Protein AF-A0A832LRJ4-F1 (afdb_monomer)

pLDDT: mean 75.79, std 30.63, range [23.42, 98.88]

Structure (mmCIF, N/CA/C/O backbone):
data_AF-A0A832LRJ4-F1
#
_entry.id   AF-A0A832LRJ4-F1
#
loop_
_atom_site.group_PDB
_atom_site.id
_atom_site.type_symbol
_atom_site.label_atom_id
_atom_site.label_alt_id
_atom_site.label_comp_id
_atom_site.label_asym_id
_atom_site.label_entity_id
_atom_site.label_seq_id
_atom_site.pdbx_PDB_ins_code
_atom_site.Cartn_x
_atom_site.Cartn_y
_atom_site.Cartn_z
_atom_site.occupancy
_atom_site.B_iso_or_equiv
_atom_site.auth_seq_id
_atom_site.auth_comp_id
_atom_site.auth_asym_id
_atom_site.auth_atom_id
_atom_site.pdbx_PDB_model_num
ATOM 1 N N . MET A 1 1 ? -65.850 -20.145 35.585 1.00 35.81 1 MET A N 1
ATOM 2 C CA . MET A 1 1 ? -65.029 -21.259 36.107 1.00 35.81 1 MET A CA 1
ATOM 3 C C . MET A 1 1 ? -63.804 -20.621 36.762 1.00 35.81 1 MET A C 1
ATOM 5 O O . MET A 1 1 ? -62.979 -20.102 36.031 1.00 35.81 1 MET A O 1
ATOM 9 N N . ALA A 1 2 ? -63.944 -20.174 38.019 1.00 32.88 2 ALA A N 1
ATOM 10 C CA . ALA A 1 2 ? -63.359 -20.767 39.246 1.00 32.88 2 ALA A CA 1
ATOM 11 C C . ALA A 1 2 ? -61.809 -20.692 39.245 1.00 32.88 2 ALA A C 1
ATOM 13 O O . ALA A 1 2 ? -61.194 -21.338 38.410 1.00 32.88 2 ALA A O 1
ATOM 14 N N . GLN A 1 3 ? -61.171 -19.717 39.915 1.00 32.28 3 GLN A N 1
ATOM 15 C CA . GLN A 1 3 ? -60.864 -19.558 41.363 1.00 32.28 3 GLN A CA 1
ATOM 16 C C . GLN A 1 3 ? -59.632 -20.347 41.865 1.00 32.28 3 GLN A C 1
ATOM 18 O O . GLN A 1 3 ? -59.634 -21.566 41.769 1.00 32.28 3 GLN A O 1
ATOM 23 N N . ASN A 1 4 ? -58.712 -19.591 42.505 1.00 33.97 4 ASN A N 1
ATOM 24 C CA . ASN A 1 4 ? -57.830 -19.918 43.656 1.00 33.97 4 ASN A CA 1
ATOM 25 C C . ASN A 1 4 ? -56.763 -21.027 43.482 1.00 33.97 4 ASN A C 1
ATOM 27 O O . ASN A 1 4 ? -56.917 -21.909 42.655 1.00 33.97 4 ASN A O 1
ATOM 31 N N . ASP A 1 5 ? -55.636 -21.120 44.199 1.00 32.16 5 ASP A N 1
ATOM 32 C CA . ASP A 1 5 ? -54.976 -20.430 45.329 1.00 32.16 5 ASP A CA 1
ATOM 33 C C . ASP A 1 5 ? -53.510 -20.971 45.331 1.00 32.16 5 ASP A C 1
ATOM 35 O O . ASP A 1 5 ? -53.287 -22.127 44.984 1.00 32.16 5 ASP A O 1
ATOM 39 N N . VAL A 1 6 ? -52.458 -20.157 45.482 1.00 32.34 6 VAL A N 1
ATOM 40 C CA . VAL A 1 6 ? -51.693 -19.898 46.728 1.00 32.34 6 VAL A CA 1
ATOM 41 C C . VAL A 1 6 ? -50.815 -21.055 47.273 1.00 32.34 6 VAL A C 1
ATOM 43 O O . VAL A 1 6 ? -51.296 -22.062 47.776 1.00 32.34 6 VAL A O 1
ATOM 46 N N . SER A 1 7 ? -49.502 -20.757 47.339 1.00 29.12 7 SER A N 1
ATOM 47 C CA . SER A 1 7 ? -48.551 -20.942 48.467 1.00 29.12 7 SER A CA 1
ATOM 48 C C . SER A 1 7 ? -47.408 -21.979 48.453 1.00 29.12 7 SER A C 1
ATOM 50 O O . SER A 1 7 ? -47.571 -23.155 48.159 1.00 29.12 7 SER A O 1
ATOM 52 N N . ARG A 1 8 ? -46.292 -21.455 49.009 1.00 29.42 8 ARG A N 1
ATOM 53 C CA . ARG A 1 8 ? -45.143 -22.049 49.739 1.00 29.42 8 ARG A CA 1
ATOM 54 C C . ARG A 1 8 ? -43.949 -22.534 48.906 1.00 29.42 8 ARG A C 1
ATOM 56 O O . ARG A 1 8 ? -44.051 -23.479 48.148 1.00 29.42 8 ARG A O 1
ATOM 63 N N . ALA A 1 9 ? -42.820 -21.816 48.902 1.00 28.31 9 ALA A N 1
ATOM 64 C CA . ALA A 1 9 ? -41.849 -21.528 49.981 1.00 28.31 9 ALA A CA 1
ATOM 65 C C . ALA A 1 9 ? -40.902 -22.704 50.279 1.00 28.31 9 ALA A C 1
ATOM 67 O O . ALA A 1 9 ? -41.332 -23.758 50.732 1.00 28.31 9 ALA A O 1
ATOM 68 N N . GLY A 1 10 ? -39.603 -22.457 50.090 1.00 27.03 10 GLY A N 1
ATOM 69 C CA . GLY A 1 10 ? -38.507 -23.356 50.446 1.00 27.03 10 GLY A CA 1
ATOM 70 C C . GLY A 1 10 ? -37.147 -22.684 50.250 1.00 27.03 10 GLY A C 1
ATOM 71 O O . GLY A 1 10 ? -36.474 -22.918 49.256 1.00 27.03 10 GLY A O 1
ATOM 72 N N . LYS A 1 11 ? -36.777 -21.811 51.194 1.00 28.09 11 LYS A N 1
ATOM 73 C CA . LYS A 1 11 ? -35.401 -21.350 51.444 1.00 28.09 11 LYS A CA 1
ATOM 74 C C . LYS A 1 11 ? -34.603 -22.502 52.065 1.00 28.09 11 LYS A C 1
ATOM 76 O O . LYS A 1 11 ? -35.090 -23.066 53.041 1.00 28.09 11 LYS A O 1
ATOM 81 N N . VAL A 1 12 ? -33.368 -22.730 51.616 1.00 29.28 12 VAL A N 1
ATOM 82 C CA . VAL A 1 12 ? -32.268 -23.203 52.477 1.00 29.28 12 VAL A CA 1
ATOM 83 C C . VAL A 1 12 ? -30.983 -22.486 52.056 1.00 29.28 12 VAL A C 1
ATOM 85 O O . VAL A 1 12 ? -30.514 -22.628 50.930 1.00 29.28 12 VAL A O 1
ATOM 88 N N . ASP A 1 13 ? -30.468 -21.681 52.983 1.00 26.97 13 ASP A N 1
ATOM 89 C CA . ASP A 1 13 ? -29.131 -21.090 52.996 1.00 26.97 13 ASP A CA 1
ATOM 90 C C . ASP A 1 13 ? -28.064 -22.159 53.303 1.00 26.97 13 ASP A C 1
ATOM 92 O O . ASP A 1 13 ? -28.333 -23.074 54.080 1.00 26.97 13 ASP A O 1
ATOM 96 N N . ALA A 1 14 ? -26.830 -21.978 52.808 1.00 27.12 14 ALA A N 1
ATOM 97 C CA . ALA A 1 14 ? -25.649 -21.694 53.649 1.00 27.12 14 ALA A CA 1
ATOM 98 C C . ALA A 1 14 ? -24.297 -22.195 53.081 1.00 27.12 14 ALA A C 1
ATOM 100 O O . ALA A 1 14 ? -24.053 -23.389 52.962 1.00 27.12 14 ALA A O 1
ATOM 101 N N . ARG A 1 15 ? -23.383 -21.216 52.961 1.00 25.84 15 ARG A N 1
ATOM 102 C CA . ARG A 1 15 ? -21.961 -21.213 53.383 1.00 25.84 15 ARG A CA 1
ATOM 103 C C . ARG A 1 15 ? -20.866 -21.873 52.524 1.00 25.84 15 ARG A C 1
ATOM 105 O O . ARG A 1 15 ? -20.690 -23.080 52.495 1.00 25.84 15 ARG A O 1
ATOM 112 N N . SER A 1 16 ? -20.048 -20.960 51.985 1.00 27.14 16 SER A N 1
ATOM 113 C CA . SER A 1 16 ? -18.578 -20.834 52.072 1.00 27.14 16 SER A CA 1
ATOM 114 C C . SER A 1 16 ? -17.693 -22.068 51.905 1.00 27.14 16 SER A C 1
ATOM 116 O O . SER A 1 16 ? -17.700 -22.953 52.755 1.00 27.14 16 SER A O 1
ATOM 118 N N . SER A 1 17 ? -16.749 -21.975 50.968 1.00 27.70 17 SER A N 1
ATOM 119 C CA . SER A 1 17 ? -15.317 -22.205 51.215 1.00 27.70 17 SER A CA 1
ATOM 120 C C . SER A 1 17 ? -14.514 -21.518 50.111 1.00 27.70 17 SER A C 1
ATOM 122 O O . SER A 1 17 ? -14.799 -21.692 48.929 1.00 27.70 17 SER A O 1
ATOM 124 N N . ALA A 1 18 ? -13.567 -20.681 50.524 1.00 28.09 18 ALA A N 1
ATOM 125 C CA . ALA A 1 18 ? -12.497 -20.169 49.688 1.00 28.09 18 ALA A CA 1
ATOM 126 C C . ALA A 1 18 ? -11.486 -21.291 49.437 1.00 28.09 18 ALA A C 1
ATOM 128 O O . ALA A 1 18 ? -11.211 -22.045 50.365 1.00 28.09 18 ALA A O 1
ATOM 129 N N . GLU A 1 19 ? -10.901 -21.348 48.243 1.00 27.17 19 GLU A N 1
ATOM 130 C CA . GLU A 1 19 ? -9.541 -21.859 48.079 1.00 27.17 19 GLU A CA 1
ATOM 131 C C . GLU A 1 19 ? -8.900 -21.334 46.790 1.00 27.17 19 GLU A C 1
ATOM 133 O O . GLU A 1 19 ? -9.514 -21.272 45.723 1.00 27.17 19 GLU A O 1
ATOM 138 N N . ASP A 1 20 ? -7.657 -20.900 46.975 1.00 28.56 20 ASP A N 1
ATOM 139 C CA . ASP A 1 20 ? -6.697 -20.378 46.016 1.00 28.56 20 ASP A CA 1
ATOM 140 C C . ASP A 1 20 ? -6.463 -21.300 44.813 1.00 28.56 20 ASP A C 1
ATOM 142 O O . ASP A 1 20 ? -6.279 -22.509 44.943 1.00 28.56 20 ASP A O 1
ATOM 146 N N . GLY A 1 21 ? -6.321 -20.693 43.636 1.00 26.58 21 GLY A N 1
ATOM 147 C CA . GLY A 1 21 ? -5.926 -21.384 42.413 1.00 26.58 21 GLY A CA 1
ATOM 148 C C . GLY A 1 21 ? -5.300 -20.424 41.413 1.00 26.58 21 GLY A C 1
ATOM 149 O O . GLY A 1 21 ? -5.977 -19.903 40.536 1.00 26.58 21 GLY A O 1
ATOM 150 N N . ARG A 1 22 ? -3.998 -20.182 41.594 1.00 27.45 22 ARG A N 1
ATOM 151 C CA . ARG A 1 22 ? -3.062 -19.445 40.726 1.00 27.45 22 ARG A CA 1
ATOM 152 C C . ARG A 1 22 ? -3.474 -19.433 39.245 1.00 27.45 22 ARG A C 1
ATOM 154 O O . ARG A 1 22 ? -3.411 -20.460 38.572 1.00 27.45 22 ARG A O 1
ATOM 161 N N . VAL A 1 23 ? -3.799 -18.250 38.726 1.00 29.05 23 VAL A N 1
ATOM 162 C CA . VAL A 1 23 ? -3.925 -18.017 37.282 1.00 29.05 23 VAL A CA 1
ATOM 163 C C . VAL A 1 23 ? -2.523 -17.799 36.724 1.00 29.05 23 VAL A C 1
ATOM 165 O O . VAL A 1 23 ? -1.851 -16.823 37.055 1.00 29.05 23 VAL A O 1
ATOM 168 N N . GLY A 1 24 ? -2.073 -18.774 35.938 1.00 27.33 24 GLY A N 1
ATOM 169 C CA . GLY A 1 24 ? -0.800 -18.754 35.235 1.00 27.33 24 GLY A CA 1
ATOM 170 C C . GLY A 1 24 ? -0.772 -17.754 34.081 1.00 27.33 24 GLY A C 1
ATOM 171 O O . GLY A 1 24 ? -1.783 -17.497 33.433 1.00 27.33 24 GLY A O 1
ATOM 172 N N . ASP A 1 25 ? 0.428 -17.216 33.885 1.00 25.44 25 ASP A N 1
ATOM 173 C CA . ASP A 1 25 ? 1.028 -16.628 32.690 1.00 25.44 25 ASP A CA 1
ATOM 174 C C . ASP A 1 25 ? 0.109 -16.054 31.601 1.00 25.44 25 ASP A C 1
ATOM 176 O O . ASP A 1 25 ? -0.518 -16.743 30.794 1.00 25.44 25 ASP A O 1
ATOM 180 N N . VAL A 1 26 ? 0.179 -14.725 31.515 1.00 28.14 26 VAL A N 1
ATOM 181 C CA . VAL A 1 26 ? -0.291 -13.890 30.414 1.00 28.14 26 VAL A CA 1
ATOM 182 C C . VAL A 1 26 ? 0.405 -14.318 29.117 1.00 28.14 26 VAL A C 1
ATOM 184 O O . VAL A 1 26 ? 1.537 -13.929 28.823 1.00 28.14 26 VAL A O 1
ATOM 187 N N . ALA A 1 27 ? -0.289 -15.114 28.309 1.00 26.22 27 ALA A N 1
ATOM 188 C CA . ALA A 1 27 ? 0.099 -15.371 26.934 1.00 26.22 27 ALA A CA 1
ATOM 189 C C . ALA A 1 27 ? -0.023 -14.070 26.124 1.00 26.22 27 ALA A C 1
ATOM 191 O O . ALA A 1 27 ? -1.119 -13.541 25.929 1.00 26.22 27 ALA A O 1
ATOM 192 N N . ARG A 1 28 ? 1.111 -13.561 25.625 1.00 28.25 28 ARG A N 1
ATOM 193 C CA . ARG A 1 28 ? 1.143 -12.575 24.537 1.00 28.25 28 ARG A CA 1
ATOM 194 C C . ARG A 1 28 ? 0.307 -13.128 23.379 1.00 28.25 28 ARG A C 1
ATOM 196 O O . ARG A 1 28 ? 0.629 -14.186 22.838 1.00 28.25 28 ARG A O 1
ATOM 203 N N . LEU A 1 29 ? -0.774 -12.435 23.027 1.00 32.53 29 LEU A N 1
ATOM 204 C CA . LEU A 1 29 ? -1.585 -12.737 21.850 1.00 32.53 29 LEU A CA 1
ATOM 205 C C . LEU A 1 29 ? -0.773 -12.395 20.598 1.00 32.53 29 LEU A C 1
ATOM 207 O O . LEU A 1 29 ? -0.835 -11.295 20.063 1.00 32.53 29 LEU A O 1
ATOM 211 N N . ASP A 1 30 ? 0.019 -13.366 20.167 1.00 33.06 30 ASP A N 1
ATOM 212 C CA . ASP A 1 30 ? 0.796 -13.345 18.938 1.00 33.06 30 ASP A CA 1
ATOM 213 C C . ASP A 1 30 ? -0.171 -13.478 17.744 1.00 33.06 30 ASP A C 1
ATOM 215 O O . ASP A 1 30 ? -0.506 -14.586 17.312 1.00 33.06 30 ASP A O 1
ATOM 219 N N . HIS A 1 31 ? -0.684 -12.346 17.242 1.00 37.84 31 HIS A N 1
ATOM 220 C CA . HIS A 1 31 ? -1.486 -12.281 16.005 1.00 37.84 31 HIS A CA 1
ATOM 221 C C . HIS A 1 31 ? -0.708 -12.795 14.770 1.00 37.84 31 HIS A C 1
ATOM 223 O O . HIS A 1 31 ? -1.313 -13.071 13.738 1.00 37.84 31 HIS A O 1
ATOM 229 N N . ASP A 1 32 ? 0.606 -13.019 14.893 1.00 42.34 32 ASP A N 1
ATOM 230 C CA . ASP A 1 32 ? 1.498 -13.487 13.828 1.00 42.34 32 ASP A CA 1
ATOM 231 C C . ASP A 1 32 ? 1.553 -15.023 13.663 1.00 42.34 32 ASP A C 1
ATOM 233 O O . ASP A 1 32 ? 2.128 -15.517 12.694 1.00 42.34 32 ASP A O 1
ATOM 237 N N . ARG A 1 33 ? 0.944 -15.826 14.552 1.00 34.81 33 ARG A N 1
ATOM 238 C CA . ARG A 1 33 ? 1.095 -17.302 14.517 1.00 34.81 33 ARG A CA 1
ATOM 239 C C . ARG A 1 33 ? 0.225 -18.059 13.508 1.00 34.81 33 ARG A C 1
ATOM 241 O O . ARG A 1 33 ? 0.353 -19.279 13.414 1.00 34.81 33 ARG A O 1
ATOM 248 N N . ARG A 1 34 ? -0.664 -17.395 12.762 1.00 37.09 34 ARG A N 1
ATOM 249 C CA . ARG A 1 34 ? -1.572 -18.066 11.800 1.00 37.09 34 ARG A CA 1
ATOM 250 C C . ARG A 1 34 ? -1.325 -17.749 10.331 1.00 37.09 34 ARG A C 1
ATOM 252 O O . ARG A 1 34 ? -2.131 -18.145 9.494 1.00 37.09 34 ARG A O 1
ATOM 259 N N . LEU A 1 35 ? -0.210 -17.115 9.996 1.00 39.69 35 LEU A N 1
ATOM 260 C CA . LEU A 1 35 ? 0.130 -16.821 8.612 1.00 39.69 35 LEU A CA 1
ATOM 261 C C . LEU A 1 35 ? 1.509 -17.407 8.312 1.00 39.69 35 LEU A C 1
ATOM 263 O O . LEU A 1 35 ? 2.471 -17.104 9.009 1.00 39.69 35 LEU A O 1
ATOM 267 N N . LEU A 1 36 ? 1.573 -18.208 7.243 1.00 39.75 36 LEU A N 1
ATOM 268 C CA . LEU A 1 36 ? 2.739 -18.912 6.683 1.00 39.75 36 LEU A CA 1
ATOM 269 C C . LEU A 1 36 ? 2.964 -20.338 7.225 1.00 39.75 36 LEU A C 1
ATOM 271 O O . LEU A 1 36 ? 3.086 -20.589 8.423 1.00 39.75 36 LEU A O 1
ATOM 275 N N . ARG A 1 37 ? 3.022 -21.306 6.296 1.00 33.97 37 ARG A N 1
ATOM 276 C CA . ARG A 1 37 ? 3.372 -22.704 6.589 1.00 33.97 37 ARG A CA 1
ATOM 277 C C . ARG A 1 37 ? 4.834 -22.772 7.060 1.00 33.97 37 ARG A C 1
ATOM 279 O O . ARG A 1 37 ? 5.704 -22.329 6.313 1.00 33.97 37 ARG A O 1
ATOM 286 N N . PRO A 1 38 ? 5.145 -23.376 8.220 1.00 31.53 38 PRO A N 1
ATOM 287 C CA . PRO A 1 38 ? 6.525 -23.685 8.565 1.00 31.53 38 PRO A CA 1
ATOM 288 C C . PRO A 1 38 ? 7.069 -24.778 7.630 1.00 31.53 38 PRO A C 1
ATOM 290 O O . PRO A 1 38 ? 6.417 -25.799 7.393 1.00 31.53 38 PRO A O 1
ATOM 293 N N . VAL A 1 39 ? 8.274 -24.562 7.100 1.00 36.56 39 VAL A N 1
ATOM 294 C CA . VAL A 1 39 ? 9.027 -25.558 6.325 1.00 36.56 39 VAL A CA 1
ATOM 295 C C . VAL A 1 39 ? 9.465 -26.689 7.261 1.00 36.56 39 VAL A C 1
ATOM 297 O O . VAL A 1 39 ? 10.035 -26.442 8.323 1.00 36.56 39 VAL A O 1
ATOM 300 N N . ARG A 1 40 ? 9.195 -27.943 6.870 1.00 30.05 40 ARG A N 1
ATOM 301 C CA . ARG A 1 40 ? 9.679 -29.146 7.565 1.00 30.05 40 ARG A CA 1
ATOM 302 C C . ARG A 1 40 ? 11.206 -29.189 7.504 1.00 30.05 40 ARG A C 1
ATOM 304 O O . ARG A 1 40 ? 11.779 -29.301 6.424 1.00 30.05 40 ARG A O 1
ATOM 311 N N . THR A 1 41 ? 11.861 -29.151 8.656 1.00 30.12 41 THR A N 1
ATOM 312 C CA . THR A 1 41 ? 13.288 -29.440 8.782 1.00 30.12 41 THR A CA 1
ATOM 313 C C . THR A 1 41 ? 13.515 -30.952 8.878 1.00 30.12 41 THR A C 1
ATOM 315 O O . THR A 1 41 ? 13.034 -31.607 9.796 1.00 30.12 41 THR A O 1
ATOM 318 N N . GLY A 1 42 ? 14.291 -31.489 7.933 1.00 27.47 42 GLY A N 1
ATOM 319 C CA . GLY A 1 42 ? 15.109 -32.690 8.119 1.00 27.47 42 GLY A CA 1
ATOM 320 C C . GLY A 1 42 ? 14.443 -34.051 7.905 1.00 27.47 42 GLY A C 1
ATOM 321 O O . GLY A 1 42 ? 14.055 -34.709 8.864 1.00 27.47 42 GLY A O 1
ATOM 322 N N . GLU A 1 43 ? 14.517 -34.567 6.676 1.00 29.30 43 GLU A N 1
ATOM 323 C CA . GLU A 1 43 ? 14.774 -35.995 6.470 1.00 29.30 43 GLU A CA 1
ATOM 324 C C . GLU A 1 43 ? 16.072 -36.176 5.681 1.00 29.30 43 GLU A C 1
ATOM 326 O O . GLU A 1 43 ? 16.409 -35.412 4.781 1.00 29.30 43 GLU A O 1
ATOM 331 N N . ARG A 1 44 ? 16.845 -37.153 6.146 1.00 29.95 44 ARG A N 1
ATOM 332 C CA . ARG A 1 44 ? 18.266 -37.370 5.890 1.00 29.95 44 ARG A CA 1
ATOM 333 C C . ARG A 1 44 ? 18.532 -37.717 4.426 1.00 29.95 44 ARG A C 1
ATOM 335 O O . ARG A 1 44 ? 17.987 -38.693 3.914 1.00 29.95 44 ARG A O 1
ATOM 342 N N . GLU A 1 45 ? 19.455 -36.988 3.805 1.00 30.62 45 GLU A N 1
ATOM 343 C CA . GLU A 1 45 ? 20.090 -37.392 2.553 1.00 30.62 45 GLU A CA 1
ATOM 344 C C . GLU A 1 45 ? 20.773 -38.757 2.730 1.00 30.62 45 GLU A C 1
ATOM 346 O O . GLU A 1 45 ? 21.581 -38.969 3.639 1.00 30.62 45 GLU A O 1
ATOM 351 N N . ARG A 1 46 ? 20.429 -39.706 1.854 1.00 31.77 46 ARG A N 1
ATOM 352 C CA . ARG A 1 46 ? 21.192 -40.943 1.655 1.00 31.77 46 ARG A CA 1
ATOM 353 C C . ARG A 1 46 ? 22.271 -40.679 0.595 1.00 31.77 46 ARG A C 1
ATOM 355 O O . ARG A 1 46 ? 21.964 -40.034 -0.406 1.00 31.77 46 ARG A O 1
ATOM 362 N N . PRO A 1 47 ? 23.504 -41.183 0.767 1.00 29.64 47 PRO A N 1
ATOM 363 C CA . PRO A 1 47 ? 24.596 -40.898 -0.154 1.00 29.64 47 PRO A CA 1
ATOM 364 C C . PRO A 1 47 ? 24.414 -41.639 -1.486 1.00 29.64 47 PRO A C 1
ATOM 366 O O . PRO A 1 47 ? 24.156 -42.843 -1.516 1.00 29.64 47 PRO A O 1
ATOM 369 N N . VAL A 1 48 ? 24.586 -40.909 -2.589 1.00 35.44 48 VAL A N 1
ATOM 370 C CA . VAL A 1 48 ? 24.651 -41.441 -3.957 1.00 35.44 48 VAL A CA 1
ATOM 371 C C . VAL A 1 48 ? 26.093 -41.898 -4.242 1.00 35.44 48 VAL A C 1
ATOM 373 O O . VAL A 1 48 ? 27.014 -41.104 -4.043 1.00 35.44 48 VAL A O 1
ATOM 376 N N . PRO A 1 49 ? 26.341 -43.142 -4.696 1.00 34.19 49 PRO A N 1
ATOM 377 C CA . PRO A 1 49 ? 27.681 -43.592 -5.077 1.00 34.19 49 PRO A CA 1
ATOM 378 C C . PRO A 1 49 ? 28.046 -43.136 -6.507 1.00 34.19 49 PRO A C 1
ATOM 380 O O . PRO A 1 49 ? 27.153 -42.971 -7.342 1.00 34.19 49 PRO A O 1
ATOM 383 N N . PRO A 1 50 ? 29.341 -42.949 -6.834 1.00 30.25 50 PRO A N 1
ATOM 384 C CA . PRO A 1 50 ? 29.750 -42.405 -8.124 1.00 30.25 50 PRO A CA 1
ATOM 385 C C . PRO A 1 50 ? 29.757 -43.493 -9.205 1.00 30.25 50 PRO A C 1
ATOM 387 O O . PRO A 1 50 ? 30.310 -44.577 -9.007 1.00 30.25 50 PRO A O 1
ATOM 390 N N . ALA A 1 51 ? 29.196 -43.187 -10.377 1.00 31.41 51 ALA A N 1
ATOM 391 C CA . ALA A 1 51 ? 29.285 -44.038 -11.560 1.00 31.41 51 ALA A CA 1
ATOM 392 C C . ALA A 1 51 ? 30.133 -43.380 -12.663 1.00 31.41 51 ALA A C 1
ATOM 394 O O . ALA A 1 51 ? 30.018 -42.195 -12.960 1.00 31.41 51 ALA A O 1
ATOM 395 N N . ARG A 1 52 ? 31.020 -44.216 -13.202 1.00 29.27 52 ARG A N 1
ATOM 396 C CA . ARG A 1 52 ? 32.176 -43.998 -14.081 1.00 29.27 52 ARG A CA 1
ATOM 397 C C . ARG A 1 52 ? 31.856 -43.378 -15.453 1.00 29.27 52 ARG A C 1
ATOM 399 O O . ARG A 1 52 ? 30.885 -43.764 -16.095 1.00 29.27 52 ARG A O 1
ATOM 406 N N . GLN A 1 53 ? 32.767 -42.531 -15.941 1.00 29.28 53 GLN A N 1
ATOM 407 C CA . GLN A 1 53 ? 32.975 -42.254 -17.371 1.00 29.28 53 GLN A CA 1
ATOM 408 C C . GLN A 1 53 ? 33.820 -43.368 -18.019 1.00 29.28 53 GLN A C 1
ATOM 410 O O . GLN A 1 53 ? 34.683 -43.930 -17.338 1.00 29.28 53 GLN A O 1
ATOM 415 N N . PRO A 1 54 ? 33.655 -43.634 -19.326 1.00 34.84 54 PRO A N 1
ATOM 416 C CA . PRO A 1 54 ? 34.701 -44.216 -20.156 1.00 34.84 54 PRO A CA 1
ATOM 417 C C . PRO A 1 54 ? 35.342 -43.182 -21.100 1.00 34.84 54 PRO A C 1
ATOM 419 O O . PRO A 1 54 ? 34.663 -42.372 -21.731 1.00 34.84 54 PRO A O 1
ATOM 422 N N . ASP A 1 55 ? 36.669 -43.274 -21.175 1.00 29.38 55 ASP A N 1
ATOM 423 C CA . ASP A 1 55 ? 37.606 -42.569 -22.052 1.00 29.38 55 ASP A CA 1
ATOM 424 C C . ASP A 1 55 ? 37.407 -42.847 -23.553 1.00 29.38 55 ASP A C 1
ATOM 426 O O . ASP A 1 55 ? 36.961 -43.930 -23.922 1.00 29.38 55 ASP A O 1
ATOM 430 N N . HIS A 1 56 ? 37.835 -41.895 -24.401 1.00 29.19 56 HIS A N 1
ATOM 431 C CA . HIS A 1 56 ? 38.708 -42.050 -25.593 1.00 29.19 56 HIS A CA 1
ATOM 432 C C . HIS A 1 56 ? 38.687 -40.749 -26.436 1.00 29.19 56 HIS A C 1
ATOM 434 O O . HIS A 1 56 ? 37.634 -40.140 -26.556 1.00 29.19 56 HIS A O 1
ATOM 440 N N . ILE A 1 57 ? 39.709 -40.256 -27.156 1.00 28.67 57 ILE A N 1
ATOM 441 C CA . ILE A 1 57 ? 41.184 -40.343 -27.218 1.00 28.67 57 ILE A CA 1
ATOM 442 C C . ILE A 1 57 ? 41.618 -39.234 -28.226 1.00 28.67 57 ILE A C 1
ATOM 444 O O . ILE A 1 57 ? 40.951 -39.089 -29.243 1.00 28.67 57 ILE A O 1
ATOM 448 N N . ALA A 1 58 ? 42.761 -38.559 -27.968 1.00 29.09 58 ALA A N 1
ATOM 449 C CA . ALA A 1 58 ? 43.721 -37.882 -28.895 1.00 29.09 58 ALA A CA 1
ATOM 450 C C . ALA A 1 58 ? 43.235 -36.770 -29.865 1.00 29.09 58 ALA A C 1
ATOM 452 O O . ALA A 1 58 ? 42.151 -36.852 -30.409 1.00 29.09 58 ALA A O 1
ATOM 453 N N . ARG A 1 59 ? 43.981 -35.733 -30.289 1.00 29.42 59 ARG A N 1
ATOM 454 C CA . ARG A 1 59 ? 45.358 -35.148 -30.231 1.00 29.42 59 ARG A CA 1
ATOM 455 C C . ARG A 1 59 ? 45.160 -33.722 -30.841 1.00 29.42 59 ARG A C 1
ATOM 457 O O . ARG A 1 59 ? 44.213 -33.553 -31.595 1.00 29.42 59 ARG A O 1
ATOM 464 N N . SER A 1 60 ? 45.882 -32.629 -30.574 1.00 29.78 60 SER A N 1
ATOM 465 C CA . SER A 1 60 ? 47.316 -32.304 -30.734 1.00 29.78 60 SER A CA 1
ATOM 466 C C . SER A 1 60 ? 47.532 -30.847 -30.247 1.00 29.78 60 SER A C 1
ATOM 468 O O . SER A 1 60 ? 46.678 -30.013 -30.520 1.00 29.78 60 SER A O 1
ATOM 470 N N . GLY A 1 61 ? 48.559 -30.537 -29.436 1.00 26.12 61 GLY A N 1
ATOM 471 C CA . GLY A 1 61 ? 49.776 -29.776 -29.827 1.00 26.12 61 GLY A CA 1
ATOM 472 C C . GLY A 1 61 ? 49.504 -28.284 -30.102 1.00 26.12 61 GLY A C 1
ATOM 473 O O . GLY A 1 61 ? 48.782 -27.980 -31.035 1.00 26.12 61 GLY A O 1
ATOM 474 N N . VAL A 1 62 ? 49.965 -27.294 -29.327 1.00 29.05 62 VAL A N 1
ATOM 475 C CA . VAL A 1 62 ? 51.323 -26.705 -29.170 1.00 29.05 62 VAL A CA 1
ATOM 476 C C . VAL A 1 62 ? 51.145 -25.641 -28.048 1.00 29.05 62 VAL A C 1
ATOM 478 O O . VAL A 1 62 ? 50.121 -24.977 -28.035 1.00 29.05 62 VAL A O 1
ATOM 481 N N . GLY A 1 63 ? 51.961 -25.397 -27.019 1.00 25.38 63 GLY A N 1
ATOM 482 C CA . GLY A 1 63 ? 53.401 -25.510 -26.842 1.00 25.38 63 GLY A CA 1
ATOM 483 C C . GLY A 1 63 ? 54.052 -24.119 -26.869 1.00 25.38 63 GLY A C 1
ATOM 484 O O . GLY A 1 63 ? 54.566 -23.753 -27.912 1.00 25.38 63 GLY A O 1
ATOM 485 N N . GLN A 1 64 ? 54.071 -23.364 -25.756 1.00 29.92 64 GLN A N 1
ATOM 486 C CA . GLN A 1 64 ? 55.171 -22.437 -25.424 1.00 29.92 64 GLN A CA 1
ATOM 487 C C . GLN A 1 64 ? 55.123 -21.943 -23.965 1.00 29.92 64 GLN A C 1
ATOM 489 O O . GLN A 1 64 ? 54.084 -21.900 -23.316 1.00 29.92 64 GLN A O 1
ATOM 494 N N . ARG A 1 65 ? 56.319 -21.674 -23.444 1.00 27.84 65 ARG A N 1
ATOM 495 C CA . ARG A 1 65 ? 56.756 -21.583 -22.043 1.00 27.84 65 ARG A CA 1
ATOM 496 C C . ARG A 1 65 ? 57.585 -20.291 -21.905 1.00 27.84 65 ARG A C 1
ATOM 498 O O . ARG A 1 65 ? 58.072 -19.817 -22.926 1.00 27.84 65 ARG A O 1
ATOM 505 N N . LEU A 1 66 ? 57.884 -19.889 -20.655 1.00 27.58 66 LEU A N 1
ATOM 506 C CA . LEU A 1 66 ? 58.864 -18.860 -20.195 1.00 27.58 66 LEU A CA 1
ATOM 507 C C . LEU A 1 66 ? 58.257 -17.439 -20.033 1.00 27.58 66 LEU A C 1
ATOM 509 O O . LEU A 1 66 ? 57.483 -17.022 -20.873 1.00 27.58 66 LEU A O 1
ATOM 513 N N . THR A 1 67 ? 58.511 -16.620 -18.996 1.00 28.12 67 THR A N 1
ATOM 514 C CA . THR A 1 67 ? 59.472 -16.652 -17.871 1.00 28.12 67 THR A CA 1
ATOM 515 C C . THR A 1 67 ? 59.129 -15.602 -16.791 1.00 28.12 67 THR A C 1
ATOM 517 O O . THR A 1 67 ? 58.701 -14.506 -17.114 1.00 28.12 67 THR A O 1
ATOM 520 N N . LYS A 1 68 ? 59.418 -15.961 -15.527 1.00 27.03 68 LYS A N 1
ATOM 521 C CA . LYS A 1 68 ? 59.968 -15.193 -14.376 1.00 27.03 68 LYS A CA 1
ATOM 522 C C . LYS A 1 68 ? 59.743 -13.668 -14.235 1.00 27.03 68 LYS A C 1
ATOM 524 O O . LYS A 1 68 ? 60.215 -12.883 -15.042 1.00 27.03 68 LYS A O 1
ATOM 529 N N . GLY A 1 69 ? 59.315 -13.279 -13.024 1.00 25.95 69 GLY A N 1
ATOM 530 C CA . GLY A 1 69 ? 59.555 -11.950 -12.440 1.00 25.95 69 GLY A CA 1
ATOM 531 C C . GLY A 1 69 ? 59.098 -11.818 -10.978 1.00 25.95 69 GLY A C 1
ATOM 532 O O . GLY A 1 69 ? 58.044 -11.260 -10.710 1.00 25.95 69 GLY A O 1
ATOM 533 N N . ARG A 1 70 ? 59.886 -12.339 -10.025 1.00 26.66 70 ARG A N 1
ATOM 534 C CA . ARG A 1 70 ? 59.781 -12.057 -8.575 1.00 26.66 70 ARG A CA 1
ATOM 535 C C . ARG A 1 70 ? 60.356 -10.665 -8.275 1.00 26.66 70 ARG A C 1
ATOM 537 O O . ARG A 1 70 ? 61.481 -10.414 -8.696 1.00 26.66 70 ARG A O 1
ATOM 544 N N . ARG A 1 71 ? 59.709 -9.878 -7.405 1.00 24.58 71 ARG A N 1
ATOM 545 C CA . ARG A 1 71 ? 60.391 -9.112 -6.339 1.00 24.58 71 ARG A CA 1
ATOM 546 C C . ARG A 1 71 ? 59.527 -9.062 -5.079 1.00 24.58 71 ARG A C 1
ATOM 548 O O . ARG A 1 71 ? 58.437 -8.510 -5.075 1.00 24.58 71 ARG A O 1
ATOM 555 N N . VAL A 1 72 ? 60.077 -9.670 -4.035 1.00 24.67 72 VAL A N 1
ATOM 556 C CA . VAL A 1 72 ? 59.776 -9.477 -2.617 1.00 24.67 72 VAL A CA 1
ATOM 557 C C . VAL A 1 72 ? 60.891 -8.576 -2.091 1.00 24.67 72 VAL A C 1
ATOM 559 O O . VAL A 1 72 ? 62.050 -8.806 -2.440 1.00 24.67 72 VAL A O 1
ATOM 562 N N . VAL A 1 73 ? 60.563 -7.594 -1.254 1.00 25.97 73 VAL A N 1
ATOM 563 C CA . VAL A 1 73 ? 61.508 -7.007 -0.296 1.00 25.97 73 VAL A CA 1
ATOM 564 C C . VAL A 1 73 ? 60.815 -7.005 1.063 1.00 25.97 73 VAL A C 1
ATOM 566 O O . VAL A 1 73 ? 59.657 -6.613 1.180 1.00 25.97 73 VAL A O 1
ATOM 569 N N . HIS A 1 74 ? 61.532 -7.528 2.049 1.00 23.42 74 HIS A N 1
ATOM 570 C CA . HIS A 1 74 ? 61.162 -7.709 3.445 1.00 23.42 74 HIS A CA 1
ATOM 571 C C . HIS A 1 74 ? 61.991 -6.727 4.297 1.00 23.42 74 HIS A C 1
ATOM 573 O O . HIS A 1 74 ? 63.160 -6.540 3.970 1.00 23.42 74 HIS A O 1
ATOM 579 N N . LEU A 1 75 ? 61.388 -6.266 5.409 1.00 25.69 75 LEU A N 1
ATOM 580 C CA . LEU A 1 75 ? 61.984 -6.052 6.752 1.00 25.69 75 LEU A CA 1
ATOM 581 C C . LEU A 1 75 ? 62.979 -4.867 6.910 1.00 25.69 75 LEU A C 1
ATOM 583 O O . LEU A 1 75 ? 63.705 -4.540 5.986 1.00 25.69 75 LEU A O 1
ATOM 587 N N . ASP A 1 76 ? 63.041 -4.112 8.016 1.00 24.94 76 ASP A N 1
ATOM 588 C CA . ASP A 1 76 ? 62.918 -4.492 9.432 1.00 24.94 76 ASP A CA 1
ATOM 589 C C . ASP A 1 76 ? 62.635 -3.292 10.379 1.00 24.94 76 ASP A C 1
ATOM 591 O O . ASP A 1 76 ? 63.087 -2.177 10.136 1.00 24.94 76 ASP A O 1
ATOM 595 N N . ASN A 1 77 ? 61.919 -3.603 11.473 1.00 25.94 77 ASN A N 1
ATOM 596 C CA . ASN A 1 77 ? 62.101 -3.249 12.900 1.00 25.94 77 ASN A CA 1
ATOM 597 C C . ASN A 1 77 ? 62.497 -1.825 13.368 1.00 25.94 77 ASN A C 1
ATOM 599 O O . ASN A 1 77 ? 63.556 -1.317 13.025 1.00 25.94 77 ASN A O 1
ATOM 603 N N . ALA A 1 78 ? 61.793 -1.281 14.380 1.00 25.95 78 ALA A N 1
ATOM 604 C CA . ALA A 1 78 ? 62.038 -1.597 15.807 1.00 25.95 78 ALA A CA 1
ATOM 605 C C . ALA A 1 78 ? 61.335 -0.624 16.801 1.00 25.95 78 ALA A C 1
ATOM 607 O O . ALA A 1 78 ? 61.439 0.590 16.680 1.00 25.95 78 ALA A O 1
ATOM 608 N N . SER A 1 79 ? 60.696 -1.216 17.827 1.00 27.70 79 SER A N 1
ATOM 609 C CA . SER A 1 79 ? 60.658 -0.833 19.265 1.00 27.70 79 SER A CA 1
ATOM 610 C C . SER A 1 79 ? 60.217 0.573 19.750 1.00 27.70 79 SER A C 1
ATOM 612 O O . SER A 1 79 ? 60.887 1.568 19.506 1.00 27.70 79 SER A O 1
ATOM 614 N N . GLY A 1 80 ? 59.155 0.607 20.585 1.00 24.70 80 GLY A N 1
ATOM 615 C CA . GLY A 1 80 ? 58.769 1.724 21.489 1.00 24.70 80 GLY A CA 1
ATOM 616 C C . GLY A 1 80 ? 59.656 1.821 22.750 1.00 24.70 80 GLY A C 1
ATOM 617 O O . GLY A 1 80 ? 60.832 1.490 22.646 1.00 24.70 80 GLY A O 1
ATOM 618 N N . PRO A 1 81 ? 59.150 2.092 23.980 1.00 43.78 81 PRO A N 1
ATOM 619 C CA . PRO A 1 81 ? 57.980 2.862 24.456 1.00 43.78 81 PRO A CA 1
ATOM 620 C C . PRO A 1 81 ? 58.340 3.853 25.619 1.00 43.78 81 PRO A C 1
ATOM 622 O O . PRO A 1 81 ? 59.438 3.779 26.152 1.00 43.78 81 PRO A O 1
ATOM 625 N N . CYS A 1 82 ? 57.413 4.716 26.083 1.00 23.91 82 CYS A N 1
ATOM 626 C CA . CYS A 1 82 ? 57.221 5.189 27.495 1.00 23.91 82 CYS A CA 1
ATOM 627 C C . CYS A 1 82 ? 56.301 6.433 27.509 1.00 23.91 82 CYS A C 1
ATOM 629 O O . CYS A 1 82 ? 56.577 7.384 26.796 1.00 23.91 82 CYS A O 1
ATOM 631 N N . ARG A 1 83 ? 55.105 6.444 28.122 1.00 27.47 83 ARG A N 1
ATOM 632 C CA . ARG A 1 83 ? 54.696 6.428 29.553 1.00 27.47 83 ARG A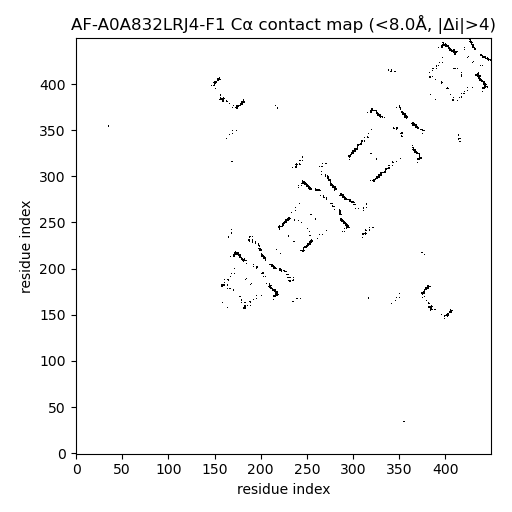 CA 1
ATOM 633 C C . ARG A 1 83 ? 54.755 7.793 30.279 1.00 27.47 83 ARG A C 1
ATOM 635 O O . ARG A 1 83 ? 55.837 8.283 30.557 1.00 27.47 83 ARG A O 1
ATOM 642 N N . ARG A 1 84 ? 53.562 8.168 30.790 1.00 26.94 84 ARG A N 1
ATOM 643 C CA . ARG A 1 84 ? 53.214 9.023 31.961 1.00 26.94 84 ARG A CA 1
ATOM 644 C C . ARG A 1 84 ? 53.416 10.546 31.791 1.00 26.94 84 ARG A C 1
ATOM 646 O O . ARG A 1 84 ? 54.407 10.960 31.226 1.00 26.94 84 ARG A O 1
ATOM 653 N N . GLY A 1 85 ? 52.540 11.422 32.291 1.00 25.70 85 GLY A N 1
ATOM 654 C CA . GLY A 1 85 ? 51.357 11.216 33.127 1.00 25.70 85 GLY A CA 1
ATOM 655 C C . GLY A 1 85 ? 50.579 12.509 33.432 1.00 25.70 85 GLY A C 1
ATOM 656 O O . GLY A 1 85 ? 51.016 13.601 33.096 1.00 25.70 85 GLY A O 1
ATOM 657 N N . CYS A 1 86 ? 49.406 12.285 34.032 1.00 24.59 86 CYS A N 1
ATOM 658 C CA . CYS A 1 86 ? 48.557 13.110 34.903 1.00 24.59 86 CYS A CA 1
ATOM 659 C C . CYS A 1 86 ? 48.907 14.591 35.147 1.00 24.59 86 CYS A C 1
ATOM 661 O O . CYS A 1 86 ? 49.970 14.869 35.690 1.00 24.59 86 CYS A O 1
ATOM 663 N N . ALA A 1 87 ? 47.913 15.473 34.959 1.00 26.66 87 ALA A N 1
ATOM 664 C CA . ALA A 1 87 ? 47.459 16.449 35.968 1.00 26.66 87 ALA A CA 1
ATOM 665 C C . ALA A 1 87 ? 46.195 17.218 35.499 1.00 26.66 87 ALA A C 1
ATOM 667 O O . ALA A 1 87 ? 46.212 17.886 34.472 1.00 26.66 87 ALA A O 1
ATOM 668 N N . THR A 1 88 ? 45.115 17.127 36.276 1.00 28.52 88 THR A N 1
ATOM 669 C CA . THR A 1 88 ? 44.128 18.202 36.566 1.00 28.52 88 THR A CA 1
ATOM 670 C C . THR A 1 88 ? 44.481 18.752 37.968 1.00 28.52 88 THR A C 1
ATOM 672 O O . THR A 1 88 ? 45.178 18.001 38.664 1.00 28.52 88 THR A O 1
ATOM 675 N N . PRO A 1 89 ? 44.055 19.942 38.466 1.00 39.66 89 PRO A N 1
ATOM 676 C CA . PRO A 1 89 ? 42.778 20.676 38.284 1.00 39.66 89 PRO A CA 1
ATOM 677 C C . PRO A 1 89 ? 43.018 22.209 38.048 1.00 39.66 89 PRO A C 1
ATOM 679 O O . PRO A 1 89 ? 44.150 22.575 37.761 1.00 39.66 89 PRO A O 1
ATOM 682 N N . ASP A 1 90 ? 42.077 23.159 37.929 1.00 26.33 90 ASP A N 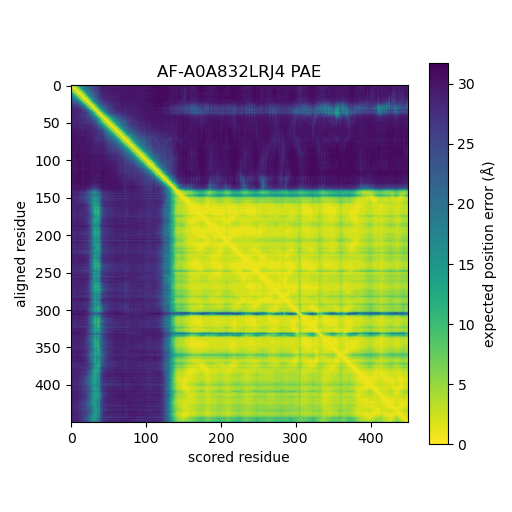1
ATOM 683 C CA . ASP A 1 90 ? 41.090 23.674 38.896 1.00 26.33 90 ASP A CA 1
ATOM 684 C C . ASP A 1 90 ? 40.201 24.780 38.261 1.00 26.33 90 ASP A C 1
ATOM 686 O O . ASP A 1 90 ? 40.498 25.316 37.192 1.00 26.33 90 ASP A O 1
ATOM 690 N N . HIS A 1 91 ? 39.111 25.091 38.968 1.00 28.25 91 HIS A N 1
ATOM 691 C CA . HIS A 1 91 ? 38.084 26.123 38.762 1.00 28.25 91 HIS A CA 1
ATOM 692 C C . HIS A 1 91 ? 38.584 27.588 38.716 1.00 28.25 91 HIS A C 1
ATOM 694 O O . HIS A 1 91 ? 39.518 27.924 39.429 1.00 28.25 91 HIS A O 1
ATOM 700 N N . GLU A 1 92 ? 37.885 28.479 37.986 1.00 27.20 92 GLU A N 1
ATOM 701 C CA . GLU A 1 92 ? 37.074 29.595 38.546 1.00 27.20 92 GLU A CA 1
ATOM 702 C C . GLU A 1 92 ? 36.480 30.545 37.471 1.00 27.20 92 GLU A C 1
ATOM 704 O O . GLU A 1 92 ? 36.915 30.601 36.324 1.00 27.20 92 GLU A O 1
ATOM 709 N N . GLU A 1 93 ? 35.399 31.223 37.869 1.00 28.64 93 GLU A N 1
ATOM 710 C CA . GLU A 1 93 ? 34.430 32.042 37.123 1.00 28.64 93 GLU A CA 1
ATOM 711 C C . GLU A 1 93 ? 34.976 33.375 36.552 1.00 28.64 93 GLU A C 1
ATOM 713 O O . GLU A 1 93 ? 35.925 33.930 37.089 1.00 28.64 93 GLU A O 1
ATOM 718 N N . HIS A 1 94 ? 34.317 33.968 35.533 1.00 28.62 94 HIS A N 1
ATOM 719 C CA . HIS A 1 94 ? 33.421 35.145 35.676 1.00 28.62 94 HIS A CA 1
ATOM 720 C C . HIS A 1 94 ? 33.045 35.826 34.324 1.00 28.62 94 HIS A C 1
ATOM 722 O O . HIS A 1 94 ? 33.892 36.166 33.508 1.00 28.62 94 HIS A O 1
ATOM 728 N N . ASN A 1 95 ? 31.746 36.140 34.207 1.00 27.73 95 ASN A N 1
ATOM 729 C CA . ASN A 1 95 ? 31.085 37.296 33.561 1.00 27.73 95 ASN A CA 1
ATOM 730 C C . ASN A 1 95 ? 30.960 37.516 32.024 1.00 27.73 95 ASN A C 1
ATOM 732 O O . ASN A 1 95 ? 31.887 37.921 31.335 1.00 27.73 95 ASN A O 1
ATOM 736 N N . ARG A 1 96 ? 29.683 37.450 31.591 1.00 29.16 96 ARG A N 1
ATOM 737 C CA . ARG A 1 96 ? 28.866 38.399 30.781 1.00 29.16 96 ARG A CA 1
ATOM 738 C C . ARG A 1 96 ? 29.501 39.170 29.607 1.00 29.16 96 ARG A C 1
ATOM 740 O O . ARG A 1 96 ? 30.331 40.047 29.827 1.00 29.16 96 ARG A O 1
ATOM 747 N N . ARG A 1 97 ? 28.853 39.068 28.430 1.00 27.36 97 ARG A N 1
ATOM 748 C CA . ARG A 1 97 ? 28.143 40.169 27.716 1.00 27.36 97 ARG A CA 1
ATOM 749 C C . ARG A 1 97 ? 27.530 39.682 26.386 1.00 27.36 97 ARG A C 1
ATOM 751 O O . ARG A 1 97 ? 28.215 39.062 25.582 1.00 27.36 97 ARG A O 1
ATOM 758 N N . GLU A 1 98 ? 26.252 39.995 26.168 1.00 33.44 98 GLU A N 1
ATOM 759 C CA . GLU A 1 98 ? 25.567 39.963 24.861 1.00 33.44 98 GLU A CA 1
ATOM 760 C C . GLU A 1 98 ? 26.050 41.108 23.949 1.00 33.44 98 GLU A C 1
ATOM 762 O O . GLU A 1 98 ? 26.567 42.111 24.457 1.00 33.44 98 GLU A O 1
ATOM 767 N N . PRO A 1 99 ? 25.760 41.044 22.635 1.00 35.78 99 PRO A N 1
ATOM 768 C CA . PRO A 1 99 ? 25.471 42.270 21.901 1.00 35.78 99 PRO A CA 1
ATOM 769 C C . PRO A 1 99 ? 24.161 42.225 21.095 1.00 35.78 99 PRO A C 1
ATOM 771 O O . PRO A 1 99 ? 23.829 41.253 20.418 1.00 35.78 99 PRO A O 1
ATOM 774 N N . GLN A 1 100 ? 23.464 43.360 21.156 1.00 27.88 100 GLN A N 1
ATOM 775 C CA . GLN A 1 100 ? 22.328 43.772 20.338 1.00 27.88 100 GLN A CA 1
ATOM 776 C C . GLN A 1 100 ? 22.792 44.494 19.059 1.00 27.88 100 GLN A C 1
ATOM 778 O O . GLN A 1 100 ? 23.799 45.198 19.083 1.00 27.88 100 GLN A O 1
ATOM 783 N N . GLY A 1 101 ? 21.955 44.422 18.016 1.00 25.22 101 GLY A N 1
ATOM 784 C CA . GLY A 1 101 ? 21.588 45.576 17.181 1.00 25.22 101 GLY A CA 1
ATOM 785 C C . GLY A 1 101 ? 22.401 45.847 15.910 1.00 25.22 101 GLY A C 1
ATOM 786 O O . GLY A 1 101 ? 23.584 46.148 15.977 1.00 25.22 101 GLY A O 1
ATOM 787 N N . PHE A 1 102 ? 21.716 45.867 14.760 1.00 26.08 102 PHE A N 1
ATOM 788 C CA . PHE A 1 102 ? 22.095 46.681 13.598 1.00 26.08 102 PHE A CA 1
ATOM 789 C C . PHE A 1 102 ? 20.836 47.176 12.866 1.00 26.08 102 PHE A C 1
ATOM 791 O O . PHE A 1 102 ? 20.037 46.379 12.377 1.00 26.08 102 PHE A O 1
ATOM 798 N N . GLU A 1 103 ? 20.688 48.500 12.800 1.00 29.14 103 GLU A N 1
ATOM 799 C CA . GLU A 1 103 ? 19.714 49.240 11.992 1.00 29.14 103 GLU A CA 1
ATOM 800 C C . GLU A 1 103 ? 20.385 49.871 10.754 1.00 29.14 103 GLU A C 1
ATOM 802 O O . GLU A 1 103 ? 21.537 50.294 10.809 1.00 29.14 103 GLU A O 1
ATOM 807 N N . HIS A 1 104 ? 19.578 49.975 9.690 1.00 27.09 104 HIS A N 1
ATOM 808 C CA . HIS A 1 104 ? 19.531 50.975 8.607 1.00 27.09 104 HIS A CA 1
ATOM 809 C C . HIS A 1 104 ? 20.736 51.280 7.689 1.00 27.09 104 HIS A C 1
ATOM 811 O O . HIS A 1 104 ? 21.780 51.746 8.124 1.00 27.09 104 HIS A O 1
ATOM 817 N N . LEU A 1 105 ? 20.473 51.253 6.365 1.00 26.52 105 LEU A N 1
ATOM 818 C CA . LEU A 1 105 ? 20.516 52.456 5.502 1.00 26.52 105 LEU A CA 1
ATOM 819 C C . LEU A 1 105 ? 19.887 52.230 4.105 1.00 26.52 105 LEU A C 1
ATOM 821 O O . LEU A 1 105 ? 20.023 51.178 3.488 1.00 26.52 105 LEU A O 1
ATOM 825 N N . GLU A 1 106 ? 19.169 53.256 3.642 1.00 28.50 106 GLU A N 1
ATOM 826 C CA . GLU A 1 106 ? 18.377 53.358 2.409 1.00 28.50 106 GLU A CA 1
ATOM 827 C C . GLU A 1 106 ? 19.173 53.878 1.183 1.00 28.50 106 GLU A C 1
ATOM 829 O O . GLU A 1 106 ? 20.077 54.694 1.322 1.00 28.50 106 GLU A O 1
ATOM 834 N N . ARG A 1 107 ? 18.663 53.503 -0.009 1.00 27.39 107 ARG A N 1
ATOM 835 C CA . ARG A 1 107 ? 18.588 54.219 -1.314 1.00 27.39 107 ARG A CA 1
ATOM 836 C C . ARG A 1 107 ? 19.858 54.652 -2.062 1.00 27.39 107 ARG A C 1
ATOM 838 O O . ARG A 1 107 ? 20.624 55.473 -1.589 1.00 27.39 107 ARG A O 1
ATOM 845 N N . LEU A 1 108 ? 19.877 54.320 -3.364 1.00 26.44 108 LEU A N 1
ATOM 846 C CA . LEU A 1 108 ? 20.068 55.270 -4.480 1.00 26.44 108 LEU A CA 1
ATOM 847 C C . LEU A 1 108 ? 19.558 54.664 -5.809 1.00 26.44 108 LEU A C 1
ATOM 849 O O . LEU A 1 108 ? 19.749 53.486 -6.092 1.00 26.44 108 LEU A O 1
ATOM 853 N N . SER A 1 109 ? 18.901 55.494 -6.624 1.00 27.34 109 SER A N 1
ATOM 854 C CA . SER A 1 109 ? 18.389 55.213 -7.976 1.00 27.34 109 SER A CA 1
ATOM 855 C C . SER A 1 109 ? 19.076 56.149 -8.973 1.00 27.34 109 SER A C 1
ATOM 857 O O . SER A 1 109 ? 19.240 57.323 -8.634 1.00 27.34 109 SER A O 1
ATOM 859 N N . ARG A 1 110 ? 19.428 55.666 -10.185 1.00 28.88 110 ARG A N 1
ATOM 860 C CA . ARG A 1 110 ? 19.362 56.395 -11.481 1.00 28.88 110 ARG A CA 1
ATOM 861 C C . ARG A 1 110 ? 19.921 55.579 -12.677 1.00 28.88 110 ARG A C 1
ATOM 863 O O . ARG A 1 110 ? 21.080 55.201 -12.678 1.00 28.88 110 ARG A O 1
ATOM 870 N N . HIS A 1 111 ? 19.063 55.426 -13.696 1.00 28.05 111 HIS A N 1
ATOM 871 C CA . HIS A 1 111 ? 19.253 55.517 -15.164 1.00 28.05 111 HIS A CA 1
ATOM 872 C C . HIS A 1 111 ? 20.385 54.779 -15.919 1.00 28.05 111 HIS A C 1
ATOM 874 O O . HIS A 1 111 ? 21.564 55.041 -15.724 1.00 28.05 111 HIS A O 1
ATOM 880 N N . GLY A 1 112 ? 19.984 54.037 -16.967 1.00 24.67 112 GLY A N 1
ATOM 881 C CA . GLY A 1 112 ? 20.823 53.682 -18.123 1.00 24.67 112 GLY A CA 1
ATOM 882 C C . GLY A 1 112 ? 20.144 52.677 -19.068 1.00 24.67 112 GLY A C 1
ATOM 883 O O . GLY A 1 112 ? 19.885 51.547 -18.678 1.00 24.67 112 GLY A O 1
ATOM 884 N N . SER A 1 113 ? 19.831 53.094 -20.298 1.00 25.05 113 SER A N 1
ATOM 885 C CA . SER A 1 113 ? 19.196 52.289 -21.358 1.00 25.05 113 SER A CA 1
ATOM 886 C C . SER A 1 113 ? 20.224 51.831 -22.411 1.00 25.05 113 SER A C 1
ATOM 888 O O . SER A 1 113 ? 21.300 52.414 -22.499 1.00 25.05 113 SER A O 1
ATOM 890 N N . ILE A 1 114 ? 19.794 50.898 -23.279 1.00 26.23 114 ILE A N 1
ATOM 891 C CA . ILE A 1 114 ? 20.334 50.484 -24.601 1.00 26.23 114 ILE A CA 1
ATOM 892 C C . ILE A 1 114 ? 21.190 49.194 -24.624 1.00 26.23 114 ILE A C 1
ATOM 894 O O . ILE A 1 114 ? 22.364 49.206 -24.282 1.00 26.23 114 ILE A O 1
ATOM 898 N N . ALA A 1 115 ? 20.631 48.093 -25.158 1.00 26.73 115 ALA A N 1
ATOM 899 C CA . ALA A 1 115 ? 20.989 47.522 -26.477 1.00 26.73 115 ALA A CA 1
ATOM 900 C C . ALA A 1 115 ? 20.443 46.089 -26.680 1.00 26.73 115 ALA A C 1
ATOM 902 O O . ALA A 1 115 ? 20.645 45.187 -25.875 1.00 26.73 115 ALA A O 1
ATOM 903 N N . LYS A 1 116 ? 19.791 45.880 -27.829 1.00 26.09 116 LYS A N 1
ATOM 904 C CA . LYS A 1 116 ? 19.256 44.609 -28.344 1.00 26.09 116 LYS A CA 1
ATOM 905 C C . LYS A 1 116 ? 20.363 43.603 -28.702 1.00 26.09 116 LYS A C 1
ATOM 907 O O . LYS A 1 116 ? 21.256 43.945 -29.472 1.00 26.09 116 LYS A O 1
ATOM 912 N N . ARG A 1 117 ? 20.159 42.319 -28.377 1.00 27.53 117 ARG A N 1
ATOM 913 C CA . ARG A 1 117 ? 20.472 41.197 -29.286 1.00 27.53 117 ARG A CA 1
ATOM 914 C C . ARG A 1 117 ? 19.341 40.168 -29.263 1.00 27.53 117 ARG A C 1
ATOM 916 O O . ARG A 1 117 ? 18.929 39.699 -28.210 1.00 27.53 117 ARG A O 1
ATOM 923 N N . ARG A 1 118 ? 18.828 39.865 -30.457 1.00 28.44 118 ARG A N 1
ATOM 924 C CA . ARG A 1 118 ? 17.902 38.766 -30.753 1.00 28.44 118 ARG A CA 1
ATOM 925 C C . ARG A 1 118 ? 18.709 37.473 -30.901 1.00 28.44 118 ARG A C 1
ATOM 927 O O . ARG A 1 118 ? 19.654 37.460 -31.684 1.00 28.44 118 ARG A O 1
ATOM 934 N N . SER A 1 119 ? 18.266 36.385 -30.280 1.00 28.25 119 SER A N 1
ATOM 935 C CA . SER A 1 119 ? 18.367 35.053 -30.883 1.00 28.25 119 SER A CA 1
ATOM 936 C C . SER A 1 119 ? 17.110 34.242 -30.558 1.00 28.25 119 SER A C 1
ATOM 938 O O . SER A 1 119 ? 16.494 34.385 -29.503 1.00 28.25 119 SER A O 1
ATOM 940 N N . LEU A 1 120 ? 16.675 33.498 -31.570 1.00 31.27 120 LEU A N 1
ATOM 941 C CA . LEU A 1 120 ? 15.459 32.700 -31.648 1.00 31.27 120 LEU A CA 1
ATOM 942 C C . LEU A 1 120 ? 15.676 31.330 -30.995 1.00 31.27 120 LEU A C 1
ATOM 944 O O . LEU A 1 120 ? 16.740 30.739 -31.144 1.00 31.27 120 LEU A O 1
ATOM 948 N N . GLY A 1 121 ? 14.639 30.812 -30.337 1.00 28.23 121 GLY A N 1
ATOM 949 C CA . GLY A 1 121 ? 14.616 29.459 -29.777 1.00 28.23 121 GLY A CA 1
ATOM 950 C C . GLY A 1 121 ? 13.496 29.302 -28.754 1.00 28.23 121 GLY A C 1
ATOM 951 O O . GLY A 1 121 ? 13.750 29.169 -27.562 1.00 28.23 121 GLY A O 1
ATOM 952 N N . GLY A 1 122 ? 12.245 29.422 -29.207 1.00 25.78 122 GLY A N 1
ATOM 953 C CA . GLY A 1 122 ? 11.058 29.393 -28.356 1.00 25.78 122 GLY A CA 1
ATOM 954 C C . GLY A 1 122 ? 10.827 28.029 -27.708 1.00 25.78 122 GLY A C 1
ATOM 955 O O . GLY A 1 122 ? 10.136 27.186 -28.266 1.00 25.78 122 GLY A O 1
ATOM 956 N N . CYS A 1 123 ? 11.346 27.844 -26.497 1.00 26.88 123 CYS A N 1
ATOM 957 C CA . CYS A 1 123 ? 10.868 26.830 -25.569 1.00 26.88 123 CYS A CA 1
ATOM 958 C C . CYS A 1 123 ? 9.671 27.427 -24.816 1.00 26.88 123 CYS A C 1
ATOM 960 O O . CYS A 1 123 ? 9.838 28.302 -23.960 1.00 26.88 123 CYS A O 1
ATOM 962 N N . ARG A 1 124 ? 8.447 27.015 -25.175 1.00 29.41 124 ARG A N 1
ATOM 963 C CA . ARG A 1 124 ? 7.232 27.379 -24.434 1.00 29.41 124 ARG A CA 1
ATOM 964 C C . ARG A 1 124 ? 7.281 26.700 -23.064 1.00 29.41 124 ARG A C 1
ATOM 966 O O . ARG A 1 124 ? 6.781 25.597 -22.888 1.00 29.41 124 ARG A O 1
ATOM 973 N N . ARG A 1 125 ? 7.887 27.379 -22.088 1.00 31.05 125 ARG A N 1
ATOM 974 C CA . ARG A 1 125 ? 7.664 27.113 -20.666 1.00 31.05 125 ARG A CA 1
ATOM 975 C C . ARG A 1 125 ? 6.194 27.400 -20.376 1.00 31.05 125 ARG A C 1
ATOM 977 O O . ARG A 1 125 ? 5.793 28.557 -20.299 1.00 31.05 125 ARG A O 1
ATOM 984 N N . LEU A 1 126 ? 5.397 26.346 -20.241 1.00 33.00 126 LEU A N 1
ATOM 985 C CA . LEU A 1 126 ? 4.129 26.413 -19.525 1.00 33.00 126 LEU A CA 1
ATOM 986 C C . LEU A 1 126 ? 4.476 26.698 -18.062 1.00 33.00 126 LEU A C 1
ATOM 988 O O . LEU A 1 126 ? 4.814 25.798 -17.296 1.00 33.00 126 LEU A O 1
ATOM 992 N N . ALA A 1 127 ? 4.502 27.982 -17.713 1.00 29.00 127 ALA A N 1
ATOM 993 C CA . ALA A 1 127 ? 4.585 28.429 -16.338 1.00 29.00 127 ALA A CA 1
ATOM 994 C C . ALA A 1 127 ? 3.267 28.051 -15.656 1.00 29.00 127 ALA A C 1
ATOM 996 O O . ALA A 1 127 ? 2.250 28.719 -15.830 1.00 29.00 127 ALA A O 1
ATOM 997 N N . TRP A 1 128 ? 3.281 26.954 -14.905 1.00 34.19 128 TRP A N 1
ATOM 998 C CA . TRP A 1 128 ? 2.235 26.649 -13.940 1.00 34.19 128 TRP A CA 1
ATOM 999 C C . TRP A 1 128 ? 2.388 27.624 -12.771 1.00 34.19 128 TRP A C 1
ATOM 1001 O O . TRP A 1 128 ? 3.082 27.354 -11.794 1.00 34.19 128 TRP A O 1
ATOM 1011 N N . GLY A 1 129 ? 1.805 28.812 -12.922 1.00 35.72 129 GLY A N 1
ATOM 1012 C CA . GLY A 1 129 ? 1.673 29.785 -11.848 1.00 35.72 129 GLY A CA 1
ATOM 1013 C C . GLY A 1 129 ? 0.626 29.308 -10.851 1.00 35.72 129 GLY A C 1
ATOM 1014 O O . GLY A 1 129 ? -0.556 29.569 -11.035 1.00 35.72 129 GLY A O 1
ATOM 1015 N N . LEU A 1 130 ? 1.063 28.607 -9.807 1.00 40.56 130 LEU A N 1
ATOM 1016 C CA . LEU A 1 130 ? 0.269 28.339 -8.609 1.00 40.56 130 LEU A CA 1
ATOM 1017 C C . LEU A 1 130 ? 1.154 28.519 -7.371 1.00 40.56 130 LEU A C 1
ATOM 1019 O O . LEU A 1 130 ? 1.480 27.571 -6.666 1.00 40.56 130 LEU A O 1
ATOM 1023 N N . THR A 1 131 ? 1.538 29.762 -7.092 1.00 39.12 131 THR A N 1
ATOM 1024 C CA . THR A 1 131 ? 1.814 30.197 -5.717 1.00 39.12 131 THR A CA 1
ATOM 1025 C C . THR A 1 131 ? 0.485 30.617 -5.103 1.00 39.12 131 THR A C 1
ATOM 1027 O O . THR A 1 131 ? 0.201 31.802 -4.950 1.00 39.12 131 THR A O 1
ATOM 1030 N N . ALA A 1 132 ? -0.383 29.645 -4.828 1.00 40.88 132 ALA A N 1
ATOM 1031 C CA . ALA A 1 132 ? -1.489 29.879 -3.915 1.00 40.88 132 ALA A CA 1
ATOM 1032 C C . ALA A 1 132 ? -0.909 29.787 -2.501 1.00 40.88 132 ALA A C 1
ATOM 1034 O O . ALA A 1 132 ? -0.838 28.711 -1.907 1.00 40.88 132 ALA A O 1
ATOM 1035 N N . GLU A 1 133 ? -0.415 30.914 -1.992 1.00 42.00 133 GLU A N 1
ATOM 1036 C CA . GLU A 1 133 ? -0.336 31.117 -0.551 1.00 42.00 133 GLU A CA 1
ATOM 1037 C C . GLU A 1 133 ? -1.775 31.000 -0.041 1.00 42.00 133 GLU A C 1
ATOM 1039 O O . GLU A 1 133 ? -2.604 31.859 -0.323 1.00 42.00 133 GLU A O 1
ATOM 1044 N N . TYR A 1 134 ? -2.115 29.888 0.610 1.00 45.84 134 TYR A N 1
ATOM 1045 C CA . TYR A 1 134 ? -3.376 29.768 1.334 1.00 45.84 134 TYR A CA 1
ATOM 1046 C C . TYR A 1 134 ? -3.146 30.401 2.706 1.00 45.84 134 TYR A C 1
ATOM 1048 O O . TYR A 1 134 ? -2.535 29.751 3.561 1.00 45.84 134 TYR A O 1
ATOM 1056 N N . PRO A 1 135 ? -3.558 31.659 2.946 1.00 48.88 135 PRO A N 1
ATOM 1057 C CA . PRO A 1 135 ? -3.445 32.228 4.273 1.00 48.88 135 PRO A CA 1
ATOM 1058 C C . PRO A 1 135 ? -4.264 31.363 5.238 1.00 48.88 135 PRO A C 1
ATOM 1060 O O . PRO A 1 135 ? -5.415 31.012 4.967 1.00 48.88 135 PRO A O 1
ATOM 1063 N N . LEU A 1 136 ? -3.667 31.023 6.384 1.00 53.81 136 LEU A N 1
ATOM 1064 C CA . LEU A 1 136 ? -4.316 30.294 7.486 1.00 53.81 136 LEU A CA 1
ATOM 1065 C C . LEU A 1 136 ? -5.624 30.963 7.959 1.00 53.81 136 LEU A C 1
ATOM 1067 O O . LEU A 1 136 ? -6.427 30.330 8.631 1.00 53.81 136 LEU A O 1
ATO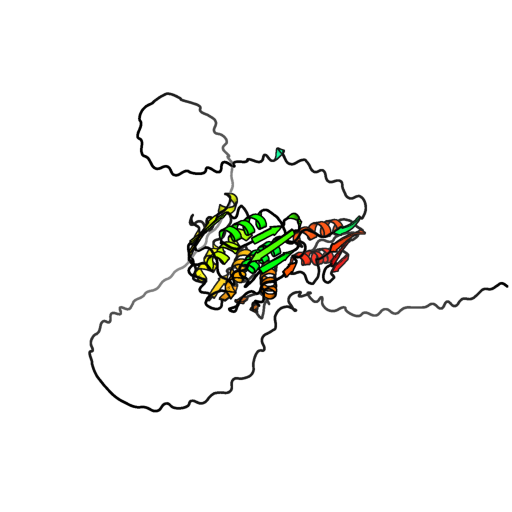M 1071 N N . SER A 1 137 ? -5.867 32.216 7.560 1.00 55.84 137 SER A N 1
ATOM 1072 C CA . SER A 1 137 ? -7.070 33.001 7.842 1.00 55.84 137 SER A CA 1
ATOM 1073 C C . SER A 1 137 ? -8.356 32.503 7.169 1.00 55.84 137 SER A C 1
ATOM 1075 O O . SER A 1 137 ? -9.396 33.123 7.365 1.00 55.84 137 SER A O 1
ATOM 1077 N N . TRP A 1 138 ? -8.312 31.457 6.333 1.00 59.09 138 TRP A N 1
ATOM 1078 C CA . TRP A 1 138 ? -9.503 30.935 5.644 1.00 59.09 138 TRP A CA 1
ATOM 1079 C C . TRP A 1 138 ? -10.144 29.720 6.328 1.00 59.09 138 TRP A C 1
ATOM 1081 O O . TRP A 1 138 ? -11.247 29.327 5.950 1.00 59.09 138 TRP A O 1
ATOM 1091 N N . MET A 1 139 ? -9.486 29.111 7.320 1.00 59.28 139 MET A N 1
ATOM 1092 C CA . MET A 1 139 ? -10.088 27.995 8.046 1.00 59.28 139 MET A CA 1
ATOM 1093 C C . MET A 1 139 ? -11.125 28.551 9.028 1.00 59.28 139 MET A C 1
ATOM 1095 O O . MET A 1 139 ? -10.744 29.314 9.913 1.00 59.28 139 MET A O 1
ATOM 1099 N N . PRO A 1 140 ? -12.422 28.221 8.888 1.00 79.06 140 PRO A N 1
ATOM 1100 C CA . PRO A 1 140 ? -13.411 28.645 9.867 1.00 79.06 140 PRO A CA 1
ATOM 1101 C C . PRO A 1 140 ? -13.063 28.038 11.228 1.00 79.06 140 PRO A C 1
ATOM 1103 O O . PRO A 1 140 ? -12.737 26.850 11.312 1.00 79.06 140 PRO A O 1
ATOM 1106 N N . ASP A 1 141 ? -13.156 28.841 12.288 1.00 83.81 141 ASP A N 1
ATOM 1107 C CA . ASP A 1 141 ? -13.005 28.346 13.652 1.00 83.81 141 ASP A CA 1
ATOM 1108 C C . ASP A 1 141 ? -14.043 27.246 13.911 1.00 83.81 141 ASP A C 1
ATOM 1110 O O . ASP A 1 141 ? -15.255 27.473 13.855 1.00 83.81 141 ASP A O 1
ATOM 1114 N N . LEU A 1 142 ? -13.566 26.034 14.199 1.00 88.06 142 LEU A N 1
ATOM 1115 C CA . LEU A 1 142 ? -14.420 24.914 14.572 1.00 88.06 142 LEU A CA 1
ATOM 1116 C C . LEU A 1 142 ? -14.501 24.834 16.097 1.00 88.06 142 LEU A C 1
ATOM 1118 O O . LEU A 1 142 ? -13.618 24.287 16.755 1.00 88.06 142 LEU A O 1
ATOM 1122 N N . THR A 1 143 ? -15.581 25.364 16.669 1.00 90.81 143 THR A N 1
ATOM 1123 C CA . THR A 1 143 ? -15.860 25.197 18.103 1.00 90.81 143 THR A CA 1
ATOM 1124 C C . THR A 1 143 ? -16.482 23.823 18.352 1.00 90.81 143 THR A C 1
ATOM 1126 O O . THR A 1 143 ? -17.609 23.562 17.933 1.00 90.81 143 THR A O 1
ATOM 1129 N N . LEU A 1 144 ? -15.764 22.946 19.056 1.00 89.75 144 LEU A N 1
ATOM 1130 C CA . LEU A 1 144 ? -16.265 21.631 19.462 1.00 89.75 144 LEU A CA 1
ATOM 1131 C C . LEU A 1 144 ? -17.008 21.738 20.799 1.00 89.75 144 LEU A C 1
ATOM 1133 O O . LEU A 1 144 ? -16.415 22.081 21.820 1.00 89.75 144 LEU A O 1
ATOM 1137 N N . GLN A 1 145 ? -18.305 21.433 20.799 1.00 90.88 145 GLN A N 1
ATOM 1138 C CA . GLN A 1 145 ? -19.091 21.345 22.031 1.00 90.88 145 GLN A CA 1
ATOM 1139 C C . GLN A 1 145 ? -18.761 20.028 22.757 1.00 90.88 145 GLN A C 1
ATOM 1141 O O . GLN A 1 145 ? -18.828 18.973 22.119 1.00 90.88 145 GLN A O 1
ATOM 1146 N N . PRO A 1 146 ? -18.415 20.050 24.060 1.00 89.00 146 PRO A N 1
ATOM 1147 C CA . PRO A 1 146 ? -18.139 18.830 24.811 1.00 89.00 146 PRO A CA 1
ATOM 1148 C C . PRO A 1 146 ? -19.322 17.860 24.794 1.00 89.00 146 PRO A C 1
ATOM 1150 O O . PRO A 1 146 ? -20.483 18.257 24.919 1.00 89.00 146 PRO A O 1
ATOM 1153 N N . VAL A 1 147 ? -19.022 16.569 24.681 1.00 89.25 147 VAL A N 1
ATOM 1154 C CA . VAL A 1 147 ? -20.030 15.510 24.764 1.00 89.25 147 VAL A CA 1
ATOM 1155 C C . VAL A 1 147 ? -20.520 15.413 26.213 1.00 89.25 147 VAL A C 1
ATOM 1157 O O . VAL A 1 147 ? -19.742 15.121 27.114 1.00 89.25 147 VAL A O 1
ATOM 1160 N N . SER A 1 148 ? -21.807 15.680 26.447 1.00 87.25 148 SER A N 1
ATOM 1161 C CA . SER A 1 148 ? -22.394 15.776 27.797 1.00 87.25 148 SER A CA 1
ATOM 1162 C C . SER A 1 148 ? -23.081 14.500 28.292 1.00 87.25 148 SER A C 1
ATOM 1164 O O . SER A 1 148 ? -23.494 14.430 29.448 1.00 87.25 148 SER A O 1
ATOM 1166 N N . ARG A 1 149 ? -23.239 13.497 27.424 1.00 91.94 149 ARG A N 1
ATOM 1167 C CA . ARG A 1 149 ? -23.902 12.221 27.722 1.00 91.94 149 ARG A CA 1
ATOM 1168 C C . ARG A 1 149 ? -23.284 11.092 26.895 1.00 91.94 149 ARG A C 1
ATOM 1170 O O . ARG A 1 149 ? -22.809 11.376 25.793 1.00 91.94 149 ARG A O 1
ATOM 1177 N N . PRO A 1 150 ? -23.325 9.834 27.368 1.00 95.25 150 PRO A N 1
ATOM 1178 C CA . PRO A 1 150 ? -22.894 8.702 26.562 1.00 95.25 150 PRO A CA 1
ATOM 1179 C C . PRO A 1 150 ? -23.689 8.643 25.258 1.00 95.25 150 PRO A C 1
ATOM 1181 O O . PRO A 1 150 ? -24.874 8.993 25.198 1.00 95.25 150 PRO A O 1
ATOM 1184 N N . PHE A 1 151 ? -23.016 8.198 24.208 1.00 96.44 151 PHE A N 1
ATOM 1185 C CA . PHE A 1 151 ? -23.596 7.990 22.891 1.00 96.44 151 PHE A CA 1
ATOM 1186 C C . PHE A 1 151 ? -23.472 6.525 22.499 1.00 96.44 151 PHE A C 1
ATOM 1188 O O . PHE A 1 151 ? -22.587 5.822 22.970 1.00 96.44 151 PHE A O 1
ATOM 1195 N N . ASP A 1 152 ? -24.359 6.087 21.619 1.00 97.94 152 ASP A N 1
ATOM 1196 C CA . ASP A 1 152 ? -24.310 4.778 20.987 1.00 97.94 152 ASP A CA 1
ATOM 1197 C C . ASP A 1 152 ? -24.308 5.009 19.473 1.00 97.94 152 ASP A C 1
ATOM 1199 O O . ASP A 1 152 ? -25.243 5.611 18.937 1.00 97.94 152 ASP A O 1
ATOM 1203 N N . ALA A 1 153 ? -23.237 4.594 18.797 1.00 97.25 153 ALA A N 1
ATOM 1204 C CA . ALA A 1 153 ? -23.064 4.798 17.368 1.00 97.25 153 ALA A CA 1
ATOM 1205 C C . ALA A 1 153 ? -22.542 3.544 16.657 1.00 97.25 153 ALA A C 1
ATOM 1207 O O . ALA A 1 153 ? -21.739 2.776 17.187 1.00 97.25 153 ALA A O 1
ATOM 1208 N N . ALA A 1 154 ? -22.966 3.370 15.408 1.00 97.88 154 ALA A N 1
ATOM 1209 C CA . ALA A 1 154 ? -22.346 2.460 14.454 1.00 97.88 154 ALA A CA 1
ATOM 1210 C C . ALA A 1 154 ? -21.797 3.283 13.286 1.00 97.88 154 ALA A C 1
ATOM 1212 O O . ALA A 1 154 ? -22.475 4.184 12.788 1.00 97.88 154 ALA A O 1
ATOM 1213 N N . ILE A 1 155 ? -20.566 2.997 12.874 1.00 96.62 155 ILE A N 1
ATOM 1214 C CA . ILE A 1 155 ? -19.872 3.731 11.822 1.00 96.62 155 ILE A CA 1
ATOM 1215 C C . ILE A 1 155 ? -19.216 2.786 10.819 1.00 96.62 155 ILE A C 1
ATOM 1217 O O . ILE A 1 155 ? -18.830 1.660 11.131 1.00 96.62 155 ILE A O 1
ATOM 1221 N N . THR A 1 156 ? -19.009 3.306 9.615 1.00 95.31 156 THR A N 1
ATOM 1222 C CA . THR A 1 156 ? -18.184 2.673 8.587 1.00 95.31 156 THR A CA 1
ATOM 1223 C C . THR A 1 156 ? -17.306 3.758 7.974 1.00 95.31 156 THR A C 1
ATOM 1225 O O . THR A 1 156 ? -17.794 4.545 7.156 1.00 95.31 156 THR A O 1
ATOM 1228 N N . PRO A 1 157 ? -16.033 3.873 8.397 1.00 93.94 157 PRO A N 1
ATOM 1229 C CA . PRO A 1 157 ? -15.097 4.799 7.776 1.00 93.94 157 PRO A CA 1
ATOM 1230 C C . PRO A 1 157 ? -14.990 4.569 6.259 1.00 93.94 157 PRO A C 1
ATOM 1232 O O . PRO A 1 157 ? -15.271 3.469 5.774 1.00 93.94 157 PRO A O 1
ATOM 1235 N N . PRO A 1 158 ? -14.548 5.578 5.487 1.00 94.50 158 PRO A N 1
ATOM 1236 C CA . PRO A 1 158 ? -14.159 5.372 4.096 1.00 94.50 158 PRO A CA 1
ATOM 1237 C C . PRO A 1 158 ? -13.100 4.272 3.966 1.00 94.50 158 PRO A C 1
ATOM 1239 O O . PRO A 1 158 ? -12.419 3.945 4.939 1.00 94.50 158 PRO A O 1
ATOM 124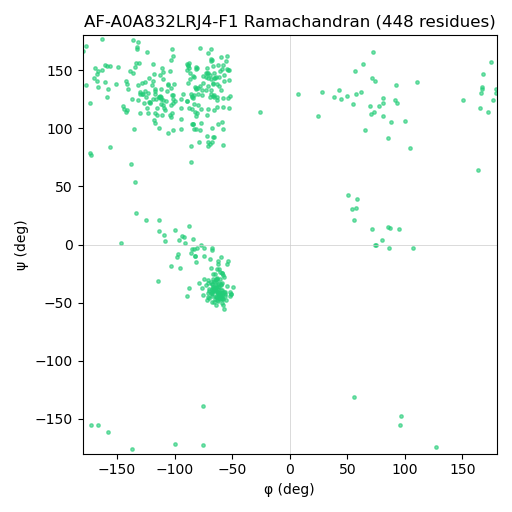2 N N . GLY A 1 159 ? -12.926 3.734 2.759 1.00 97.06 159 GLY A N 1
ATOM 1243 C CA . GLY A 1 159 ? -11.898 2.733 2.492 1.00 97.06 159 GLY A CA 1
ATOM 1244 C C . GLY A 1 159 ? -10.487 3.177 2.885 1.00 97.06 159 GLY A C 1
ATOM 1245 O O . GLY A 1 159 ? -10.141 4.360 2.846 1.00 97.06 159 GLY A O 1
ATOM 1246 N N . SER A 1 160 ? -9.655 2.202 3.234 1.00 97.88 160 SER A N 1
ATOM 1247 C CA . SER A 1 160 ? -8.267 2.412 3.624 1.00 97.88 160 SER A CA 1
ATOM 1248 C C . SER A 1 160 ? -7.432 2.989 2.486 1.00 97.88 160 SER A C 1
ATOM 1250 O O . SER A 1 160 ? -7.301 2.389 1.408 1.00 97.88 160 SER A O 1
ATOM 1252 N N . LYS A 1 161 ? -6.780 4.131 2.741 1.00 96.50 161 L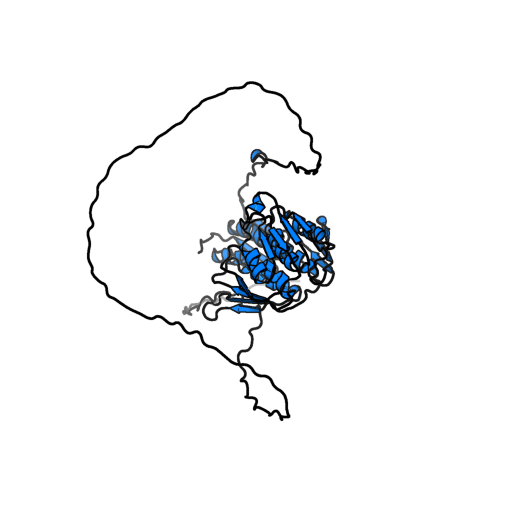YS A N 1
ATOM 1253 C CA . LYS A 1 161 ? -5.833 4.731 1.781 1.00 96.50 161 LYS A CA 1
ATOM 1254 C C . LYS A 1 161 ? -4.673 3.781 1.493 1.00 96.50 161 LYS A C 1
ATOM 1256 O O . LYS A 1 161 ? -4.245 3.628 0.349 1.00 96.50 161 LYS A O 1
ATOM 1261 N N . SER A 1 162 ? -4.163 3.147 2.547 1.00 96.38 162 SER A N 1
ATOM 1262 C CA . SER A 1 162 ? -3.000 2.261 2.496 1.00 96.38 162 SER A CA 1
ATOM 1263 C C . SER A 1 162 ? -3.261 1.005 1.672 1.00 96.38 162 SER A C 1
ATOM 1265 O O . SER A 1 162 ? -2.365 0.586 0.936 1.00 96.38 162 SER A O 1
ATOM 1267 N N . LEU A 1 163 ? -4.466 0.435 1.762 1.00 98.06 163 LEU A N 1
ATOM 1268 C CA . LEU A 1 163 ? -4.876 -0.700 0.935 1.00 98.06 163 LEU A CA 1
ATOM 1269 C C . LEU A 1 163 ? -5.202 -0.266 -0.494 1.00 98.06 163 LEU A C 1
ATOM 1271 O O . LEU A 1 163 ? -4.717 -0.900 -1.425 1.00 98.06 163 LEU A O 1
ATOM 1275 N N . THR A 1 164 ? -5.929 0.843 -0.685 1.00 98.50 164 THR A N 1
ATOM 1276 C CA . THR A 1 164 ? -6.251 1.362 -2.030 1.00 98.50 164 THR A CA 1
ATOM 1277 C C . THR A 1 164 ? -4.974 1.593 -2.848 1.00 98.50 164 THR A C 1
ATOM 1279 O O . THR A 1 164 ? -4.850 1.105 -3.970 1.00 98.50 164 THR A O 1
ATOM 1282 N N . ASN A 1 165 ? -3.972 2.259 -2.262 1.00 98.00 165 ASN A N 1
ATOM 1283 C CA . ASN A 1 165 ? -2.708 2.544 -2.943 1.00 98.00 165 ASN A CA 1
ATOM 1284 C C . ASN A 1 165 ? -1.839 1.306 -3.214 1.00 98.00 165 ASN A C 1
ATOM 1286 O O . ASN A 1 165 ? -0.967 1.389 -4.070 1.00 98.00 165 ASN A O 1
ATOM 1290 N N . ARG A 1 166 ? -2.036 0.183 -2.510 1.00 98.62 166 ARG A N 1
ATOM 1291 C CA . ARG A 1 166 ? -1.355 -1.095 -2.808 1.00 98.62 166 ARG A CA 1
ATOM 1292 C C . ARG A 1 166 ? -2.122 -1.923 -3.835 1.00 98.62 166 ARG A C 1
ATOM 1294 O O . ARG A 1 166 ? -1.521 -2.537 -4.707 1.00 98.62 166 ARG A O 1
ATOM 1301 N N . ALA A 1 167 ? -3.450 -1.904 -3.764 1.00 98.75 167 ALA A N 1
ATOM 1302 C CA . ALA A 1 167 ? -4.305 -2.632 -4.691 1.00 98.75 167 ALA A CA 1
ATOM 1303 C C . ALA A 1 167 ? -4.164 -2.106 -6.127 1.00 98.75 167 ALA A C 1
ATOM 1305 O O . ALA A 1 167 ? -4.102 -2.904 -7.051 1.00 98.75 167 ALA A O 1
ATOM 1306 N N . LEU A 1 168 ? -4.049 -0.787 -6.323 1.00 98.81 168 LEU A N 1
ATOM 1307 C CA . LEU A 1 168 ? -3.911 -0.174 -7.653 1.00 98.81 168 LEU A CA 1
ATOM 1308 C C . LEU A 1 168 ? -2.705 -0.687 -8.472 1.00 98.81 168 LEU A C 1
ATOM 1310 O O . LEU A 1 168 ? -2.919 -1.157 -9.592 1.00 98.81 168 LEU A O 1
ATOM 1314 N N . PRO A 1 169 ? -1.451 -0.637 -7.978 1.00 98.75 169 PRO A N 1
ATOM 1315 C CA . PRO A 1 169 ? -0.315 -1.189 -8.712 1.00 98.75 169 PRO A CA 1
ATOM 1316 C C . PRO A 1 169 ? -0.387 -2.716 -8.849 1.00 98.75 169 PRO A C 1
ATOM 1318 O O . PRO A 1 169 ? -0.063 -3.220 -9.918 1.00 98.75 169 PRO A O 1
ATOM 1321 N N . LEU A 1 170 ? -0.854 -3.459 -7.837 1.00 98.88 170 LEU A N 1
ATOM 1322 C CA . LEU A 1 170 ? -1.034 -4.915 -7.956 1.00 98.88 170 LEU A CA 1
ATOM 1323 C C . LEU A 1 170 ? -2.044 -5.280 -9.055 1.00 98.88 170 LEU A C 1
ATOM 1325 O O . LEU A 1 170 ? -1.759 -6.133 -9.890 1.00 98.88 170 LEU A O 1
ATOM 1329 N N . ALA A 1 171 ? -3.170 -4.568 -9.121 1.00 98.88 171 ALA A N 1
ATOM 1330 C CA . ALA A 1 171 ? -4.178 -4.709 -10.165 1.00 98.88 171 ALA A CA 1
ATOM 1331 C C . ALA A 1 171 ? -3.631 -4.372 -11.561 1.00 98.88 171 ALA A C 1
ATOM 1333 O O . ALA A 1 171 ? -3.896 -5.096 -12.516 1.00 98.88 171 ALA A O 1
ATOM 1334 N N . ALA A 1 172 ? -2.815 -3.321 -11.686 1.00 98.81 172 ALA A N 1
ATOM 1335 C CA . ALA A 1 172 ? -2.152 -2.981 -12.947 1.00 98.81 172 ALA A CA 1
ATOM 1336 C C . ALA A 1 172 ? -1.157 -4.071 -13.393 1.00 98.81 172 ALA A C 1
ATOM 1338 O O . ALA A 1 172 ? -1.021 -4.367 -14.582 1.00 98.81 172 ALA A O 1
ATOM 1339 N N . LEU A 1 173 ? -0.469 -4.695 -12.436 1.00 98.81 173 LEU A N 1
ATOM 1340 C CA . LEU A 1 173 ? 0.497 -5.761 -12.685 1.00 98.81 173 LEU A CA 1
ATOM 1341 C C . LEU A 1 173 ? -0.152 -7.144 -12.881 1.00 98.81 173 LEU A C 1
ATOM 1343 O O . LEU A 1 173 ? 0.508 -8.041 -13.407 1.00 98.81 173 LEU A O 1
ATOM 1347 N N . ALA A 1 174 ? -1.420 -7.324 -12.514 1.00 98.69 174 ALA A N 1
ATOM 1348 C CA . ALA A 1 174 ? -2.167 -8.566 -12.690 1.00 98.69 174 ALA A CA 1
ATOM 1349 C C . ALA A 1 174 ? -2.421 -8.920 -14.162 1.00 98.69 174 ALA A C 1
ATOM 1351 O O . ALA A 1 174 ? -2.441 -8.060 -15.038 1.00 98.69 174 ALA A O 1
ATOM 1352 N N . GLY A 1 175 ? -2.586 -10.208 -14.464 1.00 98.19 175 GLY A N 1
ATOM 1353 C CA . GLY A 1 175 ? -2.973 -10.684 -15.794 1.00 98.19 175 GLY A CA 1
ATOM 1354 C C . GLY A 1 175 ? -4.489 -10.686 -15.991 1.00 98.19 175 GLY A C 1
ATOM 1355 O O . GLY A 1 175 ? -5.109 -11.728 -15.807 1.00 98.19 175 GLY A O 1
ATOM 1356 N N . GLY A 1 176 ? -5.077 -9.553 -16.382 1.00 98.31 176 GLY A N 1
ATOM 1357 C CA . GLY A 1 176 ? -6.522 -9.396 -16.601 1.00 98.31 176 GLY A CA 1
ATOM 1358 C C . GLY A 1 176 ? -7.116 -8.220 -15.824 1.00 98.31 176 GLY A C 1
ATOM 1359 O O . GLY A 1 176 ? -6.394 -7.456 -15.186 1.00 98.31 176 GLY A O 1
ATOM 1360 N N . THR A 1 177 ? -8.440 -8.065 -15.864 1.00 98.75 177 THR A N 1
ATOM 1361 C CA . THR A 1 177 ? -9.130 -6.933 -15.228 1.00 98.75 177 THR A CA 1
ATOM 1362 C C . THR A 1 177 ? -9.417 -7.195 -13.753 1.00 98.75 177 THR A C 1
ATOM 1364 O O . THR A 1 177 ? -10.020 -8.207 -13.415 1.00 98.75 177 THR A O 1
ATOM 1367 N N . SER A 1 178 ? -9.022 -6.266 -12.883 1.00 98.88 178 SER A N 1
ATOM 1368 C CA . SER A 1 178 ? -9.349 -6.287 -11.451 1.00 98.88 178 SER A CA 1
ATOM 1369 C C . SER A 1 178 ? -10.333 -5.173 -11.111 1.00 98.88 178 SER A C 1
ATOM 1371 O O . SER A 1 178 ? -10.197 -4.057 -11.626 1.00 98.88 178 SER A O 1
ATOM 1373 N N . ARG A 1 179 ? -11.276 -5.442 -10.204 1.00 98.75 179 ARG A N 1
ATOM 1374 C CA . ARG A 1 179 ? -12.206 -4.441 -9.675 1.00 98.75 179 ARG A CA 1
ATOM 1375 C C . ARG A 1 179 ? -11.908 -4.163 -8.209 1.00 98.75 179 ARG A C 1
ATOM 1377 O O . ARG A 1 179 ? -11.994 -5.044 -7.364 1.00 98.75 179 ARG A O 1
ATOM 1384 N N . ILE A 1 180 ? -11.612 -2.912 -7.892 1.00 98.69 180 ILE A N 1
ATOM 1385 C CA . ILE A 1 180 ? -11.372 -2.436 -6.531 1.00 98.69 180 ILE A CA 1
ATOM 1386 C C . ILE A 1 180 ? -12.621 -1.679 -6.081 1.00 98.69 180 ILE A C 1
ATOM 1388 O O . ILE A 1 180 ? -12.920 -0.611 -6.614 1.00 98.69 180 ILE A O 1
ATOM 1392 N N . SER A 1 181 ? -13.367 -2.225 -5.123 1.00 98.38 181 SER A N 1
ATOM 1393 C CA . SER A 1 181 ? -14.563 -1.592 -4.552 1.00 98.38 181 SER A CA 1
ATOM 1394 C C . SER A 1 181 ? -14.275 -0.997 -3.174 1.00 98.38 181 SER A C 1
ATOM 1396 O O . SER A 1 181 ? -13.300 -1.361 -2.517 1.00 98.38 181 SER A O 1
ATOM 1398 N N . ASN A 1 182 ? -15.108 -0.041 -2.752 1.00 97.25 182 ASN A N 1
ATOM 1399 C CA . ASN A 1 182 ? -14.877 0.778 -1.557 1.00 97.25 182 ASN A CA 1
ATOM 1400 C C . ASN A 1 182 ? -13.503 1.483 -1.565 1.00 97.25 182 ASN A C 1
ATOM 1402 O O . ASN A 1 182 ? -12.903 1.719 -0.520 1.00 97.25 182 ASN A O 1
ATOM 1406 N N . ALA A 1 183 ? -12.988 1.816 -2.749 1.00 97.75 183 ALA A N 1
ATOM 1407 C CA . ALA A 1 183 ? -11.726 2.524 -2.891 1.00 97.75 183 ALA A CA 1
ATOM 1408 C C . ALA A 1 183 ? -11.823 3.931 -2.283 1.00 97.75 183 ALA A C 1
ATOM 1410 O O . ALA A 1 183 ? -12.845 4.612 -2.403 1.00 97.75 183 ALA A O 1
ATOM 1411 N N . LEU A 1 184 ? -10.735 4.398 -1.669 1.00 97.19 184 LEU A N 1
ATOM 1412 C CA . LEU A 1 184 ? -10.646 5.792 -1.247 1.00 97.19 184 LEU A CA 1
ATOM 1413 C C . LEU A 1 184 ? -10.367 6.701 -2.451 1.00 97.19 184 LEU A C 1
ATOM 1415 O O . LEU A 1 184 ? -9.431 6.462 -3.213 1.00 97.19 184 LEU A O 1
ATOM 1419 N N . PHE A 1 185 ? -11.110 7.798 -2.572 1.00 96.25 185 PHE A N 1
ATOM 1420 C CA . PHE A 1 185 ? -10.828 8.869 -3.529 1.00 96.25 185 PHE A CA 1
ATOM 1421 C C . PHE A 1 185 ? -10.255 10.079 -2.785 1.00 96.25 185 PHE A C 1
ATOM 1423 O O . PHE A 1 185 ? -10.977 10.892 -2.215 1.00 96.25 185 PHE A O 1
ATOM 1430 N N . ALA A 1 186 ? -8.926 10.162 -2.761 1.00 94.81 186 ALA A N 1
ATOM 1431 C CA . ALA A 1 186 ? -8.147 11.239 -2.155 1.00 94.81 186 ALA A CA 1
ATOM 1432 C C . ALA A 1 186 ? -7.064 11.702 -3.139 1.00 94.81 186 ALA A C 1
ATOM 1434 O O . ALA A 1 186 ? -6.820 11.037 -4.145 1.00 94.81 186 ALA A O 1
ATOM 1435 N N . ASP A 1 187 ? -6.378 12.809 -2.848 1.00 94.81 187 ASP A N 1
ATOM 1436 C CA . ASP A 1 187 ? -5.333 13.346 -3.734 1.00 94.81 187 ASP A CA 1
ATOM 1437 C C . ASP A 1 187 ? -4.295 12.283 -4.109 1.00 94.81 187 ASP A C 1
ATOM 1439 O O . ASP A 1 187 ? -3.986 12.113 -5.285 1.00 94.81 187 ASP A O 1
ATOM 1443 N N . ASP A 1 188 ? -3.841 11.495 -3.128 1.00 93.94 188 ASP A N 1
ATOM 1444 C CA . ASP A 1 188 ? -2.911 10.381 -3.311 1.00 93.94 188 ASP A CA 1
ATOM 1445 C C . ASP A 1 188 ? -3.391 9.330 -4.324 1.00 93.94 188 ASP A C 1
ATOM 1447 O O . ASP A 1 188 ? -2.606 8.886 -5.167 1.00 93.94 188 ASP A O 1
ATOM 1451 N N . THR A 1 189 ? -4.664 8.930 -4.256 1.00 94.44 189 THR A N 1
ATOM 1452 C CA . THR A 1 189 ? -5.211 7.887 -5.137 1.00 94.44 189 THR A CA 1
ATOM 1453 C C . THR A 1 189 ? -5.521 8.441 -6.521 1.00 94.44 189 THR A C 1
ATOM 1455 O O . THR A 1 189 ? -5.299 7.748 -7.512 1.00 94.44 189 THR A O 1
ATOM 1458 N N . ARG A 1 190 ? -5.928 9.714 -6.619 1.00 97.50 190 ARG A N 1
ATOM 1459 C CA . ARG A 1 190 ? -6.123 10.402 -7.904 1.00 97.50 190 ARG A CA 1
ATOM 1460 C C . ARG A 1 190 ? -4.812 10.501 -8.681 1.00 97.50 190 ARG A C 1
ATOM 1462 O O . ARG A 1 190 ? -4.759 10.067 -9.830 1.00 97.50 190 ARG A O 1
ATOM 1469 N N . VAL A 1 191 ? -3.725 10.949 -8.042 1.00 98.12 191 VAL A N 1
ATOM 1470 C CA . VAL A 1 191 ? -2.411 11.009 -8.713 1.00 98.12 191 VAL A CA 1
ATOM 1471 C C . VAL A 1 191 ? -1.852 9.619 -9.042 1.00 98.12 191 VAL A C 1
ATOM 1473 O O . VAL A 1 191 ? -1.147 9.476 -10.041 1.00 98.12 191 VAL A O 1
ATOM 1476 N N . MET A 1 192 ? -2.178 8.584 -8.254 1.00 98.62 192 MET A N 1
ATOM 1477 C CA . MET A 1 192 ? -1.847 7.189 -8.584 1.00 98.62 192 MET A CA 1
ATOM 1478 C C . MET A 1 192 ? -2.565 6.736 -9.860 1.00 98.62 192 MET A C 1
ATOM 1480 O O . MET A 1 192 ? -1.916 6.256 -10.789 1.00 98.62 192 MET A O 1
ATOM 1484 N N . VAL A 1 193 ? -3.886 6.920 -9.928 1.00 98.69 193 VAL A N 1
ATOM 1485 C CA . VAL A 1 193 ? -4.711 6.564 -11.093 1.00 98.69 193 VAL A CA 1
ATOM 1486 C C . VAL A 1 193 ? -4.228 7.291 -12.348 1.00 98.69 193 VAL A C 1
ATOM 1488 O O . VAL A 1 193 ? -4.023 6.658 -13.385 1.00 98.69 193 VAL A O 1
ATOM 1491 N N . ASP A 1 194 ? -3.977 8.596 -12.258 1.00 98.69 194 ASP A N 1
ATOM 1492 C CA . ASP A 1 194 ? -3.491 9.382 -13.394 1.00 98.69 194 ASP A CA 1
ATOM 1493 C C . ASP A 1 194 ? -2.100 8.942 -13.853 1.00 98.69 194 ASP A C 1
ATOM 1495 O O . ASP A 1 194 ? -1.820 8.892 -15.052 1.00 98.69 194 ASP A O 1
ATOM 1499 N N . SER A 1 195 ? -1.230 8.564 -12.919 1.00 98.81 195 SER A N 1
ATOM 1500 C CA . SER A 1 195 ? 0.097 8.058 -13.259 1.00 98.81 195 SER A CA 1
ATOM 1501 C C . SER A 1 195 ? 0.041 6.672 -13.910 1.00 98.81 195 SER A C 1
ATOM 1503 O O . SER A 1 195 ? 0.762 6.434 -14.876 1.00 98.81 195 SER A O 1
ATOM 1505 N N . LEU A 1 196 ? -0.850 5.777 -13.466 1.00 98.88 196 LEU A N 1
ATOM 1506 C CA . LEU A 1 196 ? -1.092 4.495 -14.141 1.00 98.88 196 LEU A CA 1
ATOM 1507 C C . LEU A 1 196 ? -1.627 4.704 -15.567 1.00 98.88 196 LEU A C 1
ATOM 1509 O O . LEU A 1 196 ? -1.144 4.068 -16.504 1.00 98.88 196 LEU A O 1
ATOM 1513 N N . ARG A 1 197 ? -2.548 5.654 -15.770 1.00 98.81 197 ARG A N 1
ATOM 1514 C CA . ARG A 1 197 ? -3.020 6.033 -17.115 1.00 98.81 197 ARG A CA 1
ATOM 1515 C C . ARG A 1 197 ? -1.884 6.549 -17.998 1.00 98.81 197 ARG A C 1
ATOM 1517 O O . ARG A 1 197 ? -1.784 6.154 -19.155 1.00 98.81 197 ARG A O 1
ATOM 1524 N N . ARG A 1 198 ? -0.986 7.381 -17.456 1.00 98.69 198 ARG A N 1
ATOM 1525 C CA . ARG A 1 198 ? 0.213 7.867 -18.171 1.00 98.69 198 ARG A CA 1
ATOM 1526 C C . ARG A 1 198 ? 1.198 6.756 -18.523 1.00 98.69 198 ARG A C 1
ATOM 1528 O O . ARG A 1 198 ? 1.865 6.849 -19.547 1.00 98.69 198 ARG A O 1
ATOM 1535 N N . LEU A 1 199 ? 1.271 5.706 -17.709 1.00 98.81 199 LEU A N 1
ATOM 1536 C CA . LEU A 1 199 ? 2.025 4.491 -18.026 1.00 98.81 199 LEU A CA 1
ATOM 1537 C C . LEU A 1 199 ? 1.325 3.609 -19.077 1.00 98.81 199 LEU A C 1
ATOM 1539 O O . LEU A 1 199 ? 1.895 2.601 -19.488 1.00 98.81 199 LEU A O 1
ATOM 1543 N N . GLY A 1 200 ? 0.128 3.986 -19.536 1.00 98.50 200 GLY A N 1
ATOM 1544 C CA . GLY A 1 200 ? -0.631 3.314 -20.591 1.00 98.50 200 GLY A CA 1
ATOM 1545 C C . GLY A 1 200 ? -1.535 2.179 -20.104 1.00 98.50 200 GLY A C 1
ATOM 1546 O O . GLY A 1 200 ? -1.997 1.379 -20.918 1.00 98.50 200 GLY A O 1
ATOM 1547 N N . PHE A 1 201 ? -1.787 2.078 -18.795 1.00 98.75 201 PHE A N 1
ATOM 1548 C CA . PHE A 1 201 ? -2.815 1.181 -18.265 1.00 98.75 201 PHE A CA 1
ATOM 1549 C C . PHE A 1 201 ? -4.210 1.761 -18.507 1.00 98.75 201 PHE A C 1
ATOM 1551 O O . PHE A 1 201 ? -4.418 2.973 -18.413 1.00 98.75 201 PHE A O 1
ATOM 1558 N N . GLU A 1 202 ? -5.187 0.895 -18.772 1.00 98.69 202 GLU A N 1
ATOM 1559 C CA . GLU A 1 202 ? -6.584 1.313 -18.804 1.00 98.69 202 GLU A CA 1
ATOM 1560 C C . GLU A 1 202 ? -7.146 1.284 -17.380 1.00 98.69 202 GLU A C 1
ATOM 1562 O O . GLU A 1 202 ? -7.199 0.233 -16.742 1.00 98.69 202 GLU A O 1
ATO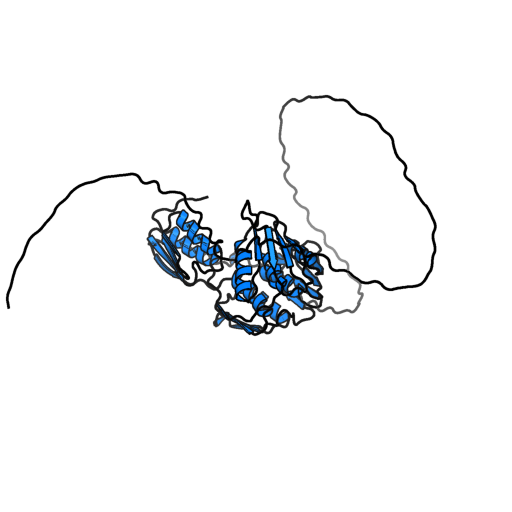M 1567 N N . VAL A 1 203 ? -7.531 2.459 -16.874 1.00 98.75 203 VAL A N 1
ATOM 1568 C CA . VAL A 1 203 ? -8.058 2.630 -15.515 1.00 98.75 203 VAL A CA 1
ATOM 1569 C C . VAL A 1 203 ? -9.355 3.428 -15.559 1.00 98.75 203 VAL A C 1
ATOM 1571 O O . VAL A 1 203 ? -9.351 4.629 -15.872 1.00 98.75 203 VAL A O 1
ATOM 1574 N N . ARG A 1 204 ? -10.463 2.776 -15.205 1.00 98.62 204 ARG A N 1
ATOM 1575 C CA . ARG A 1 204 ? -11.795 3.385 -15.105 1.00 98.62 204 ARG A CA 1
ATOM 1576 C C . ARG A 1 204 ? -12.103 3.615 -13.633 1.00 98.62 204 ARG A C 1
ATOM 1578 O O . ARG A 1 204 ? -12.092 2.675 -12.850 1.00 98.62 204 ARG A O 1
ATOM 1585 N N . ALA A 1 205 ? -12.323 4.866 -13.248 1.00 98.06 205 ALA A N 1
ATOM 1586 C CA . ALA A 1 205 ? -12.540 5.242 -11.857 1.00 98.06 205 ALA A CA 1
ATOM 1587 C C . ALA A 1 205 ? -13.898 5.934 -11.727 1.00 98.06 205 ALA A C 1
ATOM 1589 O O . ALA A 1 205 ? -14.136 6.939 -12.395 1.00 98.06 205 ALA A O 1
ATOM 1590 N N . ASP A 1 206 ? -14.758 5.386 -10.876 1.00 97.69 206 ASP A N 1
ATOM 1591 C CA . ASP A 1 206 ? -16.063 5.928 -10.518 1.00 97.69 206 ASP A CA 1
ATOM 1592 C C . ASP A 1 206 ? -16.034 6.332 -9.042 1.00 97.69 206 ASP A C 1
ATOM 1594 O O . ASP A 1 206 ? -16.130 5.503 -8.133 1.00 97.69 206 ASP A O 1
ATOM 1598 N N . GLU A 1 207 ? -15.862 7.631 -8.810 1.00 96.25 207 GLU A N 1
ATOM 1599 C CA . GLU A 1 207 ? -15.789 8.200 -7.466 1.00 96.25 207 GLU A CA 1
ATOM 1600 C C . GLU A 1 207 ? -17.128 8.101 -6.726 1.00 96.25 207 GLU A C 1
ATOM 1602 O O . GLU A 1 207 ? -17.152 7.857 -5.519 1.00 96.25 207 GLU A O 1
ATOM 1607 N N . SER A 1 208 ? -18.246 8.210 -7.450 1.00 96.06 208 SER A N 1
ATOM 1608 C CA . SER A 1 208 ? -19.586 8.132 -6.864 1.00 96.06 208 SER A CA 1
ATOM 1609 C C . SER A 1 208 ? -19.889 6.728 -6.337 1.00 96.06 208 SER A C 1
ATOM 1611 O O . SER A 1 208 ? -20.399 6.577 -5.227 1.00 96.06 208 SER A O 1
ATOM 1613 N N . ALA A 1 209 ? -19.478 5.701 -7.086 1.00 96.62 209 ALA A N 1
ATOM 1614 C CA . ALA A 1 209 ? -19.595 4.301 -6.698 1.00 96.62 209 ALA A CA 1
ATOM 1615 C C . ALA A 1 209 ? -18.426 3.807 -5.825 1.00 96.62 209 ALA A C 1
ATOM 1617 O O . ALA A 1 209 ? -18.432 2.654 -5.390 1.00 96.62 209 ALA A O 1
ATOM 1618 N N . ARG A 1 210 ? -17.411 4.651 -5.579 1.00 97.31 210 ARG A N 1
ATOM 1619 C CA . ARG A 1 210 ? -16.156 4.292 -4.895 1.00 97.31 210 ARG A CA 1
ATOM 1620 C C . ARG A 1 210 ? -15.505 3.041 -5.495 1.00 97.31 210 ARG A C 1
ATOM 1622 O O . ARG A 1 210 ? -15.052 2.150 -4.772 1.00 97.31 210 ARG A O 1
ATOM 1629 N N . ALA A 1 211 ? -15.497 2.956 -6.820 1.00 98.19 211 ALA A N 1
ATOM 1630 C CA . ALA A 1 211 ? -15.040 1.789 -7.557 1.00 98.19 211 ALA A CA 1
ATOM 1631 C C . ALA A 1 211 ? -13.962 2.168 -8.575 1.00 98.19 211 ALA A C 1
ATOM 1633 O O . ALA A 1 211 ? -14.051 3.197 -9.243 1.00 98.19 211 ALA A O 1
ATOM 1634 N N . ILE A 1 212 ? -12.936 1.329 -8.701 1.00 98.75 212 ILE A N 1
ATOM 1635 C CA . ILE A 1 212 ? -11.882 1.481 -9.703 1.00 98.75 212 ILE A CA 1
ATOM 1636 C C . ILE A 1 212 ? -11.676 0.139 -10.398 1.00 98.75 212 ILE A C 1
ATOM 1638 O O . ILE A 1 212 ? -11.394 -0.862 -9.748 1.00 98.75 212 ILE A O 1
ATOM 1642 N N . GLU A 1 213 ? -11.790 0.121 -11.719 1.00 98.81 213 GLU A N 1
ATOM 1643 C CA . GLU A 1 213 ? -11.430 -1.016 -12.560 1.00 98.81 213 GLU A CA 1
ATOM 1644 C C . GLU A 1 213 ? -10.093 -0.749 -13.243 1.00 98.81 213 GLU A C 1
ATOM 1646 O O . GLU A 1 213 ? -9.863 0.336 -13.789 1.00 98.81 213 GLU A O 1
ATOM 1651 N N . VAL A 1 214 ? -9.214 -1.747 -13.224 1.00 98.81 214 VAL A N 1
ATOM 1652 C CA . VAL A 1 214 ? -7.886 -1.679 -13.839 1.00 98.81 214 VAL A CA 1
ATOM 1653 C C . VAL A 1 214 ? -7.716 -2.870 -14.771 1.00 98.81 214 VAL A C 1
ATOM 1655 O O . VAL A 1 214 ? -7.805 -4.013 -14.323 1.00 98.81 214 VAL A O 1
ATOM 1658 N N . ASP A 1 215 ? -7.448 -2.613 -16.053 1.00 98.75 215 ASP A N 1
ATOM 1659 C CA . ASP A 1 215 ? -7.040 -3.655 -16.999 1.00 98.75 215 ASP A CA 1
ATOM 1660 C C . ASP A 1 215 ? -5.542 -3.939 -16.840 1.00 98.75 215 ASP A C 1
ATOM 1662 O O . ASP A 1 215 ? -4.678 -3.185 -17.308 1.00 98.75 215 ASP A O 1
ATOM 1666 N N . GLY A 1 216 ? -5.240 -5.011 -16.113 1.00 98.56 216 GLY A N 1
ATOM 1667 C CA . GLY A 1 216 ? -3.889 -5.423 -15.791 1.00 98.56 216 GLY A CA 1
ATOM 1668 C C . GLY A 1 216 ? -3.144 -6.009 -16.990 1.00 98.56 216 GLY A C 1
ATOM 1669 O O . GLY A 1 216 ? -3.711 -6.643 -17.884 1.00 98.56 216 GLY A O 1
ATOM 1670 N N . ARG A 1 217 ? -1.825 -5.801 -17.019 1.00 98.44 217 ARG A N 1
ATOM 1671 C CA . ARG A 1 217 ? -0.958 -6.162 -18.157 1.00 98.44 217 ARG A CA 1
ATOM 1672 C C . ARG A 1 217 ? 0.046 -7.270 -17.837 1.00 98.44 217 ARG A C 1
ATOM 1674 O O . ARG A 1 217 ? 1.053 -7.407 -18.531 1.00 98.44 217 ARG A O 1
ATOM 1681 N N . GLY A 1 218 ? -0.210 -8.067 -16.799 1.00 97.56 218 GLY A N 1
ATOM 1682 C CA . GLY A 1 218 ? 0.568 -9.267 -16.468 1.00 97.56 218 GLY A CA 1
ATOM 1683 C C . GLY A 1 218 ? 2.055 -8.989 -16.223 1.00 97.56 218 GLY A C 1
ATOM 1684 O O . GLY A 1 218 ? 2.909 -9.749 -16.682 1.00 97.56 218 GLY A O 1
ATOM 1685 N N . GLY A 1 219 ? 2.352 -7.870 -15.561 1.00 97.00 219 GLY A N 1
ATOM 1686 C CA . GLY A 1 219 ? 3.698 -7.392 -15.251 1.00 97.00 219 GLY A CA 1
ATOM 1687 C C . GLY A 1 219 ? 4.370 -6.550 -16.338 1.00 97.00 219 GLY A C 1
ATOM 1688 O O . GLY A 1 219 ? 5.464 -6.038 -16.110 1.00 97.00 219 GLY A O 1
ATOM 1689 N N . ARG A 1 220 ? 3.739 -6.361 -17.505 1.00 97.56 220 ARG A N 1
ATOM 1690 C CA . ARG A 1 220 ? 4.252 -5.474 -18.558 1.00 97.56 220 ARG A CA 1
ATOM 1691 C C . ARG A 1 220 ? 3.844 -4.027 -18.287 1.00 97.56 220 ARG A C 1
ATOM 1693 O O . ARG A 1 220 ? 2.656 -3.734 -18.214 1.00 97.56 220 ARG A O 1
ATOM 1700 N N . ILE A 1 221 ? 4.811 -3.112 -18.258 1.00 98.50 221 ILE A N 1
ATOM 1701 C CA . ILE A 1 221 ? 4.536 -1.667 -18.292 1.00 98.50 221 ILE A CA 1
ATOM 1702 C C . ILE A 1 221 ? 4.258 -1.258 -19.749 1.00 98.50 221 ILE A C 1
ATOM 1704 O O . ILE A 1 221 ? 5.118 -1.504 -20.597 1.00 98.50 221 ILE A O 1
ATOM 1708 N N . PRO A 1 222 ? 3.075 -0.704 -20.088 1.00 98.31 222 PRO A N 1
ATOM 1709 C CA . PRO A 1 222 ? 2.725 -0.433 -21.485 1.00 98.31 222 PRO A CA 1
ATOM 1710 C C . PRO A 1 222 ? 3.569 0.642 -22.166 1.00 98.31 222 PRO A C 1
ATOM 1712 O O . PRO A 1 222 ? 3.893 0.482 -23.342 1.00 98.31 222 PRO A O 1
ATOM 1715 N N . ALA A 1 223 ? 3.892 1.719 -21.450 1.00 98.19 223 ALA A N 1
ATOM 1716 C CA . ALA A 1 223 ? 4.694 2.823 -21.959 1.00 98.19 223 ALA A CA 1
ATOM 1717 C C . ALA A 1 223 ? 6.197 2.523 -21.875 1.00 98.19 223 ALA A C 1
ATOM 1719 O O . ALA A 1 223 ? 6.692 2.113 -20.825 1.00 98.19 223 ALA A O 1
ATOM 1720 N N . ASP A 1 224 ? 6.938 2.828 -22.942 1.00 97.25 224 ASP A N 1
ATOM 1721 C CA . ASP A 1 224 ? 8.405 2.703 -22.984 1.00 97.25 224 ASP A CA 1
ATOM 1722 C C . ASP A 1 224 ? 9.127 3.911 -22.353 1.00 97.25 224 ASP A C 1
ATOM 1724 O O . ASP A 1 224 ? 10.334 3.884 -22.138 1.00 97.25 224 ASP A O 1
ATOM 1728 N N . SER A 1 225 ? 8.399 4.985 -22.037 1.00 98.19 225 SER A N 1
ATOM 1729 C CA . SER A 1 225 ? 8.875 6.111 -21.224 1.00 98.19 225 SER A CA 1
ATOM 1730 C C . SER A 1 225 ? 7.694 6.899 -20.657 1.00 98.19 225 SER A C 1
ATOM 1732 O O . SER A 1 225 ? 6.611 6.876 -21.244 1.00 98.19 225 SER A O 1
ATOM 1734 N N . ALA A 1 226 ? 7.877 7.597 -19.532 1.00 98.31 226 ALA A N 1
ATOM 1735 C CA . ALA A 1 226 ? 6.856 8.507 -19.002 1.00 98.31 226 ALA A CA 1
ATOM 1736 C C . ALA A 1 226 ? 7.422 9.562 -18.039 1.00 98.31 226 ALA A C 1
ATOM 1738 O O . ALA A 1 226 ? 8.398 9.321 -17.326 1.00 98.31 226 ALA A O 1
ATOM 1739 N N . GLU A 1 227 ? 6.737 10.705 -17.957 1.00 98.50 227 GLU A N 1
ATOM 1740 C CA . GLU A 1 227 ? 6.893 11.692 -16.884 1.00 98.50 227 GLU A CA 1
ATOM 1741 C C . GLU A 1 227 ? 5.654 11.671 -15.978 1.00 98.50 227 GLU A C 1
ATOM 1743 O O . GLU A 1 227 ? 4.530 11.971 -16.403 1.00 98.50 227 GLU A O 1
ATOM 1748 N N . LEU A 1 228 ? 5.852 11.297 -14.715 1.00 98.75 228 LEU A N 1
ATOM 1749 C CA . LEU A 1 228 ? 4.791 11.089 -13.736 1.00 98.75 228 LEU A CA 1
ATOM 1750 C C . LEU A 1 228 ? 4.830 12.192 -12.679 1.00 98.75 228 LEU A C 1
ATOM 1752 O O . LEU A 1 228 ? 5.814 12.346 -11.954 1.00 98.75 228 LEU A O 1
ATOM 1756 N N . PHE A 1 229 ? 3.734 12.939 -12.568 1.00 98.50 229 PHE A N 1
ATOM 1757 C CA . PHE A 1 229 ? 3.553 13.920 -11.505 1.00 98.50 229 PHE A CA 1
ATOM 1758 C C . PHE A 1 229 ? 2.782 13.283 -10.345 1.00 98.50 229 PHE A C 1
ATOM 1760 O O . PHE A 1 229 ? 1.583 13.040 -10.441 1.00 98.50 229 PHE A O 1
ATOM 1767 N N . CYS A 1 230 ? 3.476 13.023 -9.239 1.00 98.00 230 CYS A N 1
ATOM 1768 C CA . CYS A 1 230 ? 2.955 12.315 -8.067 1.00 98.00 230 CYS A CA 1
ATOM 1769 C C . CYS A 1 230 ? 2.385 13.258 -6.988 1.00 98.00 230 CYS A C 1
ATOM 1771 O O . CYS A 1 230 ? 2.081 12.818 -5.876 1.00 98.00 230 CYS A O 1
ATOM 1773 N N . GLY A 1 231 ? 2.280 14.564 -7.268 1.00 97.19 231 GLY A N 1
ATOM 1774 C CA . GLY A 1 231 ? 1.818 15.564 -6.300 1.00 97.19 231 GLY A CA 1
ATOM 1775 C C . GLY A 1 231 ? 2.644 15.547 -5.009 1.00 97.19 231 GLY A C 1
ATOM 1776 O O . GLY A 1 231 ? 3.874 15.554 -5.053 1.00 97.19 231 GLY A O 1
ATOM 1777 N N . ASN A 1 232 ? 1.975 15.517 -3.851 1.00 97.12 232 ASN A N 1
ATOM 1778 C CA . ASN A 1 232 ? 2.616 15.314 -2.545 1.00 97.12 232 ASN A CA 1
ATOM 1779 C C . ASN A 1 232 ? 2.490 13.860 -2.026 1.00 97.12 232 ASN A C 1
ATOM 1781 O O . ASN A 1 232 ? 2.807 13.581 -0.865 1.00 97.12 232 ASN A O 1
ATOM 1785 N N . SER A 1 233 ? 2.066 12.908 -2.868 1.00 97.31 233 SER A N 1
ATOM 1786 C CA . SER A 1 233 ? 1.883 11.515 -2.450 1.00 97.31 233 SER A CA 1
ATOM 1787 C C . SER A 1 233 ? 3.185 10.723 -2.496 1.00 97.31 233 SER A C 1
ATOM 1789 O O . SER A 1 233 ? 3.674 10.304 -3.547 1.00 97.31 233 SER A O 1
ATOM 1791 N N . GLY A 1 234 ? 3.755 10.492 -1.311 1.00 96.12 234 GLY A N 1
ATOM 1792 C CA . GLY A 1 234 ? 4.984 9.710 -1.172 1.00 96.12 234 GLY A CA 1
ATOM 1793 C C . GLY A 1 234 ? 4.763 8.246 -1.532 1.00 96.12 234 GLY A C 1
ATOM 1794 O O . GLY A 1 234 ? 5.652 7.617 -2.096 1.00 96.12 234 GLY A O 1
ATOM 1795 N N . THR A 1 235 ? 3.571 7.718 -1.246 1.00 96.62 235 THR A N 1
ATOM 1796 C CA . THR A 1 235 ? 3.201 6.339 -1.570 1.00 96.62 235 THR A CA 1
ATOM 1797 C C . THR A 1 235 ? 3.152 6.131 -3.077 1.00 96.62 235 THR A C 1
ATOM 1799 O O . THR A 1 235 ? 3.784 5.196 -3.564 1.00 96.62 235 THR A O 1
ATOM 1802 N N . THR A 1 236 ? 2.507 7.039 -3.816 1.00 98.25 236 THR A N 1
ATOM 1803 C CA . THR A 1 236 ? 2.462 6.989 -5.282 1.00 98.25 236 THR A CA 1
ATOM 1804 C C . THR A 1 236 ? 3.854 7.032 -5.890 1.00 98.25 236 THR A C 1
ATOM 1806 O O . THR A 1 236 ? 4.206 6.137 -6.653 1.00 98.25 236 THR A O 1
ATOM 1809 N N . LEU A 1 237 ? 4.690 7.995 -5.487 1.00 98.56 237 LEU A N 1
ATOM 1810 C CA . LEU A 1 237 ? 6.048 8.104 -6.021 1.00 98.56 237 LEU A CA 1
ATOM 1811 C C . LEU A 1 237 ? 6.880 6.841 -5.759 1.00 98.56 237 LEU A C 1
ATOM 1813 O O . LEU A 1 237 ? 7.561 6.352 -6.655 1.00 98.56 237 LEU A O 1
ATOM 1817 N N . ARG A 1 238 ? 6.825 6.292 -4.542 1.00 98.00 238 ARG A N 1
ATOM 1818 C CA . ARG A 1 238 ? 7.633 5.125 -4.154 1.00 98.00 238 ARG A CA 1
ATOM 1819 C C . ARG A 1 238 ? 7.170 3.851 -4.847 1.00 98.00 238 ARG A C 1
ATOM 1821 O O . ARG A 1 238 ? 7.999 3.108 -5.364 1.00 98.00 238 ARG A O 1
ATOM 1828 N N . PHE A 1 239 ? 5.863 3.602 -4.879 1.00 98.75 239 PHE A N 1
ATOM 1829 C CA . PHE A 1 239 ? 5.321 2.409 -5.526 1.00 98.75 239 PHE A CA 1
ATOM 1830 C C . PHE A 1 239 ? 5.529 2.469 -7.034 1.00 98.75 239 PHE A C 1
ATOM 1832 O O . PHE A 1 239 ? 6.004 1.498 -7.615 1.00 98.75 239 PHE A O 1
ATOM 1839 N N . LEU A 1 240 ? 5.276 3.617 -7.665 1.00 98.81 240 LEU A N 1
ATOM 1840 C CA . LEU A 1 240 ? 5.464 3.744 -9.104 1.00 98.81 240 LEU A CA 1
ATOM 1841 C C . LEU A 1 240 ? 6.934 3.749 -9.519 1.00 98.81 240 LEU A C 1
ATOM 1843 O O . LEU A 1 240 ? 7.241 3.217 -10.576 1.00 98.81 240 LEU A O 1
ATOM 1847 N N . ALA A 1 241 ? 7.859 4.249 -8.693 1.00 98.75 241 ALA A N 1
ATOM 1848 C CA . ALA A 1 241 ? 9.288 4.095 -8.970 1.00 98.75 241 ALA A CA 1
ATOM 1849 C C . ALA A 1 241 ? 9.693 2.611 -9.050 1.00 98.75 241 ALA A C 1
ATOM 1851 O O . ALA A 1 241 ? 10.460 2.235 -9.936 1.00 98.75 241 ALA A O 1
ATOM 1852 N N . ALA A 1 242 ? 9.138 1.759 -8.178 1.00 98.75 242 ALA A N 1
ATOM 1853 C CA . ALA A 1 242 ? 9.337 0.314 -8.256 1.00 98.75 242 ALA A CA 1
ATOM 1854 C C . ALA A 1 242 ? 8.602 -0.315 -9.453 1.00 98.75 242 ALA A C 1
ATOM 1856 O O . ALA A 1 242 ? 9.189 -1.134 -10.149 1.00 98.75 242 ALA A O 1
ATOM 1857 N N . VAL A 1 243 ? 7.363 0.087 -9.759 1.00 98.88 243 VAL A N 1
ATOM 1858 C CA . VAL A 1 243 ? 6.620 -0.395 -10.948 1.00 98.88 243 VAL A CA 1
ATOM 1859 C C . VAL A 1 243 ? 7.374 -0.074 -12.241 1.00 98.88 243 VAL A C 1
ATOM 1861 O O . VAL A 1 243 ? 7.565 -0.954 -13.076 1.00 98.88 243 VAL A O 1
ATOM 1864 N N . CYS A 1 244 ? 7.879 1.153 -12.387 1.00 98.81 244 CYS A N 1
ATOM 1865 C CA . CYS A 1 244 ? 8.691 1.572 -13.529 1.00 98.81 244 CYS A CA 1
ATOM 1866 C C . CYS A 1 244 ? 9.965 0.730 -13.687 1.00 98.81 244 CYS A C 1
ATOM 1868 O O . CYS A 1 244 ? 10.445 0.574 -14.807 1.00 98.81 244 CYS A O 1
ATOM 1870 N N . ALA A 1 245 ? 10.468 0.119 -12.606 1.00 98.56 245 ALA A N 1
ATOM 1871 C CA . ALA A 1 245 ? 11.613 -0.788 -12.632 1.00 98.56 245 ALA A CA 1
ATOM 1872 C C . ALA A 1 245 ? 11.396 -2.000 -13.569 1.00 98.56 245 ALA A C 1
ATOM 1874 O O . ALA A 1 245 ? 12.362 -2.524 -14.118 1.00 98.56 245 ALA A O 1
ATOM 1875 N N . LEU A 1 246 ? 10.137 -2.400 -13.793 1.00 98.56 246 LEU A N 1
ATOM 1876 C CA . LEU A 1 246 ? 9.730 -3.484 -14.698 1.00 98.56 246 LEU A CA 1
ATOM 1877 C C . LEU A 1 246 ? 9.637 -3.061 -16.177 1.00 98.56 246 LEU A C 1
ATOM 1879 O O . LEU A 1 246 ? 9.451 -3.910 -17.048 1.00 98.56 246 LEU A O 1
ATOM 1883 N N . GLY A 1 247 ? 9.722 -1.761 -16.467 1.00 98.00 247 GLY A N 1
ATOM 1884 C CA . GLY A 1 247 ? 9.592 -1.202 -17.810 1.00 98.00 247 GLY A CA 1
ATOM 1885 C C . GLY A 1 247 ? 10.817 -1.406 -18.707 1.00 98.00 247 GLY A C 1
ATOM 1886 O O . GLY A 1 247 ? 11.760 -2.113 -18.351 1.00 98.00 247 GLY A O 1
ATOM 1887 N N . ARG A 1 248 ? 10.806 -0.773 -19.887 1.00 96.56 248 ARG A N 1
ATOM 1888 C CA . ARG A 1 248 ? 11.856 -0.901 -20.924 1.00 96.56 248 ARG A CA 1
ATOM 1889 C C . ARG A 1 248 ? 12.465 0.432 -21.376 1.00 96.56 248 ARG A C 1
ATOM 1891 O O . ARG A 1 248 ? 13.039 0.520 -22.459 1.00 96.56 248 ARG A O 1
ATOM 1898 N N . GLY A 1 249 ? 12.354 1.474 -20.559 1.00 95.19 249 GLY A N 1
ATOM 1899 C CA . GLY A 1 249 ? 13.013 2.737 -20.862 1.00 95.19 249 GLY A CA 1
ATOM 1900 C C . GLY A 1 249 ? 13.050 3.717 -19.693 1.00 95.19 249 GLY A C 1
ATOM 1901 O O . GLY A 1 249 ? 13.087 3.291 -18.535 1.00 95.19 249 GLY A O 1
ATOM 1902 N N . PRO A 1 250 ? 13.160 5.028 -19.979 1.00 98.19 250 PRO A N 1
ATOM 1903 C CA . PRO A 1 250 ? 13.309 6.050 -18.955 1.00 98.19 250 PRO A CA 1
ATOM 1904 C C . PRO A 1 250 ? 11.959 6.511 -18.396 1.00 98.19 250 PRO A C 1
ATOM 1906 O O . PRO A 1 250 ? 11.077 6.960 -19.127 1.00 98.19 250 PRO A O 1
ATOM 1909 N N . TYR A 1 251 ? 11.846 6.515 -17.073 1.00 98.81 251 TYR A N 1
ATOM 1910 C CA . TYR A 1 251 ? 10.705 7.068 -16.351 1.00 98.81 251 TYR A CA 1
ATOM 1911 C C . TYR A 1 251 ? 11.188 8.136 -15.376 1.00 98.81 251 TYR A C 1
ATOM 1913 O O . TYR A 1 251 ? 12.125 7.904 -14.613 1.00 98.81 251 TYR A O 1
ATOM 1921 N N . THR A 1 252 ? 10.555 9.306 -15.389 1.00 98.81 252 THR A N 1
ATOM 1922 C CA . THR A 1 252 ? 10.843 10.386 -14.436 1.00 98.81 252 THR A CA 1
ATOM 1923 C C . THR A 1 252 ? 9.636 10.586 -13.532 1.00 98.81 252 THR A C 1
ATOM 1925 O O . THR A 1 252 ? 8.525 10.762 -14.025 1.00 98.81 252 THR A O 1
ATOM 1928 N N . LEU A 1 253 ? 9.844 10.556 -12.217 1.00 98.81 253 LEU A N 1
ATOM 1929 C CA . LEU A 1 253 ? 8.804 10.793 -11.218 1.00 98.81 253 LEU A CA 1
ATOM 1930 C C . LEU A 1 253 ? 9.151 12.046 -10.418 1.00 98.81 253 LEU A C 1
ATOM 1932 O O . LEU A 1 253 ? 10.231 12.138 -9.835 1.00 98.81 253 LEU A O 1
ATOM 1936 N N . ASP A 1 254 ? 8.225 12.995 -10.378 1.00 98.62 254 ASP A N 1
ATOM 1937 C CA . ASP A 1 254 ? 8.377 14.275 -9.686 1.00 98.62 254 ASP A CA 1
ATOM 1938 C C . ASP A 1 254 ? 7.105 14.612 -8.895 1.00 98.62 254 ASP A C 1
ATOM 1940 O O . ASP A 1 254 ? 6.107 13.891 -8.940 1.00 98.62 254 ASP A O 1
ATOM 1944 N N . GLY A 1 255 ? 7.124 15.711 -8.156 1.00 97.75 255 GLY A N 1
ATOM 1945 C CA . GLY A 1 255 ? 5.974 16.216 -7.431 1.00 97.75 255 GLY A CA 1
ATOM 1946 C C . GLY A 1 255 ? 6.097 17.701 -7.131 1.00 97.75 255 GLY A C 1
ATOM 1947 O O . GLY A 1 255 ? 6.863 18.433 -7.755 1.00 97.75 255 GLY A O 1
ATOM 1948 N N . VAL A 1 256 ? 5.313 18.150 -6.157 1.00 98.06 256 VAL A N 1
ATOM 1949 C CA . VAL A 1 256 ? 5.395 19.527 -5.651 1.00 98.06 256 VAL A CA 1
ATOM 1950 C C . VAL A 1 256 ? 6.708 19.760 -4.896 1.00 98.06 256 VAL A C 1
ATOM 1952 O O . VAL A 1 256 ? 7.387 18.812 -4.511 1.00 98.06 256 VAL A O 1
ATOM 1955 N N . GLU A 1 257 ? 7.034 21.015 -4.591 1.00 97.50 257 GLU A N 1
ATOM 1956 C CA . GLU A 1 257 ? 8.260 21.375 -3.859 1.00 97.50 257 GLU A CA 1
ATOM 1957 C C . GLU A 1 257 ? 8.439 20.570 -2.561 1.00 97.50 257 GLU A C 1
ATOM 1959 O O . GLU A 1 257 ? 9.501 20.009 -2.297 1.00 97.50 257 GLU A O 1
ATOM 1964 N N . ARG A 1 258 ? 7.354 20.377 -1.798 1.00 97.62 258 ARG A N 1
ATOM 1965 C CA . ARG A 1 258 ? 7.387 19.552 -0.585 1.00 97.62 258 ARG A CA 1
ATOM 1966 C C . ARG A 1 258 ? 7.797 18.100 -0.852 1.00 97.62 258 ARG A C 1
ATOM 1968 O O . ARG A 1 258 ? 8.460 17.510 0.003 1.00 97.62 258 ARG A O 1
ATOM 1975 N N . MET A 1 259 ? 7.417 17.526 -1.997 1.00 97.56 259 MET A N 1
ATOM 1976 C CA . MET A 1 259 ? 7.796 16.170 -2.412 1.00 97.56 259 MET A CA 1
ATOM 1977 C C . MET A 1 259 ? 9.293 16.074 -2.705 1.00 97.56 259 MET A C 1
ATOM 1979 O O . MET A 1 259 ? 9.920 15.096 -2.308 1.00 97.56 259 MET A O 1
ATOM 1983 N N . ARG A 1 260 ? 9.883 17.108 -3.311 1.00 98.06 260 ARG A N 1
ATOM 1984 C CA . ARG A 1 260 ? 11.322 17.186 -3.628 1.00 98.06 260 ARG A CA 1
ATOM 1985 C C . ARG A 1 260 ? 12.235 17.272 -2.403 1.00 98.06 260 ARG A C 1
ATOM 1987 O O . ARG A 1 260 ? 13.451 17.202 -2.521 1.00 98.06 260 ARG A O 1
ATOM 1994 N N . GLN A 1 261 ? 11.639 17.371 -1.219 1.00 96.88 261 GLN A N 1
ATOM 1995 C CA . GLN A 1 261 ? 12.309 17.352 0.082 1.00 96.88 261 GLN A CA 1
ATOM 1996 C C . GLN A 1 261 ? 12.040 1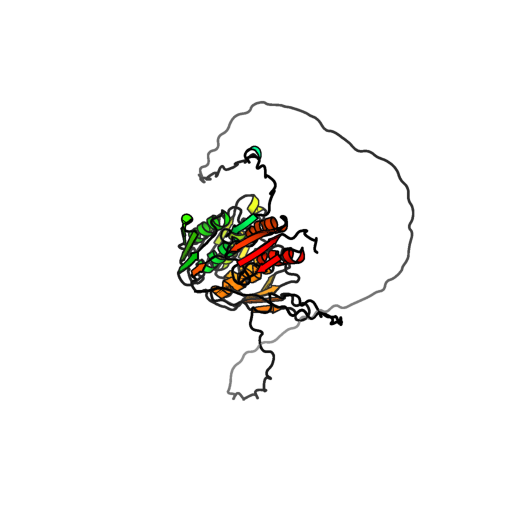6.046 0.851 1.00 96.88 261 GLN A C 1
ATOM 1998 O O . GLN A 1 261 ? 12.396 15.924 2.023 1.00 96.88 261 GLN A O 1
ATOM 2003 N N . ARG A 1 262 ? 11.319 15.082 0.258 1.00 95.88 262 ARG A N 1
ATOM 2004 C CA . ARG A 1 262 ? 11.020 13.794 0.897 1.00 95.88 262 ARG A CA 1
ATOM 2005 C C . ARG A 1 262 ? 12.082 12.766 0.504 1.00 95.88 262 ARG A C 1
ATOM 2007 O O . ARG A 1 262 ? 12.292 12.557 -0.690 1.00 95.88 262 ARG A O 1
ATOM 2014 N N . PRO A 1 263 ? 12.682 12.058 1.475 1.00 94.56 263 PRO A N 1
ATOM 2015 C CA . PRO A 1 263 ? 13.707 11.071 1.178 1.00 94.56 263 PRO A CA 1
ATOM 2016 C C . PRO A 1 263 ? 13.138 9.900 0.367 1.00 94.56 263 PRO A C 1
ATOM 2018 O O . PRO A 1 263 ? 11.995 9.461 0.572 1.00 94.56 263 PRO A O 1
ATOM 2021 N N . VAL A 1 264 ? 13.968 9.405 -0.553 1.00 96.19 264 VAL A N 1
ATOM 2022 C CA . VAL A 1 264 ? 13.733 8.204 -1.370 1.00 96.19 264 VAL A CA 1
ATOM 2023 C C . VAL A 1 264 ? 15.031 7.433 -1.675 1.00 96.19 264 VAL A C 1
ATOM 2025 O O . VAL A 1 264 ? 14.992 6.399 -2.336 1.00 96.19 264 VAL A O 1
ATOM 2028 N N . ALA A 1 265 ? 16.182 7.891 -1.167 1.00 95.38 265 ALA A N 1
ATOM 2029 C CA . ALA A 1 265 ? 17.497 7.297 -1.418 1.00 95.38 265 ALA A CA 1
ATOM 2030 C C . ALA A 1 265 ? 17.555 5.779 -1.160 1.00 95.38 265 ALA A C 1
ATOM 2032 O O . ALA A 1 265 ? 18.091 5.050 -1.997 1.00 95.38 265 ALA A O 1
ATOM 2033 N N . ASP A 1 266 ? 16.954 5.306 -0.066 1.00 94.31 266 ASP A N 1
ATOM 2034 C CA . ASP A 1 266 ? 16.957 3.884 0.306 1.00 94.31 266 ASP A CA 1
ATOM 2035 C C . ASP A 1 266 ? 16.187 3.023 -0.702 1.00 94.31 266 ASP A C 1
ATOM 2037 O O . ASP A 1 266 ? 16.645 1.948 -1.080 1.00 94.31 266 ASP A O 1
ATOM 2041 N N . LEU A 1 267 ? 15.055 3.516 -1.221 1.00 96.12 267 LEU A N 1
ATOM 2042 C CA . LEU A 1 267 ? 14.338 2.834 -2.300 1.00 96.12 267 LEU A CA 1
ATOM 2043 C C . LEU A 1 267 ? 15.196 2.757 -3.564 1.00 96.12 267 LEU A C 1
ATOM 2045 O O . LEU A 1 267 ? 15.280 1.703 -4.189 1.00 96.12 267 LEU A O 1
ATOM 2049 N N . LEU A 1 268 ? 15.854 3.858 -3.936 1.00 97.31 268 LEU A N 1
ATOM 2050 C CA . LEU A 1 268 ? 16.732 3.866 -5.105 1.00 97.31 268 LEU A CA 1
ATOM 2051 C C . LEU A 1 268 ? 17.902 2.885 -4.921 1.00 97.31 268 LEU A C 1
ATOM 2053 O O . LEU A 1 268 ? 18.300 2.229 -5.878 1.00 97.31 268 LEU A O 1
ATOM 2057 N N . ALA A 1 269 ? 18.431 2.747 -3.701 1.00 95.75 269 ALA A N 1
ATOM 2058 C CA . ALA A 1 269 ? 19.465 1.767 -3.378 1.00 95.75 269 ALA A CA 1
ATOM 2059 C C . ALA A 1 269 ? 18.974 0.323 -3.538 1.00 95.75 269 ALA A C 1
ATOM 2061 O O . ALA A 1 269 ? 19.663 -0.469 -4.183 1.00 95.75 269 ALA A O 1
ATOM 2062 N N . LEU A 1 270 ? 17.771 0.003 -3.048 1.00 96.19 270 LEU A N 1
ATOM 2063 C CA . LEU A 1 270 ? 17.156 -1.312 -3.255 1.00 96.19 270 LEU A CA 1
ATOM 2064 C C . LEU A 1 270 ? 16.988 -1.626 -4.747 1.00 96.19 270 LEU A C 1
ATOM 2066 O O . LEU A 1 270 ? 17.379 -2.698 -5.198 1.00 96.19 270 LEU A O 1
ATOM 2070 N N . LEU A 1 271 ? 16.462 -0.682 -5.536 1.00 97.81 271 LEU A N 1
ATOM 2071 C CA . LEU A 1 271 ? 16.287 -0.877 -6.980 1.00 97.81 271 LEU A CA 1
ATOM 2072 C C . LEU A 1 271 ? 17.631 -1.081 -7.699 1.00 97.81 271 LEU A C 1
ATOM 2074 O O . LEU A 1 271 ? 17.729 -1.942 -8.573 1.00 97.81 271 LEU A O 1
ATOM 2078 N N . ARG A 1 272 ? 18.687 -0.365 -7.286 1.00 97.56 272 ARG A N 1
ATOM 2079 C CA . ARG A 1 272 ? 20.050 -0.582 -7.798 1.00 97.56 272 ARG A CA 1
ATOM 2080 C C . ARG A 1 272 ? 20.608 -1.955 -7.439 1.00 97.56 272 ARG A C 1
ATOM 2082 O O . ARG A 1 272 ? 21.237 -2.573 -8.292 1.00 97.56 272 ARG A O 1
ATOM 2089 N N . ASN A 1 273 ? 20.372 -2.455 -6.222 1.00 96.38 273 ASN A N 1
ATOM 2090 C CA . ASN A 1 273 ? 20.760 -3.824 -5.851 1.00 96.38 273 ASN A CA 1
ATOM 2091 C C . ASN A 1 273 ? 20.087 -4.868 -6.752 1.00 96.38 273 ASN A C 1
ATOM 2093 O O . ASN A 1 273 ? 20.712 -5.863 -7.100 1.00 96.38 273 ASN A O 1
ATOM 2097 N N . LEU A 1 274 ? 18.856 -4.599 -7.191 1.00 97.88 274 LEU A N 1
ATOM 2098 C CA . LEU A 1 274 ? 18.082 -5.470 -8.081 1.00 97.88 274 LEU A CA 1
ATOM 2099 C C . LEU A 1 274 ? 18.336 -5.214 -9.579 1.00 97.88 274 LEU A C 1
ATOM 2101 O O . LEU A 1 274 ? 17.564 -5.660 -10.434 1.00 97.88 274 LEU A O 1
ATOM 2105 N N . GLY A 1 275 ? 19.420 -4.506 -9.908 1.0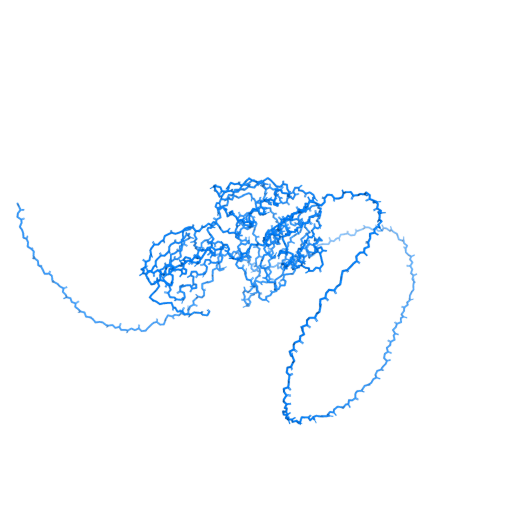0 97.06 275 GLY A N 1
ATOM 2106 C CA . GLY A 1 275 ? 19.909 -4.336 -11.276 1.00 97.06 275 GLY A CA 1
ATOM 2107 C C . GLY A 1 275 ? 19.264 -3.199 -12.069 1.00 97.06 275 GLY A C 1
ATOM 2108 O O . GLY A 1 275 ? 19.412 -3.168 -13.288 1.00 97.06 275 GLY A O 1
ATOM 2109 N N . VAL A 1 276 ? 18.565 -2.265 -11.416 1.00 97.88 276 VAL A N 1
ATOM 2110 C CA . VAL A 1 276 ? 17.911 -1.128 -12.083 1.00 97.88 276 VAL A CA 1
ATOM 2111 C C . VAL A 1 276 ? 18.667 0.165 -11.816 1.00 97.88 276 VAL A C 1
ATOM 2113 O O . VAL A 1 276 ? 18.987 0.501 -10.676 1.00 97.88 276 VAL A O 1
ATOM 2116 N N . ARG A 1 277 ? 18.928 0.947 -12.866 1.00 98.00 277 ARG A N 1
ATOM 2117 C CA . ARG A 1 277 ? 19.541 2.266 -12.706 1.00 98.00 277 ARG A CA 1
ATOM 2118 C C . ARG A 1 277 ? 18.479 3.262 -12.235 1.00 98.00 277 ARG A C 1
ATOM 2120 O O . ARG A 1 277 ? 17.711 3.788 -13.035 1.00 98.00 277 ARG A O 1
ATOM 2127 N N . ALA A 1 278 ? 18.457 3.515 -10.930 1.00 98.12 278 ALA A N 1
ATOM 2128 C CA . ALA A 1 278 ? 17.551 4.457 -10.282 1.00 98.12 278 ALA A CA 1
ATOM 2129 C C . ALA A 1 278 ? 18.339 5.544 -9.526 1.00 98.12 278 ALA A C 1
ATOM 2131 O O . ALA A 1 278 ? 19.156 5.237 -8.648 1.00 98.12 278 ALA A O 1
ATOM 2132 N N . GLU A 1 279 ? 18.095 6.810 -9.867 1.00 98.19 279 GLU A N 1
ATOM 2133 C CA . GLU A 1 279 ? 18.856 7.968 -9.380 1.00 98.19 279 GLU A CA 1
ATOM 2134 C C . GLU A 1 279 ? 17.946 9.161 -9.046 1.00 98.19 279 GLU A C 1
ATOM 2136 O O . GLU A 1 279 ? 16.879 9.341 -9.632 1.00 98.19 279 GLU A O 1
ATOM 2141 N N . SER A 1 280 ? 18.361 9.974 -8.072 1.00 98.38 280 SER A N 1
ATOM 2142 C CA . SER A 1 280 ? 17.783 11.304 -7.853 1.00 98.38 280 SER A CA 1
ATOM 2143 C C . SER A 1 280 ? 18.412 12.252 -8.864 1.00 98.38 280 SER A C 1
ATOM 2145 O O . SER A 1 280 ? 19.634 12.299 -8.974 1.00 98.38 280 SER A O 1
ATOM 2147 N N . VAL A 1 281 ? 17.591 13.013 -9.587 1.00 97.88 281 VAL A N 1
ATOM 2148 C CA . VAL A 1 281 ? 18.065 13.939 -10.628 1.00 97.88 281 VAL A CA 1
ATOM 2149 C C . VAL A 1 281 ? 18.911 15.065 -10.028 1.00 97.88 281 VAL A C 1
ATOM 2151 O O . VAL A 1 281 ? 19.842 15.537 -10.667 1.00 97.88 281 VAL A O 1
ATOM 2154 N N . ALA A 1 282 ? 18.596 15.483 -8.801 1.00 96.56 282 ALA A N 1
ATOM 2155 C CA . ALA A 1 282 ? 19.326 16.519 -8.074 1.00 96.56 282 ALA A CA 1
ATOM 2156 C C . ALA A 1 282 ? 20.451 15.957 -7.183 1.00 96.56 282 ALA A C 1
ATOM 2158 O O . ALA A 1 282 ? 21.015 16.703 -6.388 1.00 96.56 282 ALA A O 1
ATOM 2159 N N . GLU A 1 283 ? 20.730 14.649 -7.258 1.00 96.50 283 GLU A N 1
ATOM 2160 C CA . GLU A 1 283 ? 21.778 13.961 -6.484 1.00 96.50 283 GLU A CA 1
ATOM 2161 C C . GLU A 1 283 ? 21.666 14.130 -4.953 1.00 96.50 283 GLU A C 1
ATOM 2163 O O . GLU A 1 283 ? 22.617 13.905 -4.211 1.00 96.50 283 GLU A O 1
ATOM 2168 N N . ASN A 1 284 ? 20.476 14.467 -4.451 1.00 96.56 284 ASN A N 1
ATOM 2169 C CA . ASN A 1 284 ? 20.223 14.756 -3.034 1.00 96.56 284 ASN A CA 1
ATOM 2170 C C . ASN A 1 284 ? 19.400 13.663 -2.327 1.00 96.56 284 ASN A C 1
ATOM 2172 O O . ASN A 1 284 ? 18.931 13.848 -1.204 1.00 96.56 284 ASN A O 1
ATOM 2176 N N . GLY A 1 285 ? 19.159 12.535 -3.001 1.00 96.25 285 GLY A N 1
ATOM 2177 C CA . GLY A 1 285 ? 18.365 11.432 -2.457 1.00 96.25 285 GLY A CA 1
ATOM 2178 C C . GLY A 1 285 ? 16.860 11.710 -2.356 1.00 96.25 285 GLY A C 1
ATOM 2179 O O . GLY A 1 285 ? 16.154 10.935 -1.703 1.00 96.25 285 GLY A O 1
ATOM 2180 N N . CYS A 1 286 ? 16.368 12.774 -2.998 1.00 97.94 286 CYS A N 1
ATOM 2181 C CA . CYS A 1 286 ? 14.960 13.168 -3.059 1.00 97.94 286 CYS A CA 1
ATOM 2182 C C . CYS A 1 286 ? 14.470 13.287 -4.522 1.00 97.94 286 CYS A C 1
ATOM 2184 O O . CYS A 1 286 ? 15.284 13.289 -5.450 1.00 97.94 286 CYS A O 1
ATOM 2186 N N . PRO A 1 287 ? 13.148 13.355 -4.767 1.00 98.31 287 PRO A N 1
ATOM 2187 C CA . PRO A 1 287 ? 12.590 13.649 -6.088 1.00 98.31 287 PRO A CA 1
ATOM 2188 C C . PRO A 1 287 ? 13.058 15.001 -6.669 1.00 98.31 287 PRO A C 1
ATOM 2190 O O . PRO A 1 287 ? 13.362 15.907 -5.894 1.00 98.31 287 PRO A O 1
ATOM 2193 N N . PRO A 1 288 ? 13.071 15.181 -8.004 1.00 98.56 288 PRO A N 1
ATOM 2194 C CA . PRO A 1 288 ? 12.673 14.212 -9.026 1.00 98.56 288 PRO A CA 1
ATOM 2195 C C . PRO A 1 288 ? 13.602 12.996 -9.070 1.00 98.56 288 PRO A C 1
ATOM 2197 O O . PRO A 1 288 ? 14.814 13.122 -8.897 1.00 98.56 288 PRO A O 1
ATOM 2200 N N . VAL A 1 289 ? 13.041 11.813 -9.315 1.00 98.69 289 VAL A N 1
ATOM 2201 C CA . VAL A 1 289 ? 13.815 10.581 -9.517 1.00 98.69 289 VAL A CA 1
ATOM 2202 C C . VAL A 1 289 ? 13.684 10.099 -10.949 1.00 98.69 289 VAL A C 1
ATOM 2204 O O . VAL A 1 289 ? 12.627 10.236 -11.566 1.00 98.69 289 VAL A O 1
ATOM 2207 N N . ARG A 1 290 ? 14.756 9.506 -11.466 1.00 98.75 290 ARG A N 1
ATOM 2208 C CA . ARG A 1 290 ? 14.789 8.870 -12.776 1.00 98.75 290 ARG A CA 1
ATOM 2209 C C . ARG A 1 290 ? 15.078 7.384 -12.627 1.00 98.75 290 ARG A C 1
ATOM 2211 O O . ARG A 1 290 ? 16.029 6.993 -11.953 1.00 98.75 290 ARG A O 1
ATOM 2218 N N . VAL A 1 291 ? 14.244 6.571 -13.263 1.00 98.75 291 VAL A N 1
ATOM 2219 C CA . VAL A 1 291 ? 14.348 5.112 -13.306 1.00 98.75 291 VAL A CA 1
ATOM 2220 C C . VAL A 1 291 ? 14.576 4.712 -14.760 1.00 98.75 291 VAL A C 1
ATOM 2222 O O . VAL A 1 291 ? 13.714 4.932 -15.607 1.00 98.75 291 VAL A O 1
ATOM 2225 N N . HIS A 1 292 ? 15.758 4.181 -15.056 1.00 98.12 292 HIS A N 1
ATOM 2226 C CA . HIS A 1 292 ? 16.117 3.636 -16.360 1.00 98.12 292 HIS A CA 1
ATOM 2227 C C . HIS A 1 292 ? 16.055 2.114 -16.297 1.00 98.12 292 HIS A C 1
ATOM 2229 O O . HIS A 1 292 ? 16.865 1.487 -15.606 1.00 98.12 292 HIS A O 1
ATOM 2235 N N . SER A 1 293 ? 15.110 1.540 -17.035 1.00 96.94 293 SER A N 1
ATOM 2236 C CA . SER A 1 293 ? 14.780 0.123 -16.924 1.00 96.94 293 SER A CA 1
ATOM 2237 C C . SER A 1 293 ? 14.923 -0.629 -18.234 1.00 96.94 293 SER A C 1
ATOM 2239 O O . SER A 1 293 ? 14.578 -0.122 -19.295 1.00 96.94 293 SER A O 1
ATOM 2241 N N . ASP A 1 294 ? 15.381 -1.872 -18.122 1.00 96.69 294 ASP A N 1
ATOM 2242 C CA . ASP A 1 294 ? 15.285 -2.918 -19.144 1.00 96.69 294 ASP A CA 1
ATOM 2243 C C . ASP A 1 294 ? 14.828 -4.215 -18.452 1.00 96.69 294 ASP A C 1
ATOM 2245 O O . ASP A 1 294 ? 15.500 -5.250 -18.434 1.00 96.69 294 ASP A O 1
ATOM 2249 N N . GLY A 1 295 ? 13.705 -4.104 -17.739 1.00 96.31 295 GLY A N 1
ATOM 2250 C CA . GLY A 1 295 ? 13.200 -5.092 -16.791 1.00 96.31 295 GLY A CA 1
ATOM 2251 C C . GLY A 1 295 ? 13.993 -5.183 -15.480 1.00 96.31 295 GLY A C 1
ATOM 2252 O O . GLY A 1 295 ? 15.128 -4.717 -15.359 1.00 96.31 295 GLY A O 1
ATOM 2253 N N . LEU A 1 296 ? 13.385 -5.842 -14.493 1.00 97.94 296 LEU A N 1
ATOM 2254 C CA . LEU A 1 296 ? 13.965 -6.066 -13.170 1.00 97.94 296 LEU A CA 1
ATOM 2255 C C . LEU A 1 296 ? 14.774 -7.369 -13.167 1.00 97.94 296 LEU A C 1
ATOM 2257 O O . LEU A 1 296 ? 14.243 -8.433 -13.495 1.00 97.94 296 LEU A O 1
ATOM 2261 N N . ALA A 1 297 ? 16.060 -7.303 -12.813 1.00 98.06 297 ALA A N 1
ATOM 2262 C CA . ALA A 1 297 ? 16.918 -8.487 -12.824 1.00 98.06 297 ALA A CA 1
ATOM 2263 C C . ALA A 1 297 ? 16.553 -9.460 -11.694 1.00 98.06 297 ALA A C 1
ATOM 2265 O O . ALA A 1 297 ? 16.423 -10.655 -11.943 1.00 98.06 297 ALA A O 1
ATOM 2266 N N . GLY A 1 298 ? 16.337 -8.940 -10.486 1.00 97.44 298 GLY A N 1
ATOM 2267 C CA . GLY A 1 298 ? 16.130 -9.736 -9.276 1.00 97.44 298 GLY A CA 1
ATOM 2268 C C . GLY A 1 298 ? 17.427 -9.925 -8.486 1.00 97.44 298 GLY A C 1
ATOM 2269 O O . GLY A 1 298 ? 18.341 -9.108 -8.604 1.00 97.44 298 GLY A O 1
ATOM 2270 N N . GLY A 1 299 ? 17.515 -10.987 -7.683 1.00 97.62 299 GLY A N 1
ATOM 2271 C CA . GLY A 1 299 ? 18.686 -11.288 -6.858 1.00 97.62 299 GLY A CA 1
ATOM 2272 C C . GLY A 1 299 ? 18.554 -10.809 -5.411 1.00 97.62 299 GLY A C 1
ATOM 2273 O O . GLY A 1 299 ? 17.472 -10.834 -4.828 1.00 97.62 299 GLY A O 1
ATOM 2274 N N . VAL A 1 300 ? 19.675 -10.415 -4.803 1.00 97.25 300 VAL A N 1
ATOM 2275 C CA . VAL A 1 300 ? 19.724 -10.061 -3.377 1.00 97.25 300 VAL A CA 1
ATOM 2276 C C . VAL A 1 300 ? 19.740 -8.548 -3.200 1.00 97.25 300 VAL A C 1
ATOM 2278 O O . VAL A 1 300 ? 20.591 -7.859 -3.761 1.00 97.25 300 VAL A O 1
ATOM 2281 N N . ALA A 1 301 ? 18.838 -8.039 -2.368 1.00 95.12 301 ALA A N 1
ATOM 2282 C CA . ALA A 1 301 ? 18.874 -6.669 -1.874 1.00 95.12 301 ALA A CA 1
ATOM 2283 C C . ALA A 1 301 ? 19.029 -6.667 -0.354 1.00 95.12 301 ALA A C 1
ATOM 2285 O O . ALA A 1 301 ? 18.499 -7.540 0.334 1.00 95.12 301 ALA A O 1
ATOM 2286 N N . ARG A 1 302 ? 19.728 -5.665 0.180 1.00 91.69 302 ARG A N 1
ATOM 2287 C CA . ARG A 1 302 ? 19.780 -5.437 1.625 1.00 91.69 302 ARG A CA 1
ATOM 2288 C C . ARG A 1 302 ? 18.959 -4.212 1.973 1.00 91.69 302 ARG A C 1
ATOM 2290 O O . ARG A 1 302 ? 19.208 -3.121 1.467 1.00 91.69 302 ARG A O 1
ATOM 2297 N N . TYR A 1 303 ? 17.999 -4.403 2.861 1.00 89.50 303 TYR A N 1
ATOM 2298 C CA . TYR A 1 303 ? 17.204 -3.339 3.429 1.00 89.50 303 TYR A CA 1
ATOM 2299 C C . TYR A 1 303 ? 17.725 -3.027 4.830 1.00 89.50 303 TYR A C 1
ATOM 2301 O O . TYR A 1 303 ? 17.408 -3.715 5.805 1.00 89.50 303 TYR A O 1
ATOM 2309 N N . ALA A 1 304 ? 18.550 -1.981 4.897 1.00 80.62 304 ALA A N 1
ATOM 2310 C CA . ALA A 1 304 ? 18.968 -1.394 6.162 1.00 80.62 304 ALA A CA 1
ATOM 2311 C C . ALA A 1 304 ? 17.747 -0.896 6.943 1.00 80.62 304 ALA A C 1
ATOM 2313 O O . ALA A 1 304 ? 16.681 -0.706 6.350 1.00 80.62 304 ALA A O 1
ATOM 2314 N N . SER A 1 305 ? 17.893 -0.678 8.254 1.00 66.25 305 SER A N 1
ATOM 2315 C CA . SER A 1 305 ? 16.841 -0.120 9.110 1.00 66.25 305 SER A CA 1
ATOM 2316 C C . SER A 1 305 ? 16.402 1.256 8.590 1.00 66.25 305 SER A C 1
ATOM 2318 O O . SER A 1 305 ? 16.917 2.310 8.953 1.00 66.25 305 SER A O 1
ATOM 2320 N N . SER A 1 306 ? 15.463 1.241 7.649 1.00 65.38 306 SER A N 1
ATOM 2321 C CA . SER A 1 306 ? 15.019 2.440 6.965 1.00 65.38 306 SER A CA 1
ATOM 2322 C C . SER A 1 306 ? 13.886 3.081 7.746 1.00 65.38 306 SER A C 1
ATOM 2324 O O . SER A 1 306 ? 13.111 2.429 8.452 1.00 65.38 306 SER A O 1
ATOM 2326 N N . VAL A 1 307 ? 13.750 4.386 7.550 1.00 66.56 307 VAL A N 1
ATOM 2327 C CA . VAL A 1 307 ? 12.707 5.205 8.169 1.00 66.56 307 VAL A CA 1
ATOM 2328 C C . VAL A 1 307 ? 11.310 4.876 7.605 1.00 66.56 307 VAL A C 1
ATOM 2330 O O . VAL A 1 307 ? 10.306 5.324 8.154 1.00 66.56 307 VAL A O 1
ATOM 2333 N N . SER A 1 308 ? 11.192 4.124 6.496 1.00 84.38 308 SER A N 1
ATOM 2334 C CA . SER A 1 308 ? 9.897 3.914 5.835 1.00 84.38 308 SER A CA 1
ATOM 2335 C C . SER A 1 308 ? 9.666 2.511 5.272 1.00 84.38 308 SER A C 1
ATOM 2337 O O . SER A 1 308 ? 10.197 2.142 4.226 1.00 84.38 308 SER A O 1
ATOM 2339 N N . SER A 1 309 ? 8.697 1.798 5.859 1.00 90.50 309 SER A N 1
ATOM 2340 C CA . SER A 1 309 ? 8.149 0.525 5.351 1.00 90.50 309 SER A CA 1
ATOM 2341 C C . SER A 1 309 ? 7.630 0.588 3.906 1.00 90.50 309 SER A C 1
ATOM 2343 O O . SER A 1 309 ? 7.457 -0.448 3.260 1.00 90.50 309 SER A O 1
ATOM 2345 N N . GLN A 1 310 ? 7.395 1.790 3.368 1.00 93.69 310 GLN A N 1
ATOM 2346 C CA . GLN A 1 310 ? 6.950 1.991 1.989 1.00 93.69 310 GLN A CA 1
ATOM 2347 C C . GLN A 1 310 ? 8.000 1.560 0.965 1.00 93.69 310 GLN A C 1
ATOM 2349 O O . GLN A 1 310 ? 7.613 1.107 -0.106 1.00 93.69 310 GLN A O 1
ATOM 2354 N N . TYR A 1 311 ? 9.299 1.673 1.267 1.00 95.12 311 TYR A N 1
ATOM 2355 C CA . TYR A 1 311 ? 10.349 1.261 0.329 1.00 95.12 311 TYR A CA 1
ATOM 2356 C C . TYR A 1 311 ? 10.349 -0.253 0.144 1.00 95.12 311 TYR A C 1
ATOM 2358 O O . TYR A 1 311 ? 10.274 -0.740 -0.982 1.00 95.12 311 TYR A O 1
ATOM 2366 N N . LEU A 1 312 ? 10.333 -0.988 1.260 1.00 95.50 312 LEU A N 1
ATOM 2367 C CA . LEU A 1 312 ? 10.228 -2.441 1.245 1.00 95.50 312 LEU A CA 1
ATOM 2368 C C . LEU A 1 312 ? 8.914 -2.888 0.590 1.00 95.50 312 LEU A C 1
ATOM 2370 O O . LEU A 1 312 ? 8.932 -3.722 -0.307 1.00 95.50 312 LEU A O 1
ATOM 2374 N N . SER A 1 313 ? 7.788 -2.261 0.948 1.00 97.50 313 SER A N 1
ATOM 2375 C CA . SER A 1 313 ? 6.483 -2.547 0.328 1.00 97.50 313 SER A CA 1
ATOM 2376 C C . SER A 1 313 ? 6.486 -2.315 -1.192 1.00 97.50 313 SER A C 1
ATOM 2378 O O . SER A 1 313 ? 5.873 -3.078 -1.932 1.00 97.50 313 SER A O 1
ATOM 2380 N N . ALA A 1 314 ? 7.163 -1.270 -1.683 1.00 98.12 314 ALA A N 1
ATOM 2381 C CA . ALA A 1 314 ? 7.267 -0.982 -3.115 1.00 98.12 314 ALA A CA 1
ATOM 2382 C C . ALA A 1 314 ? 8.005 -2.102 -3.861 1.00 98.12 314 ALA A C 1
ATOM 2384 O O . ALA A 1 314 ? 7.524 -2.593 -4.878 1.00 98.12 314 ALA A O 1
ATOM 2385 N N . VAL A 1 315 ? 9.155 -2.523 -3.326 1.00 98.06 315 VAL A N 1
ATOM 2386 C CA . VAL A 1 315 ? 9.990 -3.568 -3.927 1.00 98.06 315 VAL A CA 1
ATOM 2387 C C . VAL A 1 315 ? 9.297 -4.927 -3.885 1.00 98.06 315 VAL A C 1
ATOM 2389 O O . VAL A 1 315 ? 9.299 -5.631 -4.891 1.00 98.06 315 VAL A O 1
ATOM 2392 N N . LEU A 1 316 ? 8.651 -5.276 -2.767 1.00 98.38 316 LEU A N 1
ATOM 2393 C CA . LEU A 1 316 ? 7.915 -6.536 -2.641 1.00 98.38 316 LEU A CA 1
ATOM 2394 C C . LEU A 1 316 ? 6.841 -6.686 -3.724 1.00 98.38 316 LEU A C 1
ATOM 2396 O O . LEU A 1 316 ? 6.733 -7.752 -4.314 1.00 98.38 316 LEU A O 1
ATOM 2400 N N . GLN A 1 317 ? 6.107 -5.618 -4.052 1.00 98.81 317 GLN A N 1
ATOM 2401 C CA . GLN A 1 317 ? 5.047 -5.674 -5.067 1.00 98.81 317 GLN A CA 1
ATOM 2402 C C . GLN A 1 317 ? 5.566 -6.022 -6.472 1.00 98.81 317 GLN A C 1
ATOM 2404 O O . GLN A 1 317 ? 4.827 -6.620 -7.249 1.00 98.81 317 GLN A O 1
ATOM 2409 N N . VAL A 1 318 ? 6.816 -5.689 -6.812 1.00 98.75 318 VAL A N 1
ATOM 2410 C CA . VAL A 1 318 ? 7.388 -5.938 -8.153 1.00 98.75 318 VAL A CA 1
ATOM 2411 C C . VAL A 1 318 ? 8.339 -7.128 -8.210 1.00 98.75 318 VAL A C 1
ATOM 2413 O O . VAL A 1 318 ? 8.579 -7.668 -9.287 1.00 98.75 318 VAL A O 1
ATOM 2416 N N . ALA A 1 319 ? 8.851 -7.561 -7.059 1.00 98.62 319 ALA A N 1
ATOM 2417 C CA . ALA A 1 319 ? 9.798 -8.660 -6.926 1.00 98.62 319 ALA A CA 1
ATOM 2418 C C . ALA A 1 319 ? 9.377 -9.977 -7.618 1.00 98.62 319 ALA A C 1
ATOM 2420 O O . ALA A 1 319 ? 10.233 -10.563 -8.282 1.00 98.62 319 ALA A O 1
ATOM 2421 N N . PRO A 1 320 ? 8.102 -10.422 -7.583 1.00 98.62 320 PRO A N 1
ATOM 2422 C CA . PRO A 1 320 ? 7.697 -11.667 -8.245 1.00 98.62 320 PRO A CA 1
ATOM 2423 C C . PRO A 1 320 ? 7.862 -11.643 -9.767 1.00 98.62 320 PRO A C 1
ATOM 2425 O O . PRO A 1 320 ? 7.925 -12.688 -10.408 1.00 98.62 320 PRO A O 1
ATOM 2428 N N . LEU A 1 321 ? 7.912 -10.444 -10.351 1.00 98.56 321 LEU A N 1
ATOM 2429 C CA . LEU A 1 321 ? 7.975 -10.211 -11.792 1.00 98.56 321 LEU A CA 1
ATOM 2430 C C . LEU A 1 321 ? 9.416 -10.002 -12.287 1.00 98.56 321 LEU A C 1
ATOM 2432 O O . LEU A 1 321 ? 9.630 -9.704 -13.464 1.00 98.56 321 LEU A O 1
ATOM 2436 N N . ALA A 1 322 ? 10.407 -10.137 -11.401 1.00 98.44 322 ALA A N 1
ATOM 2437 C CA . ALA A 1 322 ? 11.817 -10.103 -11.756 1.00 98.44 322 ALA A CA 1
ATOM 2438 C C . ALA A 1 322 ? 12.234 -11.338 -12.577 1.00 98.44 322 ALA A C 1
ATOM 2440 O O . ALA A 1 322 ? 11.607 -12.398 -12.521 1.00 98.44 322 ALA A O 1
ATOM 2441 N N . ARG A 1 323 ? 13.331 -11.217 -13.338 1.00 97.69 323 ARG A N 1
ATOM 2442 C CA . ARG A 1 323 ? 13.900 -12.327 -14.132 1.00 97.69 323 ARG A CA 1
ATOM 2443 C C . ARG A 1 323 ? 14.469 -13.462 -13.282 1.00 97.69 323 ARG A C 1
ATOM 2445 O O . ARG A 1 323 ? 14.529 -14.592 -13.762 1.00 97.69 323 ARG A O 1
ATOM 2452 N N . HIS A 1 324 ? 14.865 -13.157 -12.054 1.00 97.31 324 HIS A N 1
ATOM 2453 C CA . HIS A 1 324 ? 15.330 -14.100 -11.047 1.00 97.31 324 HIS A CA 1
ATOM 2454 C C . HIS A 1 324 ? 14.605 -13.835 -9.730 1.00 97.31 324 HIS A C 1
ATOM 2456 O O . HIS A 1 324 ? 14.149 -12.716 -9.491 1.00 97.31 324 HIS A O 1
ATOM 2462 N N . GLU A 1 325 ? 14.523 -14.853 -8.875 1.00 96.12 325 GLU A N 1
ATOM 2463 C CA . GLU A 1 325 ? 13.954 -14.721 -7.532 1.00 96.12 325 GLU A CA 1
ATOM 2464 C C . GLU A 1 325 ? 14.622 -13.590 -6.744 1.00 96.12 325 GLU A C 1
ATOM 2466 O O . GLU A 1 325 ? 15.799 -13.260 -6.947 1.00 96.12 325 GLU A O 1
ATOM 2471 N N . VAL A 1 326 ? 13.850 -12.978 -5.847 1.00 98.56 326 VAL A N 1
ATOM 2472 C CA . VAL A 1 326 ? 14.312 -11.855 -5.034 1.00 98.56 326 VAL A CA 1
ATOM 2473 C C . VAL A 1 326 ? 14.407 -12.282 -3.584 1.00 98.56 326 VAL A C 1
ATOM 2475 O O . VAL A 1 326 ? 13.434 -12.737 -2.984 1.00 98.56 326 VAL A O 1
ATOM 2478 N N . ARG A 1 327 ? 15.573 -12.058 -2.988 1.00 98.06 327 ARG A N 1
ATOM 2479 C CA . ARG A 1 327 ? 15.779 -12.164 -1.547 1.00 98.06 327 ARG A CA 1
ATOM 2480 C C . ARG A 1 327 ? 16.096 -10.787 -0.987 1.00 98.06 327 ARG A C 1
ATOM 2482 O O . ARG A 1 327 ? 17.021 -10.123 -1.447 1.00 98.06 327 ARG A O 1
ATOM 2489 N N . ILE A 1 328 ? 15.355 -10.380 0.033 1.00 96.75 328 ILE A N 1
ATOM 2490 C CA . ILE A 1 328 ? 15.598 -9.134 0.752 1.00 96.75 328 ILE A CA 1
ATOM 2491 C C . ILE A 1 328 ? 16.096 -9.482 2.146 1.00 96.75 328 ILE A C 1
ATOM 2493 O O . ILE A 1 328 ? 15.331 -10.008 2.951 1.00 96.75 328 ILE A O 1
ATOM 2497 N N . ASP A 1 329 ? 17.363 -9.192 2.427 1.00 94.81 329 ASP A N 1
ATOM 2498 C CA . ASP A 1 329 ? 17.917 -9.284 3.777 1.00 94.81 329 ASP A CA 1
ATOM 2499 C C . ASP A 1 329 ? 17.516 -8.037 4.581 1.00 94.81 329 ASP A C 1
ATOM 2501 O O . ASP A 1 329 ? 17.599 -6.915 4.076 1.00 94.81 329 ASP A O 1
ATOM 2505 N N . LEU A 1 330 ? 17.070 -8.239 5.820 1.00 92.25 330 LEU A N 1
ATOM 2506 C CA . LEU A 1 330 ? 16.537 -7.206 6.706 1.00 92.25 330 LEU A CA 1
ATOM 2507 C C . LEU A 1 330 ? 17.487 -6.973 7.886 1.00 92.25 330 LEU A C 1
ATOM 2509 O O . LEU A 1 330 ? 17.785 -7.904 8.638 1.00 92.25 330 LEU A O 1
ATOM 2513 N N . ASP A 1 331 ? 17.902 -5.723 8.092 1.00 86.19 331 ASP A N 1
ATOM 2514 C CA . ASP A 1 331 ? 18.659 -5.335 9.287 1.00 86.19 331 ASP A CA 1
ATOM 2515 C C . ASP A 1 331 ? 17.692 -5.063 10.458 1.00 86.19 331 ASP A C 1
ATOM 2517 O O . ASP A 1 331 ? 16.729 -4.314 10.319 1.00 86.19 331 ASP A O 1
ATOM 2521 N N . ALA A 1 332 ? 17.908 -5.663 11.630 1.00 71.06 332 ALA A N 1
ATOM 2522 C CA . ALA A 1 332 ? 17.020 -5.482 12.787 1.00 71.06 332 ALA A CA 1
ATOM 2523 C C . ALA A 1 332 ? 17.310 -4.175 13.568 1.00 71.06 332 ALA A C 1
ATOM 2525 O O . ALA A 1 332 ? 18.473 -3.765 13.624 1.00 71.06 332 ALA A O 1
ATOM 2526 N N . PRO A 1 333 ? 16.311 -3.558 14.246 1.00 78.25 333 PRO A N 1
ATOM 2527 C CA . PRO A 1 333 ? 14.879 -3.885 14.254 1.00 78.25 333 PRO A CA 1
ATOM 2528 C C . PRO A 1 333 ? 14.094 -3.193 13.125 1.00 78.25 333 PRO A C 1
ATOM 2530 O O . PRO A 1 333 ? 14.434 -2.099 12.672 1.00 78.25 333 PRO A O 1
ATOM 2533 N N . GLN A 1 334 ? 13.003 -3.825 12.691 1.00 79.81 334 GLN A N 1
ATOM 2534 C CA . GLN A 1 334 ? 12.138 -3.305 11.631 1.00 79.81 334 GLN A CA 1
ATOM 2535 C C . GLN A 1 334 ? 11.037 -2.413 12.213 1.00 79.81 334 GLN A C 1
ATOM 2537 O O . GLN A 1 334 ? 10.237 -2.847 13.038 1.00 79.81 334 GLN A O 1
ATOM 2542 N N . THR A 1 335 ? 10.950 -1.165 11.750 1.00 79.31 335 THR A N 1
ATOM 2543 C CA . THR A 1 335 ? 9.851 -0.265 12.131 1.00 79.31 335 THR A CA 1
ATOM 2544 C C . THR A 1 335 ? 8.676 -0.404 11.166 1.00 79.31 335 THR A C 1
ATOM 2546 O O . THR A 1 335 ? 8.845 -0.693 9.980 1.00 79.31 335 THR A O 1
ATOM 2549 N N . SER A 1 336 ? 7.454 -0.167 11.656 1.00 83.94 336 SER A N 1
ATOM 2550 C CA . SER A 1 336 ? 6.245 -0.155 10.816 1.00 83.94 336 SER A CA 1
ATOM 2551 C C . SER A 1 336 ? 5.994 -1.468 10.046 1.00 83.94 336 SER A C 1
ATOM 2553 O O . SER A 1 336 ? 5.418 -1.447 8.952 1.00 83.94 336 SER A O 1
ATOM 2555 N N . TRP A 1 337 ? 6.395 -2.609 10.624 1.00 90.25 337 TRP A N 1
ATOM 2556 C CA . TRP A 1 337 ? 6.193 -3.958 10.078 1.00 90.25 337 TRP A CA 1
ATOM 2557 C C . TRP A 1 337 ? 4.755 -4.263 9.623 1.00 90.25 337 TRP A C 1
ATOM 2559 O O . TRP A 1 337 ? 4.610 -4.879 8.563 1.00 90.25 337 TRP A O 1
ATOM 2569 N N . PRO A 1 338 ? 3.684 -3.789 10.300 1.00 92.38 338 PRO A N 1
ATOM 2570 C CA . PRO A 1 338 ? 2.322 -4.082 9.858 1.00 92.38 338 PRO A CA 1
ATOM 2571 C C . PRO A 1 338 ? 2.016 -3.651 8.419 1.00 92.38 338 PRO A C 1
ATOM 2573 O O . PRO A 1 338 ? 1.231 -4.295 7.734 1.00 92.38 338 PRO A O 1
ATOM 2576 N N . TYR A 1 339 ? 2.686 -2.617 7.906 1.00 94.25 339 TYR A N 1
ATOM 2577 C CA . TYR A 1 339 ? 2.544 -2.195 6.510 1.00 94.25 339 TYR A CA 1
ATOM 2578 C C . TYR A 1 339 ? 3.251 -3.125 5.515 1.00 94.25 339 TYR A C 1
ATOM 2580 O O . TYR A 1 339 ? 2.816 -3.242 4.366 1.00 94.25 339 TYR A O 1
ATOM 2588 N N . VAL A 1 340 ? 4.335 -3.779 5.934 1.00 95.19 340 VAL A N 1
ATOM 2589 C CA . VAL A 1 340 ? 5.023 -4.813 5.148 1.00 95.19 340 VAL A CA 1
ATOM 2590 C C . VAL A 1 340 ? 4.158 -6.070 5.123 1.00 95.19 340 VAL A C 1
ATOM 2592 O O . VAL A 1 340 ? 3.850 -6.572 4.044 1.00 95.19 340 VAL A O 1
ATOM 2595 N N . ALA A 1 341 ? 3.664 -6.493 6.291 1.00 95.31 341 ALA A N 1
ATOM 2596 C CA . ALA A 1 341 ? 2.743 -7.617 6.426 1.00 95.31 341 ALA A CA 1
ATOM 2597 C C . ALA A 1 341 ? 1.451 -7.406 5.618 1.00 95.31 341 ALA A C 1
ATOM 2599 O O . ALA A 1 341 ? 1.027 -8.311 4.906 1.00 95.31 341 ALA A O 1
ATOM 2600 N N . MET A 1 342 ? 0.860 -6.207 5.655 1.00 97.38 342 MET A N 1
ATOM 2601 C CA . MET A 1 342 ? -0.287 -5.826 4.817 1.00 97.38 342 MET A CA 1
ATOM 2602 C C . MET A 1 342 ? 0.014 -6.013 3.327 1.00 97.38 342 MET A C 1
ATOM 2604 O O . MET A 1 342 ? -0.825 -6.504 2.577 1.00 97.38 342 MET A O 1
ATOM 2608 N N . THR A 1 343 ? 1.216 -5.629 2.889 1.00 98.38 343 THR A N 1
ATOM 2609 C CA . THR A 1 343 ? 1.632 -5.773 1.488 1.00 98.38 343 THR A CA 1
ATOM 2610 C C . THR A 1 343 ? 1.735 -7.244 1.102 1.00 98.38 343 THR A C 1
ATOM 2612 O O . THR A 1 343 ? 1.148 -7.640 0.103 1.00 98.38 343 THR A O 1
ATOM 2615 N N . MET A 1 344 ? 2.417 -8.058 1.912 1.00 98.31 344 MET A N 1
ATOM 2616 C CA . MET A 1 344 ? 2.577 -9.495 1.661 1.00 98.31 344 MET A CA 1
ATOM 2617 C C . MET A 1 344 ? 1.234 -10.234 1.653 1.00 98.31 344 MET A C 1
ATOM 2619 O O . MET A 1 344 ? 0.998 -11.059 0.780 1.00 98.31 344 MET A O 1
ATOM 2623 N N . GLN A 1 345 ? 0.333 -9.912 2.585 1.00 98.00 345 GLN A N 1
ATOM 2624 C CA . GLN A 1 345 ? -1.002 -10.511 2.625 1.00 98.00 345 GLN A CA 1
ATOM 2625 C C . GLN A 1 345 ? -1.857 -10.098 1.424 1.00 98.00 345 GLN A C 1
ATOM 2627 O O . GLN A 1 345 ? -2.615 -10.909 0.901 1.00 98.00 345 GLN A O 1
ATOM 2632 N N . LEU A 1 346 ? -1.744 -8.850 0.955 1.00 98.50 346 LEU A N 1
ATOM 2633 C CA . LEU A 1 346 ? -2.454 -8.435 -0.252 1.00 98.50 346 LEU A CA 1
ATOM 2634 C C . LEU A 1 346 ? -1.869 -9.105 -1.502 1.00 98.50 346 LEU A C 1
ATOM 2636 O O . LEU A 1 346 ? -2.633 -9.559 -2.345 1.00 98.50 346 LEU A O 1
ATOM 2640 N N . MET A 1 347 ? -0.544 -9.231 -1.604 1.00 98.69 347 MET A N 1
ATOM 2641 C CA . MET A 1 347 ? 0.106 -9.997 -2.677 1.00 98.69 347 MET A CA 1
ATOM 2642 C C . MET A 1 347 ? -0.384 -11.451 -2.714 1.00 98.69 347 MET A C 1
ATOM 2644 O O . MET A 1 347 ? -0.674 -11.959 -3.797 1.00 98.69 347 MET A O 1
ATOM 2648 N N . ASP A 1 348 ? -0.555 -12.079 -1.548 1.00 98.44 348 ASP A N 1
ATOM 2649 C CA . ASP A 1 348 ? -1.085 -13.440 -1.423 1.00 98.44 348 ASP A CA 1
ATOM 2650 C C . ASP A 1 348 ? -2.507 -13.550 -1.994 1.00 98.44 348 ASP A C 1
ATOM 2652 O O . ASP A 1 348 ? -2.790 -14.454 -2.779 1.00 98.44 348 ASP A O 1
ATOM 2656 N N . ARG A 1 349 ? -3.371 -12.555 -1.734 1.00 98.31 349 ARG A N 1
ATOM 2657 C CA . ARG A 1 349 ? -4.714 -12.477 -2.346 1.00 98.31 349 ARG A CA 1
ATOM 2658 C C . ARG A 1 349 ? -4.678 -12.324 -3.870 1.00 98.31 349 ARG A C 1
ATOM 2660 O O . ARG A 1 349 ? -5.588 -12.798 -4.541 1.00 98.31 349 ARG A O 1
ATOM 2667 N N . PHE A 1 350 ? -3.638 -11.694 -4.419 1.00 98.56 350 PHE A N 1
ATOM 2668 C CA . PHE A 1 350 ? -3.387 -11.625 -5.865 1.00 98.56 350 PHE A CA 1
ATOM 2669 C C . PHE A 1 350 ? -2.648 -12.868 -6.409 1.00 98.56 350 PHE A C 1
ATOM 2671 O O . PHE A 1 350 ? -2.315 -12.914 -7.594 1.00 98.56 350 PHE A O 1
ATOM 2678 N N . GLY A 1 351 ? -2.402 -13.888 -5.580 1.00 98.12 351 GLY A N 1
ATOM 2679 C CA . GLY A 1 351 ? -1.839 -15.177 -5.984 1.00 98.12 351 GLY A CA 1
ATOM 2680 C C . GLY A 1 351 ? -0.322 -15.312 -5.835 1.00 98.12 351 GLY A C 1
ATOM 2681 O O . GLY A 1 351 ? 0.243 -16.259 -6.381 1.00 98.12 351 GLY A O 1
ATOM 2682 N N . VAL A 1 352 ? 0.351 -14.401 -5.121 1.00 98.31 352 VAL A N 1
ATOM 2683 C CA . VAL A 1 352 ? 1.792 -14.509 -4.844 1.00 98.31 352 VAL A CA 1
ATOM 2684 C C . VAL A 1 352 ? 2.085 -14.496 -3.348 1.00 98.31 352 VAL A C 1
ATOM 2686 O O . VAL A 1 352 ? 1.957 -13.472 -2.682 1.00 98.31 352 VAL A O 1
ATOM 2689 N N . THR A 1 353 ? 2.574 -15.624 -2.841 1.00 98.25 353 THR A N 1
ATOM 2690 C CA . THR A 1 353 ? 2.949 -15.791 -1.434 1.00 98.25 353 THR A CA 1
ATOM 2691 C C . THR A 1 353 ? 4.441 -15.520 -1.225 1.00 98.25 353 THR A C 1
ATOM 2693 O O . THR A 1 353 ? 5.291 -16.157 -1.844 1.00 98.25 353 THR A O 1
ATOM 2696 N N . CYS A 1 354 ? 4.768 -14.602 -0.314 1.00 97.62 354 CYS A N 1
ATOM 2697 C CA . CYS A 1 354 ? 6.142 -14.368 0.139 1.00 97.62 354 CYS A CA 1
ATOM 2698 C C . CYS A 1 354 ? 6.518 -15.312 1.290 1.00 97.62 354 CYS A C 1
ATOM 2700 O O . CYS A 1 354 ? 5.698 -15.591 2.164 1.00 97.62 354 CYS A O 1
ATOM 2702 N N . GLU A 1 355 ? 7.786 -15.708 1.367 1.00 97.69 355 GLU A N 1
ATOM 2703 C CA . GLU A 1 355 ? 8.324 -16.477 2.490 1.00 97.69 355 GLU A CA 1
ATOM 2704 C C . GLU A 1 355 ? 9.078 -15.555 3.455 1.00 97.69 355 GLU A C 1
ATOM 2706 O O . GLU A 1 355 ? 10.019 -14.857 3.071 1.00 97.69 355 GLU A O 1
ATOM 2711 N N . LEU A 1 356 ? 8.679 -15.559 4.727 1.00 96.31 356 LEU A N 1
ATOM 2712 C CA . LEU A 1 356 ? 9.316 -14.773 5.780 1.00 96.31 356 LEU A CA 1
ATOM 2713 C C . LEU A 1 356 ? 10.243 -15.646 6.623 1.00 96.31 356 LEU A C 1
ATOM 2715 O O . LEU A 1 356 ? 9.800 -16.582 7.284 1.00 96.31 356 LEU A O 1
ATOM 2719 N N . TYR A 1 357 ? 11.514 -15.271 6.671 1.00 95.12 357 TYR A N 1
ATOM 2720 C CA . TYR A 1 357 ? 12.512 -15.893 7.529 1.00 95.12 357 TYR A CA 1
ATOM 2721 C C . TYR A 1 357 ? 12.735 -15.013 8.754 1.00 95.12 357 TYR A C 1
ATOM 2723 O O . TYR A 1 357 ? 13.048 -13.824 8.637 1.00 95.12 357 TYR A O 1
ATOM 2731 N N . ARG A 1 358 ? 12.585 -15.611 9.936 1.00 93.50 358 ARG A N 1
ATOM 2732 C CA . ARG A 1 358 ? 12.766 -14.948 11.230 1.00 93.50 358 ARG A CA 1
ATOM 2733 C C . ARG A 1 358 ? 14.005 -15.472 11.936 1.00 93.50 358 ARG A C 1
ATOM 2735 O O . ARG A 1 358 ? 14.402 -16.620 11.737 1.00 93.50 358 ARG A O 1
ATOM 2742 N N . ASP A 1 359 ? 14.607 -14.629 12.763 1.00 90.12 359 ASP A N 1
ATOM 2743 C CA . ASP A 1 359 ? 15.630 -15.071 13.696 1.00 90.12 359 ASP A CA 1
ATOM 2744 C C . ASP A 1 359 ? 15.033 -16.064 14.711 1.00 90.12 359 ASP A C 1
ATOM 2746 O O . ASP A 1 359 ? 14.039 -15.729 15.356 1.00 90.12 359 ASP A O 1
ATOM 2750 N N . PRO A 1 360 ? 15.613 -17.262 14.896 1.00 90.38 360 PRO A N 1
ATOM 2751 C CA . PRO A 1 360 ? 15.074 -18.235 15.844 1.00 90.38 360 PRO A CA 1
ATOM 2752 C C . PRO A 1 360 ? 15.128 -17.794 17.312 1.00 90.38 360 PRO A C 1
ATOM 2754 O O . PRO A 1 360 ? 14.347 -18.301 18.113 1.00 90.38 360 PRO A O 1
ATOM 2757 N N . ALA A 1 361 ? 16.049 -16.897 17.682 1.00 90.44 361 ALA A N 1
ATOM 2758 C CA . ALA A 1 361 ? 16.227 -16.458 19.062 1.00 90.44 361 ALA A CA 1
ATOM 2759 C C . ALA A 1 361 ? 15.346 -15.247 19.402 1.00 90.44 361 ALA A C 1
ATOM 2761 O O . ALA A 1 361 ? 14.718 -15.236 20.458 1.00 90.44 361 ALA A O 1
ATOM 2762 N N . SER A 1 362 ? 15.278 -14.240 18.526 1.00 89.19 362 SER A N 1
ATOM 2763 C CA . SER A 1 362 ? 14.489 -13.023 18.763 1.00 89.19 362 SER A CA 1
ATOM 2764 C C . SER A 1 362 ? 13.086 -13.051 18.154 1.00 89.19 362 SER A C 1
ATOM 2766 O O . SER A 1 362 ? 12.235 -12.277 18.579 1.00 89.19 362 SER A O 1
ATOM 2768 N N . GLY A 1 363 ? 12.821 -13.906 17.161 1.00 89.25 363 GLY A N 1
ATOM 2769 C CA . GLY A 1 363 ? 11.572 -13.902 16.387 1.00 89.25 363 GLY A CA 1
ATOM 2770 C C . GLY A 1 363 ? 11.463 -12.754 15.373 1.00 89.25 363 GLY A C 1
ATOM 2771 O O . GLY A 1 363 ? 10.477 -12.669 14.631 1.00 89.25 363 GLY A O 1
ATOM 2772 N N . GLU A 1 364 ? 12.474 -11.887 15.299 1.00 89.25 364 GLU A N 1
ATOM 2773 C CA . GLU A 1 364 ? 12.484 -10.728 14.409 1.00 89.25 364 GLU A CA 1
ATOM 2774 C C . GLU A 1 364 ? 12.631 -11.144 12.936 1.00 89.25 364 GLU A C 1
ATOM 2776 O O . GLU A 1 364 ? 13.378 -12.081 12.629 1.00 89.25 364 GLU A O 1
ATOM 2781 N N . PRO A 1 365 ? 11.970 -10.448 11.995 1.00 91.69 365 PRO A N 1
ATOM 2782 C CA . PRO A 1 365 ? 12.213 -10.610 10.564 1.00 91.69 365 PRO A CA 1
ATOM 2783 C C . PRO A 1 365 ? 13.696 -10.436 10.203 1.00 91.69 365 PRO A C 1
ATOM 2785 O O . PRO A 1 365 ? 14.294 -9.404 10.499 1.00 91.69 365 PRO A O 1
ATOM 2788 N N . ARG A 1 366 ? 14.284 -11.424 9.517 1.00 92.88 366 ARG A N 1
ATOM 2789 C CA . ARG A 1 366 ? 15.666 -11.369 9.000 1.00 92.88 366 ARG A CA 1
ATOM 2790 C C . ARG A 1 366 ? 15.753 -11.367 7.485 1.00 92.88 366 ARG A C 1
ATOM 2792 O O . ARG A 1 366 ? 16.705 -10.818 6.941 1.00 92.88 366 ARG A O 1
ATOM 2799 N N . ALA A 1 367 ? 14.819 -12.016 6.799 1.00 95.00 367 ALA A N 1
ATOM 2800 C CA . ALA A 1 367 ? 14.781 -11.981 5.347 1.00 95.00 367 ALA A CA 1
ATOM 2801 C C . ALA A 1 367 ? 13.383 -12.259 4.808 1.00 95.00 367 ALA A C 1
ATOM 2803 O O . ALA A 1 367 ? 12.596 -12.970 5.431 1.00 95.00 367 ALA A O 1
ATOM 2804 N N . ILE A 1 368 ? 13.108 -11.739 3.618 1.00 97.38 368 ILE A N 1
ATOM 2805 C CA . ILE A 1 368 ? 11.926 -12.083 2.831 1.00 97.38 368 ILE A CA 1
ATOM 2806 C C . ILE A 1 368 ? 12.413 -12.686 1.520 1.00 97.38 368 ILE A C 1
ATOM 2808 O O . ILE A 1 368 ? 13.203 -12.064 0.809 1.00 97.38 368 ILE A O 1
ATOM 2812 N N . HIS A 1 369 ? 11.952 -13.890 1.206 1.00 98.31 369 HIS A N 1
ATOM 2813 C CA . HIS A 1 369 ? 12.146 -14.500 -0.100 1.00 98.31 369 HIS A CA 1
ATOM 2814 C C . HIS A 1 369 ? 10.856 -14.357 -0.903 1.00 98.31 369 HIS A C 1
ATOM 2816 O O . HIS A 1 369 ? 9.763 -14.655 -0.416 1.00 98.31 369 HIS A O 1
ATOM 2822 N N . VAL A 1 370 ? 10.988 -13.842 -2.118 1.00 98.12 370 VAL A N 1
ATOM 2823 C CA . VAL A 1 370 ? 9.881 -13.625 -3.037 1.00 98.12 370 VAL A CA 1
ATOM 2824 C C . VAL A 1 370 ? 10.134 -14.486 -4.274 1.00 98.12 370 VAL A C 1
ATOM 2826 O O . VAL A 1 370 ? 11.034 -14.156 -5.058 1.00 98.12 370 VAL A O 1
ATOM 2829 N N . PRO A 1 371 ? 9.380 -15.588 -4.446 1.00 96.19 371 PRO A N 1
ATOM 2830 C CA . PRO A 1 371 ? 9.533 -16.444 -5.611 1.00 96.19 371 PRO A CA 1
ATOM 2831 C C . PRO A 1 371 ? 9.077 -15.710 -6.872 1.00 96.19 371 PRO A C 1
ATOM 2833 O O . PRO A 1 371 ? 8.280 -14.766 -6.818 1.00 96.19 371 PRO A O 1
ATOM 2836 N N . GLN A 1 372 ? 9.547 -16.173 -8.029 1.00 97.50 372 GLN A N 1
ATOM 2837 C CA . GLN A 1 372 ? 8.980 -15.717 -9.294 1.00 97.50 372 GLN A CA 1
ATOM 2838 C C . GLN A 1 372 ? 7.510 -16.130 -9.384 1.00 97.50 372 GLN A C 1
ATOM 2840 O O . GLN A 1 372 ? 7.135 -17.253 -9.046 1.00 97.50 372 GLN A O 1
ATOM 2845 N N . GLY A 1 373 ? 6.670 -15.225 -9.872 1.00 96.50 373 GLY A N 1
ATOM 2846 C CA . GLY A 1 373 ? 5.233 -15.435 -9.907 1.00 96.50 373 GLY A CA 1
ATOM 2847 C C . GLY A 1 373 ? 4.524 -14.482 -10.854 1.00 96.50 373 GLY A C 1
ATOM 2848 O O . GLY A 1 373 ? 5.121 -13.604 -11.474 1.00 96.50 373 GLY A O 1
ATOM 2849 N N . ARG A 1 374 ? 3.214 -14.671 -10.982 1.00 97.12 374 ARG A N 1
ATOM 2850 C CA . ARG A 1 374 ? 2.327 -13.778 -11.729 1.00 97.12 374 ARG A CA 1
ATOM 2851 C C . ARG A 1 374 ? 1.125 -13.471 -10.860 1.00 97.12 374 ARG A C 1
ATOM 2853 O O . ARG A 1 374 ? 0.568 -14.382 -10.258 1.00 97.12 374 ARG A O 1
ATOM 2860 N N . TYR A 1 375 ? 0.714 -12.212 -10.844 1.00 98.69 375 TYR A N 1
ATOM 2861 C CA . TYR A 1 375 ? -0.525 -11.827 -10.187 1.00 98.69 375 TYR A CA 1
ATOM 2862 C C . TYR A 1 375 ? -1.732 -12.186 -11.058 1.00 98.69 375 TYR A C 1
ATOM 2864 O O . TYR A 1 375 ? -1.730 -11.944 -12.271 1.00 98.69 375 TYR A O 1
ATOM 2872 N N . GLY A 1 376 ? -2.761 -12.747 -10.431 1.00 98.44 376 GLY A N 1
ATOM 2873 C CA . GLY A 1 376 ? -4.081 -12.940 -11.024 1.00 98.44 376 GLY A CA 1
ATOM 2874 C C . GLY A 1 376 ? -4.971 -11.708 -10.829 1.00 98.44 376 GLY A C 1
ATOM 2875 O O . GLY A 1 376 ? -4.727 -10.924 -9.911 1.00 98.44 376 GLY A O 1
ATOM 2876 N N . PRO A 1 377 ? -5.986 -11.505 -11.685 1.00 97.94 377 PRO A N 1
ATOM 2877 C CA . PRO A 1 377 ? -6.971 -10.454 -11.476 1.00 97.94 377 PRO A CA 1
ATOM 2878 C C . PRO A 1 377 ? -7.790 -10.742 -10.214 1.00 97.94 377 PRO A C 1
ATOM 2880 O O . PRO A 1 377 ? -8.038 -11.903 -9.884 1.00 97.94 377 PRO A O 1
ATOM 2883 N N . LEU A 1 378 ? -8.219 -9.688 -9.522 1.00 97.81 378 LEU A N 1
ATOM 2884 C CA . LEU A 1 378 ? -8.944 -9.810 -8.259 1.00 97.81 378 LEU A CA 1
ATOM 2885 C C . LEU A 1 378 ? -10.079 -8.787 -8.156 1.00 97.81 378 LEU A C 1
ATOM 2887 O O . LEU A 1 378 ? -9.873 -7.592 -8.373 1.00 97.81 378 LEU A O 1
ATOM 2891 N N . ASP A 1 379 ? -11.251 -9.254 -7.730 1.00 98.44 379 ASP A N 1
ATOM 2892 C CA . ASP A 1 379 ? -12.307 -8.395 -7.199 1.00 98.44 379 ASP A CA 1
ATOM 2893 C C . ASP A 1 379 ? -12.030 -8.149 -5.712 1.00 98.44 379 ASP A C 1
ATOM 2895 O O . ASP A 1 379 ? -12.215 -9.024 -4.864 1.00 98.44 379 ASP A O 1
ATOM 2899 N N . TYR A 1 380 ? -11.524 -6.960 -5.395 1.00 98.12 380 TYR A N 1
ATOM 2900 C CA . TYR A 1 380 ? -11.029 -6.605 -4.073 1.00 98.12 380 TYR A CA 1
ATOM 2901 C C . TYR A 1 380 ? -11.871 -5.502 -3.433 1.00 98.12 380 TYR A C 1
ATOM 2903 O O . TYR A 1 380 ? -11.826 -4.343 -3.847 1.00 98.12 380 TYR A O 1
ATOM 2911 N N . ALA A 1 381 ? -12.607 -5.851 -2.378 1.00 97.25 381 ALA A N 1
ATOM 2912 C CA . ALA A 1 381 ? -13.275 -4.878 -1.524 1.00 97.25 381 ALA A CA 1
ATOM 2913 C C . ALA A 1 381 ? -12.286 -4.321 -0.495 1.00 97.25 381 ALA A C 1
ATOM 2915 O O . ALA A 1 381 ? -11.797 -5.046 0.373 1.00 97.25 381 ALA A O 1
ATOM 2916 N N . VAL A 1 382 ? -11.982 -3.029 -0.597 1.00 98.12 382 VAL A N 1
ATOM 2917 C CA . VAL A 1 382 ? -11.085 -2.341 0.332 1.00 98.12 382 VAL A CA 1
ATOM 2918 C C . VAL A 1 382 ? -11.761 -2.226 1.698 1.00 98.12 382 VAL A C 1
ATOM 2920 O O . VAL A 1 382 ? -12.875 -1.715 1.817 1.00 98.12 382 VAL A O 1
ATOM 2923 N N . GLU A 1 383 ? -11.069 -2.677 2.741 1.00 97.44 383 GLU A N 1
ATOM 2924 C CA . GLU A 1 383 ? -11.518 -2.526 4.127 1.00 97.44 383 GLU A CA 1
ATOM 2925 C C . GLU A 1 383 ? -11.672 -1.040 4.505 1.00 97.44 383 GLU A C 1
ATOM 2927 O O . GLU A 1 383 ? -10.906 -0.204 4.008 1.00 97.44 383 GLU A O 1
ATOM 2932 N N . PRO A 1 384 ? -12.596 -0.686 5.416 1.00 97.31 384 PRO A N 1
ATOM 2933 C CA . PRO A 1 384 ? -12.630 0.639 6.030 1.00 97.31 384 PRO A CA 1
ATOM 2934 C C . PRO A 1 384 ? -11.274 1.011 6.641 1.00 97.31 384 PRO A C 1
ATOM 2936 O O . PRO A 1 384 ? -10.511 0.149 7.066 1.00 97.31 384 PRO A O 1
ATOM 2939 N N . ASP A 1 385 ? -10.942 2.295 6.680 1.00 97.44 385 ASP A N 1
ATOM 2940 C CA . ASP A 1 385 ? -9.642 2.762 7.160 1.00 97.44 385 ASP A CA 1
ATOM 2941 C C . ASP A 1 385 ? -9.519 2.607 8.686 1.00 9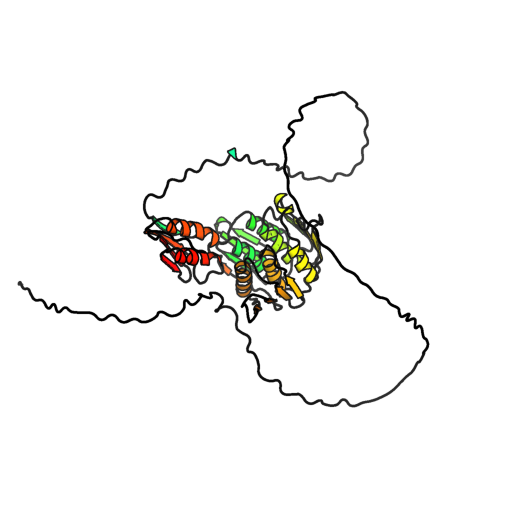7.44 385 ASP A C 1
ATOM 2943 O O . ASP A 1 385 ? -10.205 3.289 9.454 1.00 97.44 385 ASP A O 1
ATOM 2947 N N . ALA A 1 386 ? -8.646 1.696 9.127 1.00 96.94 386 ALA A N 1
ATOM 2948 C CA . ALA A 1 386 ? -8.448 1.401 10.545 1.00 96.94 386 ALA A CA 1
ATOM 2949 C C . ALA A 1 386 ? -7.785 2.568 11.299 1.00 96.94 386 ALA A C 1
ATOM 2951 O O . ALA A 1 386 ? -8.120 2.819 12.459 1.00 96.94 386 ALA A O 1
ATOM 2952 N N . SER A 1 387 ? -6.916 3.337 10.635 1.00 95.19 387 SER A N 1
ATOM 2953 C CA . SER A 1 387 ? -6.313 4.538 11.219 1.00 95.19 387 SER A CA 1
ATOM 2954 C C . SER A 1 387 ? -7.383 5.597 11.509 1.00 95.19 387 SER A C 1
ATOM 2956 O O . SER A 1 387 ? -7.416 6.151 12.602 1.00 95.19 387 SER A O 1
ATOM 2958 N N . ASN A 1 388 ? -8.320 5.838 10.589 1.00 95.94 388 ASN A N 1
ATOM 2959 C CA . ASN A 1 388 ? -9.436 6.762 10.806 1.00 95.94 388 ASN A CA 1
ATOM 2960 C C . ASN A 1 388 ? -10.466 6.218 11.807 1.00 95.94 388 ASN A C 1
ATOM 2962 O O . ASN A 1 388 ? -11.058 6.995 12.556 1.00 95.94 388 ASN A O 1
ATOM 2966 N N . ALA A 1 389 ? -10.677 4.899 11.851 1.00 97.38 389 ALA A N 1
ATOM 2967 C CA . ALA A 1 389 ? -11.542 4.265 12.846 1.00 97.38 389 ALA A CA 1
ATOM 2968 C C . ALA A 1 389 ? -11.071 4.545 14.284 1.00 97.38 389 ALA A C 1
ATOM 2970 O O . ALA A 1 389 ? -11.900 4.697 15.185 1.00 97.38 389 ALA A O 1
ATOM 2971 N N . SER A 1 390 ? -9.752 4.660 14.490 1.00 97.12 390 SER A N 1
ATOM 2972 C CA . SER A 1 390 ? -9.144 4.895 15.805 1.00 97.12 390 SER A CA 1
ATOM 2973 C C . SER A 1 390 ? -9.699 6.132 16.517 1.00 97.12 390 SER A C 1
ATOM 2975 O O . SER A 1 390 ? -9.917 6.081 17.724 1.00 97.12 390 SER A O 1
ATOM 2977 N N . TYR A 1 391 ? -10.026 7.205 15.788 1.00 96.88 391 TYR A N 1
ATOM 2978 C CA . TYR A 1 391 ? -10.577 8.427 16.380 1.00 96.88 391 TYR A CA 1
ATOM 2979 C C . TYR A 1 391 ? -11.950 8.199 17.017 1.00 96.88 391 TYR A C 1
ATOM 2981 O O . TYR A 1 391 ? -12.233 8.729 18.088 1.00 96.88 391 TYR A O 1
ATOM 2989 N N . PHE A 1 392 ? -12.796 7.378 16.394 1.00 97.12 392 PHE A N 1
ATOM 2990 C CA . PHE A 1 392 ? -14.129 7.070 16.913 1.00 97.12 392 PHE A CA 1
ATOM 2991 C C . PHE A 1 392 ? -14.068 6.083 18.079 1.00 97.12 392 PHE A C 1
ATOM 2993 O O . PHE A 1 392 ? -14.792 6.242 19.060 1.00 97.12 392 PHE A O 1
ATOM 3000 N N . LEU A 1 393 ? -13.159 5.108 18.004 1.00 98.06 393 LEU A N 1
ATOM 3001 C CA . LEU A 1 393 ? -12.859 4.223 19.129 1.00 98.06 393 LEU A CA 1
ATOM 3002 C C . LEU A 1 393 ? -12.333 5.025 20.329 1.00 98.06 393 LEU A C 1
ATOM 3004 O O . LEU A 1 393 ? -12.801 4.833 21.447 1.00 98.06 393 LEU A O 1
ATOM 3008 N N . ALA A 1 394 ? -11.426 5.977 20.100 1.00 97.25 394 ALA A N 1
ATOM 3009 C CA . ALA A 1 394 ? -10.919 6.868 21.138 1.00 97.25 394 ALA A CA 1
ATOM 3010 C C . ALA A 1 394 ? -12.026 7.762 21.717 1.00 97.25 394 ALA A C 1
ATOM 3012 O O . ALA A 1 394 ? -12.098 7.916 22.932 1.00 97.25 394 ALA A O 1
ATOM 3013 N N . ALA A 1 395 ? -12.922 8.299 20.881 1.00 96.06 395 ALA A N 1
ATOM 3014 C CA . ALA A 1 395 ? -14.050 9.114 21.336 1.00 96.06 395 ALA A CA 1
ATOM 3015 C C . ALA A 1 395 ? -14.973 8.349 22.301 1.00 96.06 395 ALA A C 1
ATOM 3017 O O . ALA A 1 395 ? -15.398 8.905 23.316 1.00 96.06 395 ALA A O 1
ATOM 3018 N N . ALA A 1 396 ? -15.257 7.073 22.015 1.00 97.38 396 ALA A N 1
ATOM 3019 C CA . ALA A 1 396 ? -15.992 6.215 22.942 1.00 97.38 396 ALA A CA 1
ATOM 3020 C C . ALA A 1 396 ? -15.170 5.904 24.200 1.00 97.38 396 ALA A C 1
ATOM 3022 O O . ALA A 1 396 ? -15.695 5.990 25.302 1.00 97.38 396 ALA A O 1
ATOM 3023 N N . ALA A 1 397 ? -13.872 5.623 24.062 1.00 97.44 397 ALA A N 1
ATOM 3024 C CA . ALA A 1 397 ? -13.006 5.309 25.196 1.00 97.44 397 ALA A CA 1
ATOM 3025 C C . ALA A 1 397 ? -12.894 6.456 26.214 1.00 97.44 397 ALA A C 1
ATOM 3027 O O . ALA A 1 397 ? -12.843 6.199 27.411 1.00 97.44 397 ALA A O 1
ATOM 3028 N N . VAL A 1 398 ? -12.877 7.716 25.766 1.00 95.88 398 VAL A N 1
ATOM 3029 C CA . VAL A 1 398 ? -12.800 8.885 26.666 1.00 95.88 398 VAL A CA 1
ATOM 3030 C C . VAL A 1 398 ? -14.155 9.309 27.245 1.00 95.88 398 VAL A C 1
ATOM 3032 O O . VAL A 1 398 ? -14.199 10.228 28.059 1.00 95.88 398 VAL A O 1
ATOM 3035 N N . THR A 1 399 ? -15.256 8.667 26.837 1.00 96.06 399 THR A N 1
ATOM 3036 C CA . THR A 1 399 ? -16.617 9.011 27.270 1.00 96.06 399 THR A CA 1
ATOM 3037 C C . THR A 1 399 ? -17.237 7.833 28.032 1.00 96.06 399 THR A C 1
ATOM 3039 O O . THR A 1 399 ? -17.668 6.868 27.397 1.00 96.06 399 THR A O 1
ATOM 3042 N N . PRO A 1 400 ? -17.334 7.889 29.374 1.00 96.31 400 PRO A N 1
ATOM 3043 C CA . PRO A 1 400 ? -17.884 6.795 30.172 1.00 96.31 400 PRO A CA 1
ATOM 3044 C C . PRO A 1 400 ? -19.256 6.321 29.686 1.00 96.31 400 PRO A C 1
ATOM 3046 O O . PRO A 1 400 ? -20.171 7.123 29.489 1.00 96.31 400 PRO A O 1
ATOM 3049 N N . GLY A 1 401 ? -19.391 5.011 29.465 1.00 96.81 401 GLY A N 1
ATOM 3050 C CA . GLY A 1 401 ? -20.621 4.373 28.994 1.00 96.81 401 GLY A CA 1
ATOM 3051 C C . GLY A 1 401 ? -20.965 4.598 27.516 1.00 96.81 401 GLY A C 1
ATOM 3052 O O . GLY A 1 401 ? -21.984 4.080 27.061 1.00 96.81 401 GLY A O 1
ATOM 3053 N N . ALA A 1 402 ? -20.162 5.344 26.748 1.00 98.06 402 ALA A N 1
ATOM 3054 C CA . ALA A 1 402 ? -20.369 5.467 25.307 1.00 98.06 402 ALA A CA 1
ATOM 3055 C C . ALA A 1 402 ? -20.008 4.164 24.582 1.00 98.06 402 ALA A C 1
ATOM 3057 O O . ALA A 1 402 ? -19.095 3.455 24.993 1.00 98.06 402 ALA A O 1
ATOM 3058 N N . CYS A 1 403 ? -20.696 3.864 23.485 1.00 98.31 403 CYS A N 1
ATOM 3059 C CA . CYS A 1 403 ? -20.498 2.674 22.670 1.00 98.31 403 CYS A CA 1
ATOM 3060 C C . CYS A 1 403 ? -20.298 3.056 21.200 1.00 98.31 403 CYS A C 1
ATOM 3062 O O . CYS A 1 403 ? -21.097 3.798 20.623 1.00 98.31 403 CYS A O 1
ATOM 3064 N N . VAL A 1 404 ? -19.243 2.529 20.580 1.00 98.44 404 VAL A N 1
ATOM 3065 C CA . VAL A 1 404 ? -18.998 2.640 19.137 1.00 98.44 404 VAL A CA 1
ATOM 3066 C C . VAL A 1 404 ? -18.801 1.260 18.538 1.00 98.44 404 VAL A C 1
ATOM 3068 O O . VAL A 1 404 ? -17.996 0.469 19.028 1.00 98.44 404 VAL A O 1
ATOM 3071 N N . ARG A 1 405 ? -19.495 1.006 17.427 1.00 98.38 405 ARG A N 1
ATOM 3072 C CA . ARG A 1 405 ? -19.296 -0.155 16.554 1.00 98.38 405 ARG A CA 1
ATOM 3073 C C . ARG A 1 405 ? -18.697 0.306 15.234 1.00 98.38 405 ARG A C 1
ATOM 3075 O O . ARG A 1 405 ? -19.266 1.164 14.564 1.00 98.38 405 ARG A O 1
ATOM 3082 N N . VAL A 1 406 ? -17.560 -0.259 14.863 1.00 97.94 406 VAL A N 1
ATOM 3083 C CA . VAL A 1 406 ? -16.925 -0.061 13.561 1.00 97.94 406 VAL A CA 1
ATOM 3084 C C . VAL A 1 406 ? -17.199 -1.295 12.717 1.00 97.94 406 VAL A C 1
ATOM 3086 O O . VAL A 1 406 ? -16.672 -2.371 13.002 1.00 97.94 406 VAL A O 1
ATOM 3089 N N . GLU A 1 407 ? -18.038 -1.137 11.699 1.00 97.06 407 GLU A N 1
ATOM 3090 C CA . GLU A 1 407 ? -18.415 -2.212 10.778 1.00 97.06 407 GLU A CA 1
ATOM 3091 C C . GLU A 1 407 ? -17.372 -2.373 9.666 1.00 97.06 407 GLU A C 1
ATOM 3093 O O . GLU A 1 407 ? -16.795 -1.390 9.201 1.00 97.06 407 GLU A O 1
ATOM 3098 N N . GLY A 1 408 ? -17.144 -3.608 9.217 1.00 94.38 408 GLY A N 1
ATOM 3099 C CA . GLY A 1 408 ? -16.193 -3.951 8.153 1.00 94.38 408 GLY A CA 1
ATOM 3100 C C . GLY A 1 408 ? -14.727 -4.027 8.596 1.00 94.38 408 GLY A C 1
ATOM 3101 O O . GLY A 1 408 ? -13.855 -4.254 7.761 1.00 94.38 408 GLY A O 1
ATOM 3102 N N . LEU A 1 409 ? -14.440 -3.859 9.890 1.00 94.88 409 LEU A N 1
ATOM 3103 C CA . LEU A 1 409 ? -13.102 -3.950 10.481 1.00 94.88 409 LEU A CA 1
ATOM 3104 C C . LEU A 1 409 ? -13.117 -4.898 11.675 1.00 94.88 409 LEU A C 1
ATOM 3106 O O . LEU A 1 409 ? -13.946 -4.752 12.563 1.00 94.88 409 LEU A O 1
ATOM 3110 N N . GLY A 1 410 ? -12.196 -5.858 11.723 1.00 94.19 410 GLY A N 1
ATOM 3111 C CA . GLY A 1 410 ? -12.131 -6.849 12.795 1.00 94.19 410 GLY A CA 1
ATOM 3112 C C . GLY A 1 410 ? -10.883 -7.721 12.710 1.00 94.19 410 GLY A C 1
ATOM 3113 O O . GLY A 1 410 ? -9.874 -7.315 12.137 1.00 94.19 410 GLY A O 1
ATOM 3114 N N . ARG A 1 411 ? -10.953 -8.933 13.271 1.00 93.50 411 ARG A N 1
ATOM 3115 C CA . ARG A 1 411 ? -9.825 -9.883 13.347 1.00 93.50 411 ARG A CA 1
ATOM 3116 C C . ARG A 1 411 ? -9.284 -10.326 11.986 1.00 93.50 411 ARG A C 1
ATOM 3118 O O . ARG A 1 411 ? -8.165 -10.814 11.924 1.00 93.50 411 ARG A O 1
ATOM 3125 N N . GLU A 1 412 ? -10.073 -10.201 10.922 1.00 93.81 412 GLU A N 1
ATOM 3126 C CA . GLU A 1 412 ? -9.669 -10.579 9.558 1.00 93.81 412 GLU A CA 1
ATOM 3127 C C . GLU A 1 412 ? -9.029 -9.421 8.772 1.00 93.81 412 GLU A C 1
ATOM 3129 O O . GLU A 1 412 ? -8.678 -9.592 7.603 1.00 93.81 412 GLU A O 1
ATOM 3134 N N . SER A 1 413 ? -8.888 -8.244 9.393 1.00 95.62 413 SER A N 1
ATOM 3135 C CA . SER A 1 413 ? -8.321 -7.062 8.746 1.00 95.62 413 SER A CA 1
ATOM 3136 C C . SER A 1 413 ? -6.842 -7.243 8.411 1.00 95.62 413 SER A C 1
ATOM 3138 O O . SER A 1 413 ? -6.047 -7.706 9.228 1.00 95.62 413 SER A O 1
ATOM 3140 N N . LEU A 1 414 ? -6.450 -6.783 7.222 1.00 95.12 414 LEU A N 1
ATOM 3141 C CA . LEU A 1 414 ? -5.048 -6.670 6.816 1.00 95.12 414 LEU A CA 1
ATOM 3142 C C . LEU A 1 414 ? -4.314 -5.500 7.494 1.00 95.12 414 LEU A C 1
ATOM 3144 O O . LEU A 1 414 ? -3.101 -5.348 7.326 1.00 95.12 414 LEU A O 1
ATOM 3148 N N . GLN A 1 415 ? -5.034 -4.621 8.192 1.00 96.38 415 GLN A N 1
ATOM 3149 C CA . GLN A 1 415 ? -4.502 -3.384 8.752 1.00 96.38 415 GLN A CA 1
ATOM 3150 C C . GLN A 1 415 ? -4.071 -3.589 10.199 1.00 96.38 415 GLN A C 1
ATOM 3152 O O . GLN A 1 415 ? -4.902 -3.823 11.065 1.00 96.38 415 GLN A O 1
ATOM 3157 N N . GLY A 1 416 ? -2.777 -3.422 10.489 1.00 92.12 416 GLY A N 1
ATOM 3158 C CA . GLY A 1 416 ? -2.264 -3.537 11.862 1.00 92.12 416 GLY A CA 1
ATOM 3159 C C . GLY A 1 416 ? -2.863 -2.534 12.846 1.00 92.12 416 GLY A C 1
ATOM 3160 O O . GLY A 1 416 ? -2.906 -2.804 14.042 1.00 92.12 416 GLY A O 1
ATOM 3161 N N . ASP A 1 417 ? -3.366 -1.406 12.347 1.00 93.75 417 ASP A N 1
ATOM 3162 C CA . ASP A 1 417 ? -3.988 -0.346 13.139 1.00 93.75 417 ASP A CA 1
ATOM 3163 C C . ASP A 1 417 ? -5.253 -0.817 13.884 1.00 93.75 417 ASP A C 1
ATOM 3165 O O . ASP A 1 417 ? -5.636 -0.193 14.872 1.00 93.75 417 ASP A O 1
ATOM 3169 N N . VAL A 1 418 ? -5.856 -1.962 13.515 1.00 94.31 418 VAL A N 1
ATOM 3170 C CA . VAL A 1 418 ? -6.905 -2.599 14.341 1.00 94.31 418 VAL A CA 1
ATOM 3171 C C . VAL A 1 418 ? -6.410 -2.949 15.749 1.00 94.31 418 VAL A C 1
ATOM 3173 O O . VAL A 1 418 ? -7.204 -2.972 16.689 1.00 94.31 418 VAL A O 1
ATOM 3176 N N . GLY A 1 419 ? -5.096 -3.132 15.923 1.00 93.94 419 GLY A N 1
ATOM 3177 C CA . GLY A 1 419 ? -4.450 -3.330 17.220 1.00 93.94 419 GLY A CA 1
ATOM 3178 C C . GLY A 1 419 ? -4.601 -2.142 18.175 1.00 93.94 419 GLY A C 1
ATOM 3179 O O . GLY A 1 419 ? -4.415 -2.301 19.379 1.00 93.94 419 GLY A O 1
ATOM 3180 N N . PHE A 1 420 ? -5.017 -0.963 17.697 1.00 96.44 420 PHE A N 1
ATOM 3181 C CA . PHE A 1 420 ? -5.368 0.152 18.578 1.00 96.44 420 PHE A CA 1
ATOM 3182 C C . PHE A 1 420 ? -6.534 -0.190 19.521 1.00 96.44 420 PHE A C 1
ATOM 3184 O O . PHE A 1 420 ? -6.571 0.275 20.659 1.00 96.44 420 PHE A O 1
ATOM 3191 N N . ALA A 1 421 ? -7.452 -1.067 19.106 1.00 96.62 421 ALA A N 1
ATOM 3192 C CA . ALA A 1 421 ? -8.512 -1.558 19.982 1.00 96.62 421 ALA A CA 1
ATOM 3193 C C . ALA A 1 421 ? -7.943 -2.336 21.189 1.00 96.62 421 ALA A C 1
ATOM 3195 O O . ALA A 1 421 ? -8.472 -2.245 22.296 1.00 96.62 421 ALA A O 1
ATOM 3196 N N . ASP A 1 422 ? -6.827 -3.048 21.011 1.00 96.00 422 ASP A N 1
ATOM 3197 C CA . ASP A 1 422 ? -6.152 -3.761 22.099 1.00 96.00 422 ASP A CA 1
ATOM 3198 C C . ASP A 1 422 ? -5.435 -2.800 23.055 1.00 96.00 422 ASP A C 1
ATOM 3200 O O . ASP A 1 422 ? -5.438 -3.031 24.265 1.00 96.00 422 ASP A O 1
ATOM 3204 N N . VAL A 1 423 ? -4.883 -1.696 22.537 1.00 97.25 423 VAL A N 1
ATOM 3205 C CA . VAL A 1 423 ? -4.346 -0.588 23.350 1.00 97.25 423 VAL A CA 1
ATOM 3206 C C . VAL A 1 423 ? -5.451 -0.034 24.248 1.00 97.25 423 VAL A C 1
ATOM 3208 O O . VAL A 1 423 ? -5.291 -0.009 25.464 1.00 97.25 423 VAL A O 1
ATOM 3211 N N . LEU A 1 424 ? -6.613 0.307 23.687 1.00 98.00 424 LEU A N 1
ATOM 3212 C CA . LEU A 1 424 ? -7.735 0.829 24.473 1.00 98.00 424 LEU A CA 1
ATOM 3213 C C . LEU A 1 424 ? -8.282 -0.194 25.479 1.00 98.00 424 LEU A C 1
ATOM 3215 O O . LEU A 1 424 ? -8.638 0.185 26.594 1.00 98.00 424 LEU A O 1
ATOM 3219 N N . ARG A 1 425 ? -8.288 -1.492 25.141 1.00 97.69 425 ARG A N 1
ATOM 3220 C CA . ARG A 1 425 ? -8.629 -2.555 26.102 1.00 97.69 425 ARG A CA 1
ATOM 3221 C C . ARG A 1 425 ? -7.672 -2.563 27.293 1.00 97.69 425 ARG A C 1
ATOM 3223 O O . ARG A 1 425 ? -8.120 -2.664 28.429 1.00 97.69 425 ARG A O 1
ATOM 3230 N N . ARG A 1 426 ? -6.363 -2.448 27.044 1.00 97.69 426 ARG A N 1
ATOM 3231 C CA . ARG A 1 426 ? -5.338 -2.373 28.101 1.00 97.69 426 ARG A CA 1
ATOM 3232 C C . ARG A 1 426 ? -5.492 -1.120 28.966 1.00 97.69 426 ARG A C 1
ATOM 3234 O O . ARG A 1 426 ? -5.174 -1.182 30.143 1.00 97.69 426 ARG A O 1
ATOM 3241 N N . MET A 1 427 ? -6.016 -0.031 28.404 1.00 98.19 427 MET A N 1
ATOM 3242 C CA . MET A 1 427 ? -6.367 1.188 29.144 1.00 98.19 427 MET A CA 1
ATOM 3243 C C . MET A 1 427 ? -7.686 1.072 29.932 1.00 98.19 427 MET A C 1
ATOM 3245 O O . MET A 1 427 ? -8.094 2.040 30.569 1.00 98.19 427 MET A O 1
ATOM 3249 N N . GLY A 1 428 ? -8.374 -0.074 29.882 1.00 97.88 428 GLY A N 1
ATOM 3250 C CA . GLY A 1 428 ? -9.590 -0.352 30.652 1.00 97.88 428 GLY A CA 1
ATOM 3251 C C . GLY A 1 428 ? -10.892 -0.352 29.847 1.00 97.88 428 GLY A C 1
ATOM 3252 O O . GLY A 1 428 ? -11.938 -0.663 30.410 1.00 97.88 428 GLY A O 1
ATOM 3253 N N . ALA A 1 429 ? -10.871 -0.043 28.546 1.00 98.12 429 ALA A N 1
ATOM 3254 C CA . ALA A 1 429 ? -12.091 -0.033 27.738 1.00 98.12 429 ALA A CA 1
ATOM 3255 C C . ALA A 1 429 ? -12.664 -1.444 27.510 1.00 98.12 429 ALA A C 1
ATOM 3257 O O . ALA A 1 429 ? -11.935 -2.426 27.332 1.00 98.12 429 ALA A O 1
ATOM 3258 N N . GLY A 1 430 ? -13.993 -1.546 27.441 1.00 98.19 430 GLY A N 1
ATOM 3259 C CA . GLY A 1 430 ? -14.676 -2.783 27.076 1.00 98.19 430 GLY A CA 1
ATOM 3260 C C . GLY A 1 430 ? -14.596 -3.005 25.571 1.00 98.19 430 GLY A C 1
ATOM 3261 O O . GLY A 1 430 ? -15.305 -2.342 24.826 1.00 98.19 430 GLY A O 1
ATOM 3262 N N . VAL A 1 431 ? -13.747 -3.923 25.102 1.00 98.19 431 VAL A N 1
ATOM 3263 C CA . VAL A 1 431 ? -13.509 -4.113 23.659 1.00 98.19 431 VAL A CA 1
ATOM 3264 C C . VAL A 1 431 ? -13.840 -5.527 23.205 1.00 98.19 431 VAL A C 1
ATOM 3266 O O . VAL A 1 431 ? -13.189 -6.494 23.622 1.00 98.19 431 VAL A O 1
ATOM 3269 N N . ARG A 1 432 ? -14.757 -5.637 22.242 1.00 97.94 432 ARG A N 1
ATOM 3270 C CA . ARG A 1 432 ? -15.118 -6.878 21.553 1.00 97.94 432 ARG A CA 1
ATOM 3271 C C . ARG A 1 432 ? -14.743 -6.779 20.076 1.00 97.94 432 ARG A C 1
ATOM 3273 O O . ARG A 1 432 ? -15.276 -5.957 19.343 1.00 97.94 432 ARG A O 1
ATOM 3280 N N . VAL A 1 433 ? -13.831 -7.643 19.636 1.00 96.69 433 VAL A N 1
ATOM 3281 C CA . VAL A 1 433 ? -13.391 -7.722 18.234 1.00 96.69 433 VAL A CA 1
ATOM 3282 C C . VAL A 1 433 ? -13.944 -9.007 17.634 1.00 96.69 433 VAL A C 1
ATOM 3284 O O . VAL A 1 433 ? -13.611 -10.096 18.098 1.00 96.69 433 VAL A O 1
ATOM 3287 N N . GLU A 1 434 ? -14.793 -8.886 16.623 1.00 96.44 434 GLU A N 1
ATOM 3288 C CA . GLU A 1 434 ? -15.349 -9.980 15.820 1.00 96.44 434 GLU A CA 1
ATOM 3289 C C . GLU A 1 434 ? -14.584 -10.107 14.490 1.00 96.44 434 GLU A C 1
ATOM 3291 O O . GLU A 1 434 ? -13.534 -9.494 14.318 1.00 96.44 434 GLU A O 1
ATOM 3296 N N . ALA A 1 435 ? -15.046 -10.942 13.553 1.00 95.25 435 ALA A N 1
ATOM 3297 C CA . ALA A 1 435 ? -14.356 -11.130 12.269 1.00 95.25 435 ALA A CA 1
ATOM 3298 C C . ALA A 1 435 ? -14.258 -9.819 11.466 1.00 95.25 435 ALA A C 1
ATOM 3300 O O . ALA A 1 435 ? -13.171 -9.442 11.035 1.00 95.25 435 ALA A O 1
ATOM 3301 N N . GLN A 1 436 ? -15.377 -9.094 11.359 1.00 95.31 436 GLN A N 1
ATOM 3302 C CA . GLN A 1 436 ? -15.502 -7.842 10.601 1.00 95.31 436 GLN A CA 1
ATOM 3303 C C . GLN A 1 436 ? -16.223 -6.737 11.391 1.00 95.31 436 GLN A C 1
ATOM 3305 O O . GLN A 1 436 ? -16.858 -5.868 10.800 1.00 95.31 436 GLN A O 1
ATOM 3310 N N . ARG A 1 437 ? -16.160 -6.776 12.726 1.00 97.31 437 ARG A N 1
ATOM 3311 C CA . ARG A 1 437 ? -16.676 -5.701 13.586 1.00 97.31 437 ARG A CA 1
ATOM 3312 C C . ARG A 1 437 ? -15.753 -5.474 14.778 1.00 97.31 437 ARG A C 1
ATOM 3314 O O . ARG A 1 437 ? -15.320 -6.442 15.405 1.00 97.31 437 ARG A O 1
ATOM 3321 N N . ILE A 1 438 ? -15.510 -4.216 15.132 1.00 98.12 438 ILE A N 1
ATOM 3322 C CA . ILE A 1 438 ? -14.916 -3.819 16.416 1.00 98.12 438 ILE A CA 1
ATOM 3323 C C . ILE A 1 438 ? -15.971 -3.046 17.191 1.00 98.12 438 ILE A C 1
ATOM 3325 O O . ILE A 1 438 ? -16.523 -2.075 16.689 1.00 98.12 438 ILE A O 1
ATOM 3329 N N . GLU A 1 439 ? -16.238 -3.461 18.418 1.00 98.44 439 GLU A N 1
ATOM 3330 C CA . GLU A 1 439 ? -17.110 -2.760 19.350 1.00 98.44 439 GLU A CA 1
ATOM 3331 C C . GLU A 1 439 ? -16.299 -2.315 20.563 1.00 98.44 439 GLU A C 1
ATOM 3333 O O . GLU A 1 439 ? -15.536 -3.106 21.128 1.00 98.44 439 GLU A O 1
ATOM 3338 N N . LEU A 1 440 ? -16.461 -1.051 20.947 1.00 98.50 440 LEU A N 1
ATOM 3339 C CA . LEU A 1 440 ? -15.808 -0.460 22.103 1.00 98.50 440 LEU A CA 1
ATOM 3340 C C . LEU A 1 440 ? -16.821 0.258 22.986 1.00 98.50 440 LEU A C 1
ATOM 3342 O O . LEU A 1 440 ? -17.582 1.093 22.501 1.00 98.50 440 LEU A O 1
ATOM 3346 N N . VAL A 1 441 ? -16.764 -0.036 24.283 1.00 98.56 441 VAL A N 1
ATOM 3347 C CA . VAL A 1 441 ? -17.519 0.623 25.346 1.00 98.56 441 VAL A CA 1
ATOM 3348 C C . VAL A 1 441 ? -16.558 1.389 26.255 1.00 98.56 441 VAL A C 1
ATOM 3350 O O . VAL A 1 441 ? -15.573 0.829 26.746 1.00 98.56 441 VAL A O 1
ATOM 3353 N N . GLY A 1 442 ? -16.847 2.672 26.466 1.00 98.00 442 GLY A N 1
ATOM 3354 C CA . GLY A 1 442 ? -16.079 3.571 27.319 1.00 98.00 442 GLY A CA 1
ATOM 3355 C C . GLY A 1 442 ? -16.144 3.159 28.793 1.00 98.00 442 GLY A C 1
ATOM 3356 O O . GLY A 1 442 ? -17.250 2.967 29.309 1.00 98.00 442 GLY A O 1
ATOM 3357 N N . PRO A 1 443 ? -14.999 3.023 29.485 1.00 97.62 443 PRO A N 1
ATOM 3358 C CA . PRO A 1 443 ? -14.965 2.715 30.910 1.00 97.62 443 PRO A CA 1
ATOM 3359 C C . PRO A 1 443 ? -15.263 3.955 31.761 1.00 97.62 443 PRO A C 1
ATOM 3361 O O . PRO A 1 443 ? -15.224 5.081 31.270 1.00 97.62 443 PRO A O 1
ATOM 3364 N N . ASP A 1 444 ? -15.477 3.762 33.065 1.00 96.12 444 ASP A N 1
ATOM 3365 C CA . ASP A 1 444 ? -15.610 4.877 34.017 1.00 96.12 444 ASP A CA 1
ATOM 3366 C C . ASP A 1 444 ? -14.340 5.741 34.077 1.00 96.12 444 ASP A C 1
ATOM 3368 O O . ASP A 1 444 ? -14.404 6.955 34.284 1.00 96.12 444 ASP A O 1
ATOM 3372 N N . ARG A 1 445 ? -13.170 5.117 33.889 1.00 94.88 445 ARG A N 1
ATOM 3373 C CA . ARG A 1 445 ? -11.865 5.777 33.868 1.00 94.88 445 ARG A CA 1
ATOM 3374 C C . ARG A 1 445 ? -10.889 5.014 32.974 1.00 94.88 445 ARG A C 1
ATOM 3376 O O . ARG A 1 445 ? -10.832 3.791 33.039 1.00 94.88 445 ARG A O 1
ATOM 3383 N N . LEU A 1 446 ? -10.103 5.747 32.184 1.00 95.31 446 LEU A N 1
ATOM 3384 C CA . LEU A 1 446 ? -8.967 5.198 31.442 1.00 95.31 446 LEU A CA 1
ATOM 3385 C C . LEU A 1 446 ? -7.695 5.194 32.296 1.00 95.31 446 LEU A C 1
ATOM 3387 O O . LEU A 1 446 ? -7.419 6.152 33.026 1.00 95.31 446 LEU A O 1
ATOM 3391 N N . GLU A 1 447 ? -6.897 4.145 32.140 1.00 96.12 447 GLU A N 1
ATOM 3392 C CA . GLU A 1 447 ? -5.574 4.007 32.744 1.00 96.12 447 GLU A CA 1
ATOM 3393 C C . GLU A 1 447 ? -4.477 4.206 31.695 1.00 96.12 447 GLU A C 1
ATOM 3395 O O . GLU A 1 447 ? -4.582 3.743 30.559 1.00 96.12 447 GLU A O 1
ATOM 3400 N N . GLY A 1 448 ? -3.422 4.932 32.071 1.00 95.00 448 GLY A N 1
ATOM 3401 C CA . GLY A 1 448 ? -2.235 5.070 31.232 1.00 95.00 448 GLY A CA 1
ATOM 3402 C C . GLY A 1 448 ? -1.491 3.740 31.138 1.00 95.00 448 GLY A C 1
ATOM 3403 O O . GLY A 1 448 ? -1.411 3.006 32.121 1.00 95.00 448 GLY A O 1
ATOM 3404 N N . ILE A 1 449 ? -0.947 3.444 29.962 1.00 95.19 449 ILE A N 1
ATOM 3405 C CA . ILE A 1 449 ? -0.175 2.229 29.696 1.00 95.19 449 ILE A CA 1
ATOM 3406 C C . ILE A 1 449 ? 1.103 2.579 28.935 1.00 95.19 449 ILE A C 1
ATOM 3408 O O . ILE A 1 449 ? 1.115 3.561 28.190 1.00 95.19 449 ILE A O 1
ATOM 3412 N N . ASP A 1 450 ? 2.127 1.743 29.103 1.00 85.06 450 ASP A N 1
ATOM 3413 C CA . ASP A 1 450 ? 3.391 1.807 28.360 1.00 85.06 450 ASP A CA 1
ATOM 3414 C C . ASP A 1 450 ? 3.363 0.983 27.059 1.00 85.06 450 ASP A C 1
ATOM 3416 O O . ASP A 1 450 ? 2.733 -0.117 27.027 1.00 85.06 450 ASP A O 1
#

Secondary structure (DSSP, 8-state):
------------------------------TTTTSSPPPPP--PPPPPPP-------------------------------------------------------------------------------------GGGSPP--PPPP-S--EEEE-PPBPHHHHHHHHHHHHHSEEEEEEES---SHHHHHHHHHHHHTT-EEEEETTTTEEEEEEETT--S-SSEEEE-TT-HHHHHHHHHHHTTSSSEEEEE--TTGGGS--HHHHHHHHHTT-EEEETTSSSSSSEEEE-S----EEEEE-S-S-HHHHHHHHHHGGGSSS-EEEEEPSSPSSHHHHHHHHHHHHHTT-PPEEEE-TTT--EEEEEE----PPP-EEEPPB-HHHHHHHHHHHHTSTT-EEEEET-STT-S-GGGGHHHHHHHTT-EEEE-SSEEEEE--SS-----

Solvent-accessible surface area (backbone atoms only — not comparable to full-atom values): 27250 Å² total; per-residue (Å²): 136,85,82,88,81,92,90,83,90,84,88,83,87,84,82,88,80,89,81,90,77,87,83,76,79,88,73,79,83,64,83,69,81,84,66,81,85,81,80,86,81,84,81,85,85,77,88,82,81,92,81,84,85,84,90,88,79,91,86,79,91,87,90,90,82,89,80,90,84,90,84,85,88,80,89,81,90,82,85,88,89,86,86,87,80,89,84,86,89,84,89,87,87,87,84,90,83,89,86,82,90,88,82,90,88,83,89,89,87,83,90,86,85,91,84,92,82,90,83,89,80,91,72,84,75,82,76,81,86,73,88,73,79,74,64,80,85,72,66,76,87,81,83,80,80,79,83,88,66,61,50,79,49,76,46,66,55,63,24,18,60,74,54,38,63,51,49,53,59,52,27,39,30,0,52,35,67,13,39,34,32,43,36,43,87,47,73,51,44,52,32,37,54,52,37,42,40,61,36,57,41,53,70,52,74,39,76,92,74,20,30,36,39,24,49,17,47,56,49,54,53,70,35,56,51,42,81,35,64,25,45,78,25,65,65,39,45,45,37,48,54,35,54,46,32,42,14,63,25,53,31,38,41,35,50,42,74,74,32,40,72,38,82,46,44,70,42,31,50,39,41,40,47,23,66,23,56,42,46,32,76,76,73,72,35,16,40,42,31,37,34,46,16,79,34,32,46,28,40,62,28,70,45,64,71,56,98,50,40,58,43,59,36,18,46,59,76,42,30,26,66,19,79,33,47,24,37,37,41,40,42,78,72,75,59,63,50,45,56,37,52,30,43,45,55,51,36,36,73,26,62,39,70,63,47,79,42,53,38,91,88,80,65,46,67,37,32,40,40,30,54,64,52,64,39,44,48,42,82,41,75,42,46,36,20,41,70,68,43,46,58,52,50,47,55,15,41,77,30,51,69,6,33,32,33,38,50,60,36,28,77,72,51,64,53,55,51,56,53,53,54,56,53,44,33,74,18,51,25,49,62,50,73,41,62,46,30,34,36,34,33,10,25,93,59,76,48,91,81,134

Sequence (450 aa):
MAQNDVSRAGKVDARSSAEDGRVGDVARLDHDRRLLRPVRTGERERPVPPARQPDHIARSGVGQRLTKGRRVVHLDNASGPCRRGCATPDHEEHNRREPQGFEHLERLSRHGSIAKRRSLGGCRRLAWGLTAEYPLSWMPDLTLQPVSRPFDAAITPPGSKSLTNRALPLAALAGGTSRISNALFADDTRVMVDSLRRLGFEVRADESARAIEVDGRGGRIPADSAELFCGNSGTTLRFLAAVCALGRGPYTLDGVERMRQRPVADLLALLRNLGVRAESVAENGCPPVRVHSDGLAGGVARYASSVSSQYLSAVLQVAPLARHEVRIDLDAPQTSWPYVAMTMQLMDRFGVTCELYRDPASGEPRAIHVPQGRYGPLDYAVEPDASNASYFLAAAAVTPGACVRVEGLGRESLQGDVGFADVLRRMGAGVRVEAQRIELVGPDRLEGID

Nearest PDB structures (foldseek):
  3nvs-assembly1_A  TM=9.219E-01  e=1.721E-32  Vibrio cholerae
  5xwb-assembly2_B  TM=8.521E-01  e=1.384E-31  Colwellia psychrerythraea 34H
  5buf-assembly2_B  TM=8.310E-01  e=1.962E-25  Acinetobacter baumannii AB307-0294
  3ti2-assembly2_B  TM=8.995E-01  e=1.194E-23  Vibrio cholerae O1 biovar El Tor str. N16961
  5bs5-assembly2_B  TM=8.317E-01  e=3.960E-24  Acinetobacter baumannii ATCC 17978

Foldseek 3Di:
DDDDDDDDDDDDDDDDDDDDDDDDDDDDPPLPPPDDDDDDDDDDDDDDDDDDDDDDDDDDDDDDDDDDDDDDDDDDDDDDDDDDDDDDDDDDDDDDDDDDDDDDDDDDDDDDDDDDDDDDDDDPPPPPPDPPPPPPVPDPDDDDDDDPAFAEDEDAFQFAPLLLLLVLLLQQQAQFKAKEFSADDDLQNVLLQVQLVQLVWDWDQDVVRRMIMTGHDFLERNDQEGEGERAQHPLSQLLVLLSCQAHNAKYWYAYPPNQQVDAQQLLCQQQVVQPWNKAAPVNPRTDRIMTGYRGGAADEGEREQDPDPSSVLSNLSNQLVHPFKHKYFYDPDHPPCLSVQLSQVVQVQQPWHKDFDADPPPRHTGMIIGHRDTGHHYHHYGARHLVVVLVVLVVQQVHAFHKYKHFQDFSCDSGPSVCSLVVSVVQPWDWDGDNGMIMTHHHPGGDDDD

Radius of gyration: 33.87 Å; Cα contacts (8 Å, |Δi|>4): 766; chains: 1; bounding box: 128×101×85 Å

Mean predicted aligned error: 15.79 Å